Protein AF-A0A9X2NKM8-F1 (afdb_monomer_lite)

Radius of gyration: 22.66 Å; chains: 1; bounding box: 60×46×63 Å

Organism: NCBI:txid2945988

Structure (mmCIF, N/CA/C/O backbone):
data_AF-A0A9X2NKM8-F1
#
_entry.id   AF-A0A9X2NKM8-F1
#
loop_
_atom_site.group_PDB
_atom_site.id
_atom_site.type_symbol
_atom_site.label_atom_id
_atom_site.label_alt_id
_atom_site.label_comp_id
_atom_site.label_asym_id
_atom_site.label_entity_id
_atom_site.label_seq_id
_atom_site.pdbx_PDB_ins_code
_atom_site.Cartn_x
_atom_site.Cartn_y
_atom_site.Cartn_z
_atom_site.occupancy
_atom_site.B_iso_or_equiv
_atom_site.auth_seq_id
_atom_site.auth_comp_id
_atom_site.auth_asym_id
_atom_site.auth_atom_id
_atom_site.pdbx_PDB_model_num
ATOM 1 N N . MET A 1 1 ? -1.265 27.424 -3.956 1.00 49.69 1 MET A N 1
ATOM 2 C CA . MET A 1 1 ? -1.159 27.983 -2.594 1.00 49.69 1 MET A CA 1
ATOM 3 C C . MET A 1 1 ? 0.321 27.944 -2.273 1.00 49.69 1 MET A C 1
ATOM 5 O O . MET A 1 1 ? 0.854 26.852 -2.222 1.00 49.69 1 MET A O 1
ATOM 9 N N . THR A 1 2 ? 1.015 29.079 -2.197 1.00 61.84 2 THR A N 1
ATOM 10 C CA . THR A 1 2 ? 2.482 29.066 -2.048 1.00 61.84 2 THR A CA 1
ATOM 11 C C . THR A 1 2 ? 2.846 28.497 -0.679 1.00 61.84 2 THR A C 1
ATOM 13 O O . THR A 1 2 ? 2.444 29.079 0.327 1.00 61.84 2 THR A O 1
ATOM 16 N N . LEU A 1 3 ? 3.537 27.355 -0.644 1.00 72.88 3 LEU A N 1
ATOM 17 C CA . LEU A 1 3 ? 4.029 26.771 0.604 1.00 72.88 3 LEU A CA 1
ATOM 18 C C . LEU A 1 3 ? 5.118 27.667 1.209 1.00 72.88 3 LEU A C 1
ATOM 20 O O . LEU A 1 3 ? 5.908 28.259 0.472 1.00 72.88 3 LEU A O 1
ATOM 24 N N . ASP A 1 4 ? 5.189 27.754 2.541 1.00 81.38 4 ASP A N 1
ATOM 25 C CA . ASP A 1 4 ? 6.207 28.563 3.227 1.00 81.38 4 ASP A CA 1
ATOM 26 C C . ASP A 1 4 ? 7.156 27.759 4.140 1.00 81.38 4 ASP A C 1
ATOM 28 O O . ASP A 1 4 ? 6.937 26.592 4.478 1.00 81.38 4 ASP A O 1
ATOM 32 N N . HIS A 1 5 ? 8.257 28.402 4.547 1.00 80.25 5 HIS A N 1
ATOM 33 C CA . HIS A 1 5 ? 9.277 27.811 5.424 1.00 80.25 5 HIS A CA 1
ATOM 34 C C . HIS A 1 5 ? 8.754 27.475 6.832 1.00 80.25 5 HIS A C 1
ATOM 36 O O . HIS A 1 5 ? 9.308 26.596 7.498 1.00 80.25 5 HIS A O 1
ATOM 42 N N . GLY A 1 6 ? 7.696 28.143 7.297 1.00 80.69 6 GLY A N 1
ATOM 43 C CA . GLY A 1 6 ? 7.008 27.818 8.542 1.00 80.69 6 GLY A CA 1
ATOM 44 C C . GLY A 1 6 ? 6.316 26.459 8.456 1.00 80.69 6 GLY A C 1
ATOM 45 O O . GLY A 1 6 ? 6.516 25.621 9.336 1.00 80.69 6 GLY A O 1
ATOM 46 N N . GLU A 1 7 ? 5.602 26.192 7.361 1.00 79.69 7 GLU A N 1
ATOM 47 C CA . GLU A 1 7 ? 4.948 24.902 7.112 1.00 79.69 7 GLU A CA 1
ATOM 48 C C . GLU A 1 7 ? 5.959 23.750 6.994 1.00 79.69 7 GLU A C 1
ATOM 50 O O . GLU A 1 7 ? 5.722 22.666 7.537 1.00 79.69 7 GLU A O 1
ATOM 55 N N . LEU A 1 8 ? 7.124 23.977 6.368 1.00 79.62 8 LEU A N 1
ATOM 56 C CA . LEU A 1 8 ? 8.204 22.984 6.364 1.00 79.62 8 LEU A CA 1
ATOM 57 C C . LEU A 1 8 ? 8.751 22.740 7.773 1.00 79.62 8 LEU A C 1
ATOM 59 O O . LEU A 1 8 ? 8.946 21.588 8.151 1.00 79.62 8 LEU A O 1
ATOM 63 N N . ASN A 1 9 ? 9.002 23.784 8.564 1.00 80.38 9 ASN A N 1
ATOM 64 C CA . ASN A 1 9 ? 9.500 23.617 9.930 1.00 80.38 9 ASN A CA 1
ATOM 65 C C . ASN A 1 9 ? 8.508 22.832 10.793 1.00 80.38 9 ASN A C 1
ATOM 67 O O . ASN A 1 9 ? 8.910 21.908 11.502 1.00 80.38 9 ASN A O 1
ATOM 71 N N . GLU A 1 10 ? 7.212 23.129 10.686 1.00 76.81 10 GLU A N 1
ATOM 72 C CA . GLU A 1 10 ? 6.171 22.336 11.336 1.00 76.81 10 GLU A CA 1
ATOM 73 C C . GLU A 1 10 ? 6.197 20.882 10.860 1.00 76.81 10 GLU A C 1
ATOM 75 O O . GLU A 1 10 ? 6.251 19.969 11.685 1.00 76.81 10 GLU A O 1
ATOM 80 N N . TYR A 1 11 ? 6.238 20.644 9.548 1.00 76.06 11 TYR A N 1
ATOM 81 C CA . TYR A 1 11 ? 6.352 19.298 8.995 1.00 76.06 11 TYR A CA 1
ATOM 82 C C . TYR A 1 11 ? 7.583 18.559 9.539 1.00 76.06 11 TYR A C 1
ATOM 84 O O . TYR A 1 11 ? 7.460 17.430 10.011 1.00 76.06 11 TYR A O 1
ATOM 92 N N . LEU A 1 12 ? 8.758 19.189 9.556 1.00 74.31 12 LEU A N 1
ATOM 93 C CA . LEU A 1 12 ? 10.018 18.594 10.006 1.00 74.31 12 LEU A CA 1
ATOM 94 C C . LEU A 1 12 ? 10.107 18.390 11.523 1.00 74.31 12 LEU A C 1
ATOM 96 O O . LEU A 1 12 ? 10.861 17.523 11.969 1.00 74.31 12 LEU A O 1
ATOM 100 N N . LEU A 1 13 ? 9.343 19.124 12.330 1.00 71.38 13 LEU A N 1
ATOM 101 C CA . LEU A 1 13 ? 9.211 18.830 13.762 1.00 71.38 13 LEU A CA 1
ATOM 102 C C . LEU A 1 13 ? 8.499 17.491 14.004 1.00 71.38 13 LEU A C 1
ATOM 104 O O . LEU A 1 13 ? 8.755 16.828 15.009 1.00 71.38 13 LEU A O 1
ATOM 108 N N . TRP A 1 14 ? 7.622 17.080 13.083 1.00 63.72 14 TRP A N 1
ATOM 109 C CA . TRP A 1 14 ? 6.748 15.913 13.255 1.00 63.72 14 TRP A CA 1
ATOM 110 C C . TRP A 1 14 ? 7.019 14.772 12.277 1.00 63.72 14 TRP A C 1
ATOM 112 O O . TRP A 1 14 ? 6.513 13.670 12.485 1.00 63.72 14 TRP A O 1
ATOM 122 N N . VAL A 1 15 ? 7.806 15.010 11.230 1.00 63.19 15 VAL A N 1
ATOM 123 C CA . VAL A 1 15 ? 8.314 14.003 10.307 1.00 63.19 15 VAL A CA 1
ATOM 124 C C . VAL A 1 15 ? 9.818 13.829 10.535 1.00 63.19 15 VAL A C 1
ATOM 126 O O . VAL A 1 15 ? 10.637 14.706 10.280 1.00 63.19 15 VAL A O 1
ATOM 129 N N . ASN A 1 16 ? 10.210 12.644 10.969 1.00 57.06 16 ASN A N 1
ATOM 130 C CA . ASN A 1 16 ? 11.567 12.117 10.884 1.00 57.06 16 ASN A CA 1
ATOM 131 C C . ASN A 1 16 ? 11.471 10.678 10.346 1.00 57.06 16 ASN A C 1
ATOM 133 O O . ASN A 1 16 ? 10.367 10.210 10.054 1.00 57.06 16 ASN A O 1
ATOM 137 N N . GLU A 1 17 ? 12.594 9.979 10.190 1.00 55.16 17 GLU A N 1
ATOM 138 C CA . GLU A 1 17 ? 12.600 8.564 9.780 1.00 55.16 17 GLU A CA 1
ATOM 139 C C . GLU A 1 17 ? 11.693 7.724 10.689 1.00 55.16 17 GLU A C 1
ATOM 141 O O . GLU A 1 17 ? 10.826 6.986 10.215 1.00 55.16 17 GLU A O 1
ATOM 146 N N . GLU A 1 18 ? 11.784 7.945 12.003 1.00 51.44 18 GLU A N 1
ATOM 147 C CA . GLU A 1 18 ? 10.912 7.306 12.983 1.00 51.44 18 GLU A CA 1
ATOM 148 C C . GLU A 1 18 ? 9.439 7.696 12.856 1.00 51.44 18 GLU A C 1
ATOM 150 O O . GLU A 1 18 ? 8.618 6.912 13.309 1.00 51.44 18 GLU A O 1
ATOM 155 N N . ALA A 1 19 ? 9.082 8.842 12.261 1.00 52.06 19 ALA A N 1
ATOM 156 C CA . ALA A 1 19 ? 7.729 9.394 12.200 1.00 52.06 19 ALA A CA 1
ATOM 157 C C . ALA A 1 19 ? 7.031 9.235 10.842 1.00 52.06 19 ALA A C 1
ATOM 159 O O . ALA A 1 19 ? 5.815 9.046 10.809 1.00 52.06 19 ALA A O 1
ATOM 160 N N . GLN A 1 20 ? 7.792 9.157 9.747 1.00 53.72 20 GLN A N 1
ATOM 161 C CA . GLN A 1 20 ? 7.405 8.413 8.540 1.00 53.72 20 GLN A CA 1
ATOM 162 C C . GLN A 1 20 ? 7.037 6.978 8.941 1.00 53.72 20 GLN A C 1
ATOM 164 O O . GLN A 1 20 ? 5.942 6.499 8.643 1.00 53.72 20 GLN A O 1
ATOM 169 N N . THR A 1 21 ? 7.888 6.366 9.769 1.00 45.34 21 THR A N 1
ATOM 170 C CA . THR A 1 21 ? 7.609 5.084 10.419 1.00 45.34 21 THR A CA 1
ATOM 171 C C . THR A 1 21 ? 6.552 5.212 11.526 1.00 45.34 21 THR A C 1
ATOM 173 O O . THR A 1 21 ? 5.863 4.236 11.799 1.00 45.34 21 THR A O 1
ATOM 176 N N . ALA A 1 22 ? 6.318 6.385 12.140 1.00 39.44 22 ALA A N 1
ATOM 177 C CA . ALA A 1 22 ? 5.323 6.571 13.210 1.00 39.44 22 ALA A CA 1
ATOM 178 C C . ALA A 1 22 ? 3.898 6.731 12.719 1.00 39.44 22 ALA A C 1
ATOM 180 O O . ALA A 1 22 ? 2.976 6.405 13.460 1.00 39.44 22 ALA A O 1
ATOM 181 N N . LYS A 1 23 ? 3.702 7.097 11.449 1.00 49.12 23 LYS A N 1
ATOM 182 C CA . LYS A 1 23 ? 2.410 6.905 10.781 1.00 49.12 23 LYS A CA 1
ATOM 183 C C . LYS A 1 23 ? 2.001 5.421 10.754 1.00 49.12 23 LYS A C 1
ATOM 185 O O . LYS A 1 23 ? 0.808 5.152 10.748 1.00 49.12 23 LYS A O 1
ATOM 190 N N . ILE A 1 24 ? 2.970 4.497 10.791 1.00 48.72 24 ILE A N 1
ATOM 191 C CA . ILE A 1 24 ? 2.790 3.048 11.017 1.00 48.72 24 ILE A CA 1
ATOM 192 C C . ILE A 1 24 ? 2.967 2.700 12.515 1.00 48.72 24 ILE A C 1
ATOM 194 O O . ILE A 1 24 ? 2.361 1.768 13.033 1.00 48.72 24 ILE A O 1
ATOM 198 N N . SER A 1 25 ? 3.733 3.487 13.279 1.00 49.72 25 SER A N 1
ATOM 199 C CA . SER A 1 25 ? 3.944 3.260 14.714 1.00 49.72 25 SER A CA 1
ATOM 200 C C . SER A 1 25 ? 2.789 3.713 15.604 1.00 49.72 25 SER A C 1
ATOM 202 O O . SER A 1 25 ? 2.831 3.394 16.784 1.00 49.72 25 SER A O 1
ATOM 204 N N . SER A 1 26 ? 1.740 4.391 15.127 1.00 55.47 26 SER A N 1
ATOM 205 C CA . SER A 1 26 ? 0.507 4.498 15.928 1.00 55.47 26 SER A CA 1
ATOM 206 C C . SER A 1 26 ? -0.044 3.101 16.240 1.00 55.47 26 SER A C 1
ATOM 208 O O . SER A 1 26 ? -0.485 2.852 17.356 1.00 55.47 26 SER A O 1
ATOM 210 N N . GLU A 1 27 ? 0.092 2.174 15.293 1.00 64.62 27 GLU A N 1
ATOM 211 C CA . GLU A 1 27 ? -0.363 0.779 15.360 1.00 64.62 27 GLU A CA 1
ATOM 212 C C . GLU A 1 27 ? 0.562 -0.094 16.222 1.00 64.62 27 GLU A C 1
ATOM 214 O O . GLU A 1 27 ? 0.116 -1.066 16.827 1.00 64.62 27 GLU A O 1
ATOM 219 N N . LEU A 1 28 ? 1.851 0.269 16.297 1.00 65.31 28 LEU A N 1
ATOM 220 C CA . LEU A 1 28 ? 2.895 -0.518 16.972 1.00 65.31 28 LEU A CA 1
ATOM 221 C C . LEU A 1 28 ? 3.311 0.047 18.343 1.00 65.31 28 LEU A C 1
ATOM 223 O O . LEU A 1 28 ? 3.568 -0.705 19.283 1.00 65.31 28 LEU A O 1
ATOM 227 N N . LYS A 1 29 ? 3.400 1.375 18.457 1.00 71.19 29 LYS A N 1
ATOM 228 C CA . LYS A 1 29 ? 3.914 2.138 19.610 1.00 71.19 29 LYS A CA 1
ATOM 229 C C . LYS A 1 29 ? 2.824 2.941 20.348 1.00 71.19 29 LYS A C 1
ATOM 231 O O . LYS A 1 29 ? 3.120 3.465 21.421 1.00 71.19 29 LYS A O 1
ATOM 236 N N . PHE A 1 30 ? 1.595 3.028 19.819 1.00 80.00 30 PHE A N 1
ATOM 237 C CA . PHE A 1 30 ? 0.454 3.765 20.402 1.00 80.00 30 PHE A CA 1
ATOM 238 C C . PHE A 1 30 ? 0.771 5.226 20.738 1.00 80.00 30 PHE A C 1
ATOM 240 O O . PHE A 1 30 ? 0.538 5.702 21.853 1.00 80.00 30 PHE A O 1
ATOM 247 N N . ARG A 1 31 ? 1.369 5.923 19.772 1.00 78.38 31 ARG A N 1
ATOM 248 C CA . ARG A 1 31 ? 1.744 7.332 19.892 1.00 78.38 31 ARG A CA 1
ATOM 249 C C . ARG A 1 31 ? 1.395 8.060 18.603 1.00 78.38 31 ARG A C 1
ATOM 251 O O . ARG A 1 31 ? 2.175 8.028 17.652 1.00 78.38 31 ARG A O 1
ATOM 258 N N . SER A 1 32 ? 0.232 8.701 18.571 1.00 75.38 32 SER A N 1
ATOM 259 C CA . SER A 1 32 ? -0.225 9.435 17.395 1.00 75.38 32 SER A CA 1
ATOM 260 C C . SER A 1 32 ? 0.050 10.928 17.554 1.00 75.38 32 SER A C 1
ATOM 262 O O . SER A 1 32 ? -0.147 11.491 18.631 1.00 75.38 32 SER A O 1
ATOM 264 N N . PRO A 1 33 ? 0.490 11.624 16.494 1.00 72.31 33 PRO A N 1
ATOM 265 C CA . PRO A 1 33 ? 0.437 13.077 16.493 1.00 72.31 33 PRO A CA 1
ATOM 266 C C . PRO A 1 33 ? -1.024 13.557 16.598 1.00 72.31 33 PRO A C 1
ATOM 268 O O . PRO A 1 33 ? -1.924 12.866 16.111 1.00 72.31 33 PRO A O 1
ATOM 271 N N . PRO A 1 34 ? -1.273 14.754 17.162 1.00 74.31 34 PRO A N 1
ATOM 272 C CA . PRO A 1 34 ? -2.595 15.375 17.159 1.00 74.31 34 PRO A CA 1
ATOM 273 C C . PRO A 1 34 ? -3.228 15.426 15.761 1.00 74.31 34 PRO A C 1
ATOM 275 O O . PRO A 1 34 ? -2.535 15.605 14.753 1.00 74.31 34 PRO A O 1
ATOM 278 N N . ARG A 1 35 ? -4.560 15.316 15.699 1.00 73.25 35 ARG A N 1
ATOM 279 C CA . ARG A 1 35 ? -5.320 15.251 14.440 1.00 73.25 35 ARG A CA 1
ATOM 280 C C . ARG A 1 35 ? -5.081 16.466 13.547 1.00 73.25 35 ARG A C 1
ATOM 282 O O . ARG A 1 35 ? -4.935 16.293 12.336 1.00 73.25 35 ARG A O 1
ATOM 289 N N . GLU A 1 36 ? -5.030 17.674 14.114 1.00 76.19 36 GLU A N 1
ATOM 290 C CA . GLU A 1 36 ? -4.773 18.891 13.334 1.00 76.19 36 GLU A CA 1
ATOM 291 C C . GLU A 1 36 ? -3.397 18.836 12.667 1.00 76.19 36 GLU A C 1
ATOM 293 O O . GLU A 1 36 ? -3.270 19.183 11.496 1.00 76.19 36 GLU A O 1
ATOM 298 N N . ARG A 1 37 ? -2.392 18.302 13.369 1.00 76.50 37 ARG A N 1
ATOM 299 C CA . ARG A 1 37 ? -1.029 18.159 12.841 1.00 76.50 37 ARG A CA 1
ATOM 300 C C . ARG A 1 37 ? -0.932 17.110 11.748 1.00 76.50 37 ARG A C 1
ATOM 302 O O . ARG A 1 37 ? -0.263 17.334 10.748 1.00 76.50 37 ARG A O 1
ATOM 309 N N . LEU A 1 38 ? -1.624 15.980 11.891 1.00 74.25 38 LEU A N 1
ATOM 310 C CA . LEU A 1 38 ? -1.684 14.987 10.816 1.00 74.25 38 LEU A CA 1
ATOM 311 C C . LEU A 1 38 ? -2.314 15.576 9.551 1.00 74.25 38 LEU A C 1
ATOM 313 O O . LEU A 1 38 ? -1.779 15.379 8.465 1.00 74.25 38 LEU A O 1
ATOM 317 N N . ARG A 1 39 ? -3.399 16.346 9.697 1.00 76.31 39 ARG A N 1
ATOM 318 C CA . ARG A 1 39 ? -4.031 17.061 8.579 1.00 76.31 39 ARG A CA 1
ATOM 319 C C . ARG A 1 39 ? -3.108 18.117 7.974 1.00 76.31 39 ARG A C 1
ATOM 321 O O . ARG A 1 39 ? -3.062 18.222 6.754 1.00 76.31 39 ARG A O 1
ATOM 328 N N . ALA A 1 40 ? -2.383 18.881 8.791 1.00 77.94 40 ALA A N 1
ATOM 329 C CA . ALA A 1 40 ? -1.403 19.857 8.316 1.00 77.94 40 ALA A CA 1
ATOM 330 C C . ALA A 1 40 ? -0.285 19.176 7.514 1.00 77.94 40 ALA A C 1
ATOM 332 O O . ALA A 1 40 ? -0.076 19.532 6.360 1.00 77.94 40 ALA A O 1
ATOM 333 N N . ASN A 1 41 ? 0.317 18.113 8.054 1.00 77.25 41 ASN A N 1
ATOM 334 C CA . ASN A 1 41 ? 1.343 17.331 7.363 1.00 77.25 41 ASN A CA 1
ATOM 335 C C . ASN A 1 41 ? 0.830 16.737 6.047 1.00 77.25 41 ASN A C 1
ATOM 337 O O . ASN A 1 41 ? 1.526 16.781 5.040 1.00 77.25 41 ASN A O 1
ATOM 341 N N . ASP A 1 42 ? -0.378 16.169 6.035 1.00 76.06 42 ASP A N 1
ATOM 342 C CA . ASP A 1 42 ? -0.936 15.571 4.822 1.00 76.06 42 ASP A CA 1
ATOM 343 C C . ASP A 1 42 ? -1.302 16.645 3.772 1.00 76.06 42 ASP A C 1
ATOM 345 O O . ASP A 1 42 ? -1.190 16.373 2.577 1.00 76.06 42 ASP A O 1
ATOM 349 N N . ARG A 1 43 ? -1.685 17.867 4.183 1.00 79.00 43 ARG A N 1
ATOM 350 C CA . ARG A 1 43 ? -1.863 19.020 3.275 1.00 79.00 43 ARG A CA 1
ATOM 351 C C . ARG A 1 43 ? -0.533 19.503 2.704 1.00 79.00 43 ARG A C 1
ATOM 353 O O . ARG A 1 43 ? -0.429 19.595 1.486 1.00 79.00 43 ARG A O 1
ATOM 360 N N . PHE A 1 44 ? 0.464 19.733 3.559 1.00 81.81 44 PHE A N 1
ATOM 361 C CA . PHE A 1 44 ? 1.810 20.147 3.157 1.00 81.81 44 PHE A CA 1
ATOM 362 C C . PHE A 1 44 ? 2.396 19.174 2.135 1.00 81.81 44 PHE A C 1
ATOM 364 O O . PHE A 1 44 ? 2.790 19.564 1.045 1.00 81.81 44 PHE A O 1
ATOM 371 N N . VAL A 1 45 ? 2.370 17.877 2.446 1.00 79.75 45 VAL A N 1
ATOM 372 C CA . VAL A 1 45 ? 2.908 16.847 1.558 1.00 79.75 45 VAL A CA 1
ATOM 373 C C . VAL A 1 45 ? 2.145 16.783 0.231 1.00 79.75 45 VAL A C 1
ATOM 375 O O . VAL A 1 45 ? 2.766 16.582 -0.808 1.00 79.75 45 VAL A O 1
ATOM 378 N N . ARG A 1 46 ? 0.814 16.945 0.231 1.00 78.69 46 ARG A N 1
ATOM 379 C CA . ARG A 1 46 ? 0.044 17.003 -1.022 1.00 78.69 46 ARG A CA 1
ATOM 380 C C . ARG A 1 46 ? 0.469 18.193 -1.868 1.00 78.69 46 ARG A C 1
ATOM 382 O O . ARG A 1 46 ? 0.809 17.976 -3.020 1.00 78.69 46 ARG A O 1
ATOM 389 N N . ALA A 1 47 ? 0.501 19.390 -1.288 1.00 80.31 47 ALA A N 1
ATOM 390 C CA . ALA A 1 47 ? 0.922 20.603 -1.980 1.00 80.31 47 ALA A CA 1
ATOM 391 C C . ALA A 1 47 ? 2.362 20.485 -2.509 1.00 80.31 47 ALA A C 1
ATOM 393 O O . ALA A 1 47 ? 2.605 20.777 -3.673 1.00 80.31 47 ALA A O 1
ATOM 394 N N . LEU A 1 48 ? 3.286 19.927 -1.720 1.00 81.19 48 LEU A N 1
ATOM 395 C CA . LEU A 1 48 ? 4.665 19.670 -2.142 1.00 81.19 48 LEU A CA 1
ATOM 396 C C . LEU A 1 48 ? 4.716 18.763 -3.378 1.00 81.19 48 LEU A C 1
ATOM 398 O O . LEU A 1 48 ? 5.463 19.005 -4.318 1.00 81.19 48 LEU A O 1
ATOM 402 N N . VAL A 1 49 ? 3.907 17.704 -3.385 1.00 77.56 49 VAL A N 1
ATOM 403 C CA . VAL A 1 49 ? 3.863 16.748 -4.492 1.00 77.56 49 VAL A CA 1
ATOM 404 C C . VAL A 1 49 ? 3.175 17.321 -5.731 1.00 77.56 49 VAL A C 1
ATOM 406 O O . VAL A 1 49 ? 3.581 16.983 -6.839 1.00 77.56 49 VAL A O 1
ATOM 409 N N . THR A 1 50 ? 2.121 18.122 -5.578 1.00 74.50 50 THR A N 1
ATOM 410 C CA . THR A 1 50 ? 1.283 18.560 -6.706 1.00 74.50 50 THR A CA 1
ATOM 411 C C . THR A 1 50 ? 1.644 19.927 -7.267 1.00 74.50 50 THR A C 1
ATOM 413 O O . THR A 1 50 ? 1.397 20.159 -8.445 1.00 74.50 50 THR A O 1
ATOM 416 N N . GLU A 1 51 ? 2.160 20.833 -6.439 1.00 72.19 51 GLU A N 1
ATOM 417 C CA . GLU A 1 51 ? 2.361 22.244 -6.794 1.00 72.19 51 GLU A CA 1
ATOM 418 C C . GLU A 1 51 ? 3.847 22.598 -6.939 1.00 72.19 51 GLU A C 1
ATOM 420 O O . GLU A 1 51 ? 4.194 23.351 -7.842 1.00 72.19 51 GLU A O 1
ATOM 425 N N . GLU A 1 52 ? 4.726 22.020 -6.115 1.00 65.88 52 GLU A N 1
ATOM 426 C CA . GLU A 1 52 ? 6.156 22.378 -6.102 1.00 65.88 52 GLU A CA 1
ATOM 427 C C . GLU A 1 52 ? 7.020 21.508 -7.027 1.00 65.88 52 GLU A C 1
ATOM 429 O O . GLU A 1 52 ? 8.065 21.948 -7.501 1.00 65.88 52 GLU A O 1
ATOM 434 N N . VAL A 1 53 ? 6.610 20.263 -7.301 1.00 65.00 53 VAL A N 1
ATOM 435 C CA . VAL A 1 53 ? 7.376 19.361 -8.172 1.00 65.00 53 VAL A CA 1
ATOM 436 C C . VAL A 1 53 ? 6.718 19.256 -9.543 1.00 65.00 53 VAL A C 1
ATOM 438 O O . VAL A 1 53 ? 5.683 18.611 -9.717 1.00 65.00 53 VAL A O 1
ATOM 441 N N . ALA A 1 54 ? 7.363 19.849 -10.548 1.00 68.62 54 ALA A N 1
ATOM 442 C CA . ALA A 1 54 ? 7.000 19.667 -11.947 1.00 68.62 54 ALA A CA 1
ATOM 443 C C . ALA A 1 54 ? 7.429 18.269 -12.425 1.00 68.62 54 ALA A C 1
ATOM 445 O O . ALA A 1 54 ? 8.530 18.074 -12.944 1.00 68.62 54 ALA A O 1
ATOM 446 N N . TRP A 1 55 ? 6.561 17.273 -12.236 1.00 70.12 55 TRP A N 1
ATOM 447 C CA . TRP A 1 55 ? 6.791 15.919 -12.740 1.00 70.12 55 TRP A CA 1
ATOM 448 C C . TRP A 1 55 ? 6.757 15.926 -14.266 1.00 70.12 55 TRP A C 1
ATOM 450 O O . TRP A 1 55 ? 5.688 15.952 -14.880 1.00 70.12 55 TRP A O 1
ATOM 460 N N . SER A 1 56 ? 7.934 15.912 -14.889 1.00 59.38 56 SER A N 1
ATOM 461 C CA . SER A 1 56 ? 8.029 15.793 -16.337 1.00 59.38 56 SER A CA 1
ATOM 462 C C . SER A 1 56 ? 7.456 14.446 -16.781 1.00 59.38 56 SER A C 1
ATOM 464 O O . SER A 1 56 ? 7.987 13.384 -16.457 1.00 59.38 56 SER A O 1
ATOM 466 N N . THR A 1 57 ? 6.352 14.496 -17.521 1.00 58.41 57 THR A N 1
ATOM 467 C CA . THR A 1 57 ? 5.811 13.357 -18.281 1.00 58.41 57 THR A CA 1
ATOM 468 C C . THR A 1 57 ? 6.171 13.456 -19.763 1.00 58.41 57 THR A C 1
ATOM 470 O O . THR A 1 57 ? 5.791 12.587 -20.546 1.00 58.41 57 THR A O 1
ATOM 473 N N . SER A 1 58 ? 6.889 14.512 -20.167 1.00 51.97 58 SER A N 1
ATOM 474 C CA . SER A 1 58 ? 7.215 14.758 -21.564 1.00 51.97 58 SER A CA 1
ATOM 475 C C . SER A 1 58 ? 8.275 13.771 -22.048 1.00 51.97 58 SER A C 1
ATOM 477 O O . SER A 1 58 ? 9.306 13.553 -21.418 1.00 51.97 58 SER A O 1
ATOM 479 N N . ALA A 1 59 ? 8.006 13.176 -23.209 1.00 48.47 59 ALA A N 1
ATOM 480 C CA . ALA A 1 59 ? 8.785 12.085 -23.784 1.00 48.47 59 ALA A CA 1
ATOM 481 C C . ALA A 1 59 ? 10.208 12.453 -24.241 1.00 48.47 59 ALA A C 1
ATOM 483 O O . ALA A 1 59 ? 10.909 11.593 -24.760 1.00 48.47 59 ALA A O 1
ATOM 484 N N . GLY A 1 60 ? 10.620 13.714 -24.085 1.00 46.22 60 GLY A N 1
ATOM 485 C CA . GLY A 1 60 ? 11.821 14.270 -24.710 1.00 46.22 60 GLY A CA 1
ATOM 486 C C . GLY A 1 60 ? 13.119 14.144 -23.911 1.00 46.22 60 GLY A C 1
ATOM 487 O O . GLY A 1 60 ? 14.161 14.533 -24.425 1.00 46.22 60 GLY A O 1
ATOM 488 N N . ALA A 1 61 ? 13.094 13.626 -22.682 1.00 47.88 61 ALA A N 1
ATOM 489 C CA . ALA A 1 61 ? 14.301 13.450 -21.878 1.00 47.88 61 ALA A CA 1
ATOM 490 C C . ALA A 1 61 ? 14.420 11.983 -21.446 1.00 47.88 61 ALA A C 1
ATOM 492 O O . ALA A 1 61 ? 13.568 11.494 -20.716 1.00 47.88 61 ALA A O 1
ATOM 493 N N . HIS A 1 62 ? 15.493 11.309 -21.875 1.00 54.81 62 HIS A N 1
ATOM 494 C CA . HIS A 1 62 ? 15.913 9.956 -21.463 1.00 54.81 62 HIS A CA 1
ATOM 495 C C . HIS A 1 62 ? 15.269 8.762 -22.202 1.00 54.81 62 HIS A C 1
ATOM 497 O O . HIS A 1 62 ? 14.714 7.845 -21.599 1.00 54.81 62 HIS A O 1
ATOM 503 N N . HIS A 1 63 ? 15.455 8.704 -23.527 1.00 57.19 63 HIS A N 1
ATOM 504 C CA . HIS A 1 63 ? 15.251 7.481 -24.330 1.00 57.19 63 HIS A CA 1
ATOM 505 C C . HIS A 1 63 ? 16.287 6.365 -24.059 1.00 57.19 63 HIS A C 1
ATOM 507 O O . HIS A 1 63 ? 16.096 5.233 -24.498 1.00 57.19 63 HIS A O 1
ATOM 513 N N . GLU A 1 64 ? 17.348 6.655 -23.305 1.00 65.00 64 GLU A N 1
ATOM 514 C CA . GLU A 1 64 ? 18.555 5.820 -23.197 1.00 65.00 64 GLU A CA 1
ATOM 515 C C . GLU A 1 64 ? 18.303 4.432 -22.585 1.00 65.00 64 GLU A C 1
ATOM 517 O O . GLU A 1 64 ? 18.902 3.444 -23.003 1.00 65.00 64 GLU A O 1
ATOM 522 N N . PHE A 1 65 ? 17.368 4.303 -21.637 1.00 76.00 65 PHE A N 1
ATOM 523 C CA . PHE A 1 65 ? 17.113 3.014 -20.979 1.00 76.00 65 PHE A CA 1
ATOM 524 C C . PHE A 1 65 ? 16.296 2.037 -21.830 1.00 76.00 65 PHE A C 1
ATOM 526 O O . PHE A 1 65 ? 16.148 0.886 -21.438 1.00 76.00 65 PHE A O 1
ATOM 533 N N . GLY A 1 66 ? 15.711 2.474 -22.950 1.00 65.88 66 GLY A N 1
ATOM 534 C CA . GLY A 1 66 ? 14.975 1.594 -23.865 1.00 65.88 66 GLY A CA 1
ATOM 535 C C . GLY A 1 66 ? 15.869 0.831 -24.845 1.00 65.88 66 GLY A C 1
ATOM 536 O O . GLY A 1 66 ? 15.373 -0.055 -25.535 1.00 65.88 66 GLY A O 1
ATOM 537 N N . GLU A 1 67 ? 17.152 1.191 -24.920 1.00 76.75 67 GLU A N 1
ATOM 538 C CA . GLU A 1 67 ? 18.136 0.637 -25.861 1.00 76.75 67 GLU A CA 1
ATOM 539 C C . GLU A 1 67 ? 19.123 -0.325 -25.188 1.00 76.75 67 GLU A C 1
ATOM 541 O O . GLU A 1 67 ? 19.836 -1.062 -25.865 1.00 76.75 67 GLU A O 1
ATOM 546 N N . LEU A 1 68 ? 19.150 -0.348 -23.853 1.00 85.62 68 LEU A N 1
ATOM 547 C CA . LEU A 1 68 ? 19.966 -1.285 -23.089 1.00 85.62 68 LEU A CA 1
ATOM 548 C C . LEU A 1 68 ? 19.428 -2.708 -23.247 1.00 85.62 68 LEU A C 1
ATOM 550 O O . LEU A 1 68 ? 18.223 -2.930 -23.167 1.00 85.62 68 LEU A O 1
ATOM 554 N N . THR A 1 69 ? 20.331 -3.676 -23.383 1.00 88.81 69 THR A N 1
ATOM 555 C CA . THR A 1 69 ? 19.989 -5.095 -23.202 1.00 88.81 69 THR A CA 1
ATOM 556 C C . THR A 1 69 ? 19.547 -5.361 -21.760 1.00 88.81 69 THR A C 1
ATOM 558 O O . THR A 1 69 ? 19.924 -4.626 -20.841 1.00 88.81 69 THR A O 1
ATOM 561 N N . GLU A 1 70 ? 18.820 -6.456 -21.516 1.00 88.56 70 GLU A N 1
ATOM 562 C CA . GLU A 1 70 ? 18.395 -6.840 -20.159 1.00 88.56 70 GLU A CA 1
ATOM 563 C C . GLU A 1 70 ? 19.571 -6.885 -19.167 1.00 88.56 70 GLU A C 1
ATOM 565 O O . GLU A 1 70 ? 19.490 -6.330 -18.069 1.00 88.56 70 GLU A O 1
ATOM 570 N N . SER A 1 71 ? 20.695 -7.497 -19.557 1.00 90.19 71 SER A N 1
ATOM 571 C CA . SER A 1 71 ? 21.875 -7.591 -18.691 1.00 90.19 71 SER A CA 1
ATOM 572 C C . SER A 1 71 ? 22.449 -6.216 -18.347 1.00 90.19 71 SER A C 1
ATOM 574 O O . SER A 1 71 ? 22.839 -5.986 -17.201 1.00 90.19 71 SER A O 1
ATOM 576 N N . GLN A 1 72 ? 22.504 -5.298 -19.316 1.00 92.81 72 GLN A N 1
ATOM 577 C CA . GLN A 1 72 ? 23.006 -3.940 -19.094 1.00 92.81 72 GLN A CA 1
ATOM 578 C C . GLN A 1 72 ? 22.061 -3.146 -18.193 1.00 92.81 72 GLN A C 1
ATOM 580 O O . GLN A 1 72 ? 22.512 -2.515 -17.240 1.00 92.81 72 GLN A O 1
ATOM 585 N N . LEU A 1 73 ? 20.752 -3.222 -18.441 1.00 93.94 73 LEU A N 1
ATOM 586 C CA . LEU A 1 73 ? 19.747 -2.544 -17.631 1.00 93.94 73 LEU A CA 1
ATOM 587 C C . LEU A 1 73 ? 19.805 -2.994 -16.168 1.00 93.94 73 LEU A C 1
ATOM 589 O O . LEU A 1 73 ? 19.806 -2.164 -15.257 1.00 93.94 73 LEU A O 1
ATOM 593 N N . ARG A 1 74 ? 19.877 -4.309 -15.937 1.00 94.75 74 ARG A N 1
ATOM 594 C CA . ARG A 1 74 ? 19.975 -4.887 -14.592 1.00 94.75 74 ARG A CA 1
ATOM 595 C C . ARG A 1 74 ? 21.248 -4.441 -13.882 1.00 94.75 74 ARG A C 1
ATOM 597 O O . ARG A 1 74 ? 21.172 -4.075 -12.711 1.00 94.75 74 ARG A O 1
ATOM 604 N N . ALA A 1 75 ? 22.384 -4.428 -14.583 1.00 94.94 75 ALA A N 1
ATOM 605 C CA . ALA A 1 75 ? 23.653 -3.957 -14.035 1.00 94.94 75 ALA A CA 1
ATOM 606 C C . ALA A 1 75 ? 23.578 -2.475 -13.633 1.00 94.94 75 ALA A C 1
ATOM 608 O O . ALA A 1 75 ? 23.848 -2.146 -12.480 1.00 94.94 75 ALA A O 1
ATOM 609 N N . VAL A 1 76 ? 23.117 -1.604 -14.539 1.00 93.81 76 VAL A N 1
ATOM 610 C CA . VAL A 1 76 ? 22.968 -0.158 -14.290 1.00 93.81 76 VAL A CA 1
ATOM 611 C C . VAL A 1 76 ? 22.025 0.107 -13.116 1.00 93.81 76 VAL A C 1
ATOM 613 O O . VAL A 1 76 ? 22.343 0.896 -12.222 1.00 93.81 76 VAL A O 1
ATOM 616 N N . TYR A 1 77 ? 20.875 -0.572 -13.084 1.00 95.00 77 TYR A N 1
ATOM 617 C CA . TYR A 1 77 ? 19.919 -0.436 -11.990 1.00 95.00 77 TYR A CA 1
ATOM 618 C C . TYR A 1 77 ? 20.528 -0.858 -10.655 1.00 95.00 77 TYR A C 1
ATOM 620 O O . TYR A 1 77 ? 20.446 -0.121 -9.668 1.00 95.00 77 TYR A O 1
ATOM 628 N N . TRP A 1 78 ? 21.121 -2.053 -10.616 1.00 95.44 78 TRP A N 1
ATOM 629 C CA . TRP A 1 78 ? 21.619 -2.624 -9.375 1.00 95.44 78 TRP A CA 1
ATOM 630 C C . TRP A 1 78 ? 22.796 -1.826 -8.823 1.00 95.44 78 TRP A C 1
ATOM 632 O O . TRP A 1 78 ? 22.794 -1.503 -7.642 1.00 95.44 78 TRP A O 1
ATOM 642 N N . GLU A 1 79 ? 23.720 -1.380 -9.673 1.00 93.44 79 GLU A N 1
ATOM 643 C CA . GLU A 1 79 ? 24.828 -0.511 -9.272 1.00 93.44 79 GLU A CA 1
ATOM 644 C C . GLU A 1 79 ? 24.327 0.811 -8.651 1.00 93.44 79 GLU A C 1
ATOM 646 O O . GLU A 1 79 ? 24.877 1.318 -7.668 1.00 93.44 79 GLU A O 1
ATOM 651 N N . ALA A 1 80 ? 23.259 1.400 -9.200 1.00 90.88 80 ALA A N 1
ATOM 652 C CA . ALA A 1 80 ? 22.658 2.617 -8.658 1.00 90.88 80 ALA A CA 1
ATOM 653 C C . ALA A 1 80 ? 21.949 2.388 -7.309 1.00 90.88 80 ALA A C 1
ATOM 655 O O . ALA A 1 80 ? 22.097 3.212 -6.397 1.00 90.88 80 ALA A O 1
ATOM 656 N N . ALA A 1 81 ? 21.207 1.285 -7.178 1.00 92.12 81 ALA A N 1
ATOM 657 C CA . ALA A 1 81 ? 20.466 0.919 -5.972 1.00 92.12 81 ALA A CA 1
ATOM 658 C C . ALA A 1 81 ? 21.389 0.456 -4.831 1.00 92.12 81 ALA A C 1
ATOM 660 O O . ALA A 1 81 ? 21.225 0.877 -3.685 1.00 92.12 81 ALA A O 1
ATOM 661 N N . GLU A 1 82 ? 22.390 -0.372 -5.135 1.00 91.81 82 GLU A N 1
ATOM 662 C CA . GLU A 1 82 ? 23.322 -0.948 -4.164 1.00 91.81 82 GLU A CA 1
ATOM 663 C C . GLU A 1 82 ? 24.137 0.137 -3.453 1.00 91.81 82 GLU A C 1
ATOM 665 O O . GLU A 1 82 ? 24.260 0.121 -2.225 1.00 91.81 82 GLU A O 1
ATOM 670 N N . ARG A 1 83 ? 24.588 1.158 -4.194 1.00 87.94 83 ARG A N 1
ATOM 671 C CA . ARG A 1 83 ? 25.287 2.325 -3.625 1.00 87.94 83 ARG A CA 1
ATOM 672 C C . ARG A 1 83 ? 24.471 3.090 -2.585 1.00 87.94 83 ARG A C 1
ATOM 674 O O . ARG A 1 83 ? 25.057 3.733 -1.719 1.00 87.94 83 ARG A O 1
ATOM 681 N N . ALA A 1 84 ? 23.143 3.035 -2.658 1.00 87.81 84 ALA A N 1
ATOM 682 C CA . ALA A 1 84 ? 22.248 3.699 -1.714 1.00 87.81 84 ALA A CA 1
ATOM 683 C C . ALA A 1 84 ? 21.539 2.717 -0.763 1.00 87.81 84 ALA A C 1
ATOM 685 O O . ALA A 1 84 ? 20.624 3.115 -0.039 1.00 87.81 84 ALA A O 1
ATOM 686 N N . ARG A 1 85 ? 21.959 1.442 -0.730 1.00 88.56 85 ARG A N 1
ATOM 687 C CA . ARG A 1 85 ? 21.269 0.369 0.000 1.00 88.56 85 ARG A CA 1
ATOM 688 C C . ARG A 1 85 ? 21.097 0.675 1.482 1.00 88.56 85 ARG A C 1
ATOM 690 O O . ARG A 1 85 ? 20.006 0.482 2.002 1.00 88.56 85 ARG A O 1
ATOM 697 N N . THR A 1 86 ? 22.138 1.161 2.159 1.00 87.56 86 THR A N 1
ATOM 698 C CA . THR A 1 86 ? 22.067 1.483 3.595 1.00 87.56 86 THR A CA 1
ATOM 699 C C . THR A 1 86 ? 20.956 2.494 3.874 1.00 87.56 86 THR A C 1
ATOM 701 O O . THR A 1 86 ? 20.107 2.255 4.727 1.00 87.56 86 THR A O 1
ATOM 704 N N . THR A 1 87 ? 20.895 3.573 3.091 1.00 84.81 87 THR A N 1
ATOM 705 C CA . THR A 1 87 ? 19.835 4.582 3.188 1.00 84.81 87 THR A CA 1
ATOM 706 C C . THR A 1 87 ? 18.469 3.997 2.832 1.00 84.81 87 THR A C 1
ATOM 708 O O . THR A 1 87 ? 17.501 4.208 3.555 1.00 84.81 87 THR A O 1
ATOM 711 N N . ALA A 1 88 ? 18.375 3.212 1.754 1.00 86.00 88 ALA A N 1
ATOM 712 C CA . ALA A 1 88 ? 17.134 2.554 1.350 1.00 86.00 88 ALA A CA 1
ATOM 713 C C . ALA A 1 88 ? 16.567 1.637 2.448 1.00 86.00 88 ALA A C 1
ATOM 715 O O . ALA A 1 88 ? 15.357 1.641 2.682 1.00 86.00 88 ALA A O 1
ATOM 716 N N . VAL A 1 89 ? 17.427 0.894 3.153 1.00 86.88 89 VAL A N 1
ATOM 717 C CA . VAL A 1 89 ? 17.048 0.032 4.285 1.00 86.88 89 VAL A CA 1
ATOM 718 C C . VAL A 1 89 ? 16.541 0.856 5.466 1.00 86.88 89 VAL A C 1
ATOM 720 O O . VAL A 1 89 ? 15.502 0.508 6.024 1.00 86.88 89 VAL A O 1
ATOM 723 N N . SER A 1 90 ? 17.176 1.988 5.791 1.00 81.44 90 SER A N 1
ATOM 724 C CA . SER A 1 90 ? 16.656 2.920 6.808 1.00 81.44 90 SER A CA 1
ATOM 725 C C . SER A 1 90 ? 15.249 3.438 6.475 1.00 81.44 90 SER A C 1
ATOM 727 O O . SER A 1 90 ? 14.461 3.714 7.376 1.00 81.44 90 SER A O 1
ATOM 729 N N . PHE A 1 91 ? 14.888 3.491 5.186 1.00 77.88 91 PHE A N 1
ATOM 730 C CA . PHE A 1 91 ? 13.543 3.835 4.699 1.00 77.88 91 PHE A CA 1
ATOM 731 C C . PHE A 1 91 ? 12.636 2.619 4.408 1.00 77.88 91 PHE A C 1
ATOM 733 O O . PHE A 1 91 ? 11.579 2.735 3.768 1.00 77.88 91 PHE A O 1
ATOM 740 N N . GLY A 1 92 ? 13.004 1.440 4.915 1.00 78.44 92 GLY A N 1
ATOM 741 C CA . GLY A 1 92 ? 12.174 0.237 4.902 1.00 78.44 92 GLY A CA 1
ATOM 742 C C . GLY A 1 92 ? 12.265 -0.607 3.630 1.00 78.44 92 GLY A C 1
ATOM 743 O O . GLY A 1 92 ? 11.329 -1.350 3.340 1.00 78.44 92 GLY A O 1
ATOM 744 N N . ALA A 1 93 ? 13.342 -0.493 2.847 1.00 86.56 93 ALA A N 1
ATOM 745 C CA . ALA A 1 93 ? 13.690 -1.534 1.880 1.00 86.56 93 ALA A CA 1
ATOM 746 C C . ALA A 1 93 ? 14.148 -2.809 2.615 1.00 86.56 93 ALA A C 1
ATOM 748 O O . ALA A 1 93 ? 14.781 -2.730 3.665 1.00 86.56 93 ALA A O 1
ATOM 749 N N . ALA A 1 94 ? 13.873 -3.987 2.049 1.00 86.12 94 ALA A N 1
ATOM 750 C CA . ALA A 1 94 ? 14.131 -5.282 2.691 1.00 86.12 94 ALA A CA 1
ATOM 751 C C . ALA A 1 94 ? 15.625 -5.649 2.856 1.00 86.12 94 ALA A C 1
ATOM 753 O O . ALA A 1 94 ? 15.946 -6.634 3.513 1.00 86.12 94 ALA A O 1
ATOM 754 N N . GLY A 1 95 ? 16.550 -4.869 2.284 1.00 87.88 95 GLY A N 1
ATOM 755 C CA . GLY A 1 95 ? 17.992 -5.085 2.455 1.00 87.88 95 GLY A CA 1
ATOM 756 C C . GLY A 1 95 ? 18.536 -6.321 1.741 1.00 87.88 95 GLY A C 1
ATOM 757 O O . GLY A 1 95 ? 19.600 -6.819 2.108 1.00 87.88 95 GLY A O 1
ATOM 758 N N . HIS A 1 96 ? 17.824 -6.799 0.720 1.00 93.00 96 HIS A N 1
ATOM 759 C CA . HIS A 1 96 ? 18.230 -7.932 -0.105 1.00 93.00 96 HIS A CA 1
ATOM 760 C C . HIS A 1 96 ? 19.628 -7.754 -0.710 1.00 93.00 96 HIS A C 1
ATOM 762 O O . HIS A 1 96 ? 20.113 -6.632 -0.909 1.00 93.00 96 HIS A O 1
ATOM 768 N N . ARG A 1 97 ? 20.287 -8.884 -0.978 1.00 91.25 97 ARG A N 1
ATOM 769 C CA . ARG A 1 97 ? 21.659 -8.931 -1.503 1.00 91.25 97 ARG A CA 1
ATOM 770 C C . ARG A 1 97 ? 21.690 -8.963 -3.022 1.00 91.25 97 ARG A C 1
ATOM 772 O O . ARG A 1 97 ? 22.727 -8.666 -3.600 1.00 91.25 97 ARG A O 1
ATOM 779 N N . THR A 1 98 ? 20.577 -9.317 -3.649 1.00 92.38 98 THR A N 1
ATOM 780 C CA . THR A 1 98 ? 20.449 -9.414 -5.098 1.00 92.38 98 THR A CA 1
ATOM 781 C C . THR A 1 98 ? 19.217 -8.662 -5.583 1.00 92.38 98 THR A C 1
ATOM 783 O O . THR A 1 98 ? 18.246 -8.467 -4.848 1.00 92.38 98 THR A O 1
ATOM 786 N N . LEU A 1 99 ? 19.248 -8.247 -6.850 1.00 94.12 99 LEU A N 1
ATOM 787 C CA . LEU A 1 99 ? 18.113 -7.586 -7.487 1.00 94.12 99 LEU A CA 1
ATOM 788 C C . LEU A 1 99 ? 16.890 -8.515 -7.602 1.00 94.12 99 LEU A C 1
ATOM 790 O O . LEU A 1 99 ? 15.763 -8.054 -7.441 1.00 94.12 99 LEU A O 1
ATOM 794 N N . ASP A 1 100 ? 17.096 -9.813 -7.846 1.00 95.00 100 ASP A N 1
ATOM 795 C CA . ASP A 1 100 ? 15.999 -10.768 -8.062 1.00 95.00 100 ASP A CA 1
ATOM 796 C C . ASP A 1 100 ? 15.131 -10.993 -6.827 1.00 95.00 100 ASP A C 1
ATOM 798 O O . ASP A 1 100 ? 13.929 -11.200 -6.963 1.00 95.00 100 ASP A O 1
ATOM 802 N N . GLU A 1 101 ? 15.693 -10.866 -5.626 1.00 94.62 101 GLU A N 1
ATOM 803 C CA . GLU A 1 101 ? 14.929 -10.966 -4.377 1.00 94.62 101 GLU A CA 1
ATOM 804 C C . GLU A 1 101 ? 13.852 -9.869 -4.249 1.00 94.62 101 GLU A C 1
ATOM 806 O O . GLU A 1 101 ? 12.857 -10.064 -3.554 1.00 94.62 101 GLU A O 1
ATOM 811 N N . TYR A 1 102 ? 13.991 -8.735 -4.950 1.00 94.94 102 TYR A N 1
ATOM 812 C CA . TYR A 1 102 ? 12.949 -7.701 -4.993 1.00 94.94 102 TYR A CA 1
ATOM 813 C C . TYR A 1 102 ? 11.785 -8.050 -5.938 1.00 94.94 102 TYR A C 1
ATOM 815 O O . TYR A 1 102 ? 10.700 -7.479 -5.791 1.00 94.94 102 TYR A O 1
ATOM 823 N N . PHE A 1 103 ? 11.979 -8.981 -6.880 1.00 96.62 103 PHE A N 1
ATOM 824 C CA . PHE A 1 103 ? 10.972 -9.439 -7.845 1.00 96.62 103 PHE A CA 1
ATOM 825 C C . PHE A 1 103 ? 10.157 -10.615 -7.304 1.00 96.62 103 PHE A C 1
ATOM 827 O O . PHE A 1 103 ? 10.098 -11.691 -7.900 1.00 96.62 103 PHE A O 1
ATOM 834 N N . ALA A 1 104 ? 9.506 -10.390 -6.166 1.00 94.94 104 ALA A N 1
ATOM 835 C CA . ALA A 1 104 ? 8.660 -11.376 -5.516 1.00 94.94 104 ALA A CA 1
ATOM 836 C C . ALA A 1 104 ? 7.277 -10.802 -5.198 1.00 94.94 104 ALA A C 1
ATOM 838 O O . ALA A 1 104 ? 7.120 -9.648 -4.779 1.00 94.94 104 ALA A O 1
ATOM 839 N N . VAL A 1 105 ? 6.270 -11.651 -5.372 1.00 95.56 105 VAL A N 1
ATOM 840 C CA . VAL A 1 105 ? 4.924 -11.429 -4.851 1.00 95.56 105 VAL A CA 1
ATOM 841 C C . VAL A 1 105 ? 4.775 -12.204 -3.548 1.00 95.56 105 VAL A C 1
ATOM 843 O O . VAL A 1 105 ? 5.352 -13.277 -3.399 1.00 95.56 105 VAL A O 1
ATOM 846 N N . ASP A 1 106 ? 4.017 -11.664 -2.604 1.00 94.44 106 ASP A N 1
ATOM 847 C CA . ASP A 1 106 ? 3.723 -12.315 -1.331 1.00 94.44 106 ASP A CA 1
ATOM 848 C C . ASP A 1 106 ? 2.256 -12.784 -1.328 1.00 94.44 106 ASP A C 1
ATOM 850 O O . ASP A 1 106 ? 1.360 -11.969 -1.091 1.00 94.44 106 ASP A O 1
ATOM 854 N N . PRO A 1 107 ? 1.976 -14.082 -1.574 1.00 91.88 107 PRO A N 1
ATOM 855 C CA . PRO A 1 107 ? 0.613 -14.616 -1.594 1.00 91.88 107 PRO A CA 1
ATOM 856 C C . PRO A 1 107 ? -0.120 -14.461 -0.260 1.00 91.88 107 PRO A C 1
ATOM 858 O O . PRO A 1 107 ? -1.354 -14.461 -0.227 1.00 91.88 107 PRO A O 1
ATOM 861 N N . SER A 1 108 ? 0.609 -14.276 0.850 1.00 92.12 108 SER A N 1
ATOM 862 C CA . SER A 1 108 ? -0.009 -13.989 2.143 1.00 92.12 108 SER A CA 1
ATOM 863 C C . SER A 1 108 ? -0.739 -12.641 2.135 1.00 92.12 108 SER A C 1
ATOM 865 O O . SER A 1 108 ? -1.618 -12.410 2.965 1.00 92.12 108 SER A O 1
ATOM 867 N N . ARG A 1 109 ? -0.449 -11.758 1.176 1.00 92.12 109 ARG A N 1
ATOM 868 C CA . ARG A 1 109 ? -1.140 -10.478 0.983 1.00 92.12 109 ARG A CA 1
ATOM 869 C C . ARG A 1 109 ? -2.432 -10.583 0.176 1.00 92.12 109 ARG A C 1
ATOM 871 O O . ARG A 1 109 ? -3.049 -9.547 -0.062 1.00 92.12 109 ARG A O 1
ATOM 878 N N . SER A 1 110 ? -2.847 -11.782 -0.232 1.00 95.56 110 SER A N 1
ATOM 879 C CA . SER A 1 110 ? -4.171 -11.986 -0.824 1.00 95.56 110 SER A CA 1
ATOM 880 C C . SER A 1 110 ? -5.289 -11.633 0.157 1.00 95.56 110 SER A C 1
ATOM 882 O O . SER A 1 110 ? -5.129 -11.736 1.376 1.00 95.56 110 SER A O 1
ATOM 884 N N . GLU A 1 111 ? -6.426 -11.201 -0.382 1.00 94.62 111 GLU A N 1
ATOM 885 C CA . GLU A 1 111 ? -7.618 -10.817 0.369 1.00 94.62 111 GLU A CA 1
ATOM 886 C C . GLU A 1 111 ? -8.109 -11.979 1.237 1.00 94.62 111 GLU A C 1
ATOM 888 O O . GLU A 1 111 ? -8.394 -11.792 2.421 1.00 94.62 111 GLU A O 1
ATOM 893 N N . GLU A 1 112 ? -8.125 -13.195 0.685 1.00 95.44 112 GLU A N 1
ATOM 894 C CA . GLU A 1 112 ? -8.539 -14.406 1.387 1.00 95.44 112 GLU A CA 1
ATOM 895 C C . GLU A 1 112 ? -7.570 -14.756 2.519 1.00 95.44 112 GLU A C 1
ATOM 897 O O . GLU A 1 112 ? -8.010 -15.013 3.641 1.00 95.44 112 GLU A O 1
ATOM 902 N N . ALA A 1 113 ? -6.255 -14.715 2.274 1.00 95.12 113 ALA A N 1
ATOM 903 C CA . ALA A 1 113 ? -5.265 -14.993 3.313 1.00 95.12 113 ALA A CA 1
ATOM 904 C C . ALA A 1 113 ? -5.287 -13.926 4.420 1.00 95.12 113 ALA A C 1
ATOM 906 O O . ALA A 1 113 ? -5.171 -14.256 5.603 1.00 95.12 113 ALA A O 1
ATOM 907 N N . ALA A 1 114 ? -5.453 -12.651 4.059 1.00 93.12 114 ALA A N 1
ATOM 908 C CA . ALA A 1 114 ? -5.572 -11.554 5.012 1.00 93.12 114 ALA A CA 1
ATOM 909 C C . ALA A 1 114 ? -6.840 -11.677 5.869 1.00 93.12 114 ALA A C 1
ATOM 911 O O . ALA A 1 114 ? -6.763 -11.535 7.091 1.00 93.12 114 ALA A O 1
ATOM 912 N N . LEU A 1 115 ? -7.982 -12.002 5.257 1.00 95.06 115 LEU A N 1
ATOM 913 C CA . LEU A 1 115 ? -9.237 -12.229 5.970 1.00 95.06 115 LEU A CA 1
ATOM 914 C C . LEU A 1 115 ? -9.158 -13.459 6.882 1.00 95.06 115 LEU A C 1
ATOM 916 O O . LEU A 1 115 ? -9.592 -13.393 8.031 1.00 95.06 115 LEU A O 1
ATOM 920 N N . ALA A 1 116 ? -8.579 -14.565 6.407 1.00 95.12 116 ALA A N 1
ATOM 921 C CA . ALA A 1 116 ? -8.397 -15.775 7.205 1.00 95.12 116 ALA A CA 1
ATOM 922 C C . ALA A 1 116 ? -7.527 -15.508 8.443 1.00 95.12 116 ALA A C 1
ATOM 924 O O . ALA A 1 116 ? -7.896 -15.899 9.551 1.00 95.12 116 ALA A O 1
ATOM 925 N N . ARG A 1 117 ? -6.417 -14.769 8.285 1.00 93.00 117 ARG A N 1
ATOM 926 C CA . ARG A 1 117 ? -5.587 -14.334 9.420 1.00 93.00 117 ARG A CA 1
ATOM 927 C C . ARG A 1 117 ? -6.351 -13.439 10.387 1.00 93.00 117 ARG A C 1
ATOM 929 O O . ARG A 1 117 ? -6.241 -13.641 11.591 1.00 93.00 117 ARG A O 1
ATOM 936 N N . ALA A 1 118 ? -7.124 -12.477 9.880 1.00 91.62 118 ALA A N 1
ATOM 937 C CA . ALA A 1 118 ? -7.931 -11.605 10.728 1.00 91.62 118 ALA A CA 1
ATOM 938 C C . ALA A 1 118 ? -8.938 -12.421 11.555 1.00 91.62 118 ALA A C 1
ATOM 940 O O . ALA A 1 118 ? -8.986 -12.284 12.773 1.00 91.62 118 ALA A O 1
ATOM 941 N N . ARG A 1 119 ? -9.670 -13.345 10.922 1.00 94.25 119 ARG A N 1
ATOM 942 C CA . ARG A 1 119 ? -10.633 -14.231 11.596 1.00 94.25 119 ARG A CA 1
ATOM 943 C C . ARG A 1 119 ? -9.987 -15.135 12.646 1.00 94.25 119 ARG A C 1
ATOM 945 O O . ARG A 1 119 ? -10.589 -15.366 13.685 1.00 94.25 119 ARG A O 1
ATOM 952 N N . GLY A 1 120 ? -8.771 -15.620 12.395 1.00 93.06 120 GLY A N 1
ATOM 953 C CA . GLY A 1 120 ? -8.031 -16.448 13.352 1.00 93.06 120 GLY A CA 1
ATOM 954 C C . GLY A 1 120 ? -7.453 -15.684 14.549 1.00 93.06 120 GLY A C 1
ATOM 955 O O . GLY A 1 120 ? -7.092 -16.313 15.539 1.00 93.06 120 GLY A O 1
ATOM 956 N N . ALA A 1 121 ? -7.346 -14.354 14.466 1.00 90.06 121 ALA A N 1
ATOM 957 C CA . ALA A 1 121 ? -6.691 -13.523 15.479 1.00 90.06 121 ALA A CA 1
ATOM 958 C C . ALA A 1 121 ? -7.654 -12.650 16.304 1.00 90.06 121 ALA A C 1
ATOM 960 O O . ALA A 1 121 ? -7.227 -12.059 17.292 1.00 90.06 121 ALA A O 1
ATOM 961 N N . ILE A 1 122 ? -8.918 -12.523 15.894 1.00 94.81 122 ILE A N 1
ATOM 962 C CA . ILE A 1 122 ? -9.884 -11.615 16.521 1.00 94.81 122 ILE A CA 1
ATOM 963 C C . ILE A 1 122 ? -10.598 -12.288 17.692 1.00 94.81 122 ILE A C 1
ATOM 965 O O . ILE A 1 122 ? -11.200 -13.353 17.553 1.00 94.81 122 ILE A O 1
ATOM 969 N N . THR A 1 123 ? -10.583 -11.614 18.841 1.00 95.69 123 THR A N 1
ATOM 970 C CA . THR A 1 123 ? -11.313 -12.051 20.032 1.00 95.69 123 THR A CA 1
ATOM 971 C C . THR A 1 123 ? -12.818 -11.763 19.877 1.00 95.69 123 THR A C 1
ATOM 973 O O . THR A 1 123 ? -13.183 -10.640 19.520 1.00 95.69 123 THR A O 1
ATOM 976 N N . PRO A 1 124 ? -13.728 -12.714 20.181 1.00 95.25 124 PRO A N 1
ATOM 977 C CA . PRO A 1 124 ? -15.170 -12.471 20.125 1.00 95.25 124 PRO A CA 1
ATOM 978 C C . PRO A 1 124 ? -15.608 -11.270 20.973 1.00 95.25 124 PRO A C 1
ATOM 980 O O . PRO A 1 124 ? -15.152 -11.092 22.102 1.00 95.25 124 PRO A O 1
ATOM 983 N N . HIS A 1 125 ? -16.524 -10.463 20.438 1.00 93.25 125 HIS A N 1
ATOM 984 C CA . HIS A 1 125 ? -17.037 -9.225 21.035 1.00 93.25 125 HIS A CA 1
ATOM 985 C C . HIS A 1 125 ? -15.989 -8.126 21.285 1.00 93.25 125 HIS A C 1
ATOM 987 O O . HIS A 1 125 ? -16.302 -7.129 21.946 1.00 93.25 125 HIS A O 1
ATOM 993 N N . SER A 1 126 ? -14.773 -8.261 20.745 1.00 95.75 126 SER A N 1
ATOM 994 C CA . SER A 1 126 ? -13.784 -7.184 20.754 1.00 95.75 126 SER A CA 1
ATOM 995 C C . SER A 1 126 ? -14.186 -6.057 19.787 1.00 95.75 126 SER A C 1
ATOM 997 O O . SER A 1 126 ? -15.037 -6.246 18.910 1.00 95.75 126 SER A O 1
ATOM 999 N N . PRO A 1 127 ? -13.581 -4.859 19.889 1.00 95.62 127 PRO A N 1
ATOM 1000 C CA . PRO A 1 127 ? -13.783 -3.804 18.897 1.00 95.62 127 PRO A CA 1
ATOM 1001 C C . PRO A 1 127 ? -13.500 -4.281 17.459 1.00 95.62 127 PRO A C 1
ATOM 1003 O O . PRO A 1 127 ? -14.201 -3.886 16.527 1.00 95.62 127 PRO A O 1
ATOM 1006 N N . ALA A 1 128 ? -12.502 -5.152 17.276 1.00 96.25 128 ALA A N 1
ATOM 1007 C CA . ALA A 1 128 ? -12.179 -5.722 15.973 1.00 96.25 128 ALA A CA 1
ATOM 1008 C C . ALA A 1 128 ? -13.275 -6.677 15.475 1.00 96.25 128 ALA A C 1
ATOM 1010 O O . ALA A 1 128 ? -13.633 -6.601 14.306 1.00 96.25 128 ALA A O 1
ATOM 1011 N N . ASP A 1 129 ? -13.879 -7.495 16.342 1.00 97.31 129 ASP A N 1
ATOM 1012 C CA . ASP A 1 129 ? -15.005 -8.365 15.963 1.00 97.31 129 ASP A CA 1
ATOM 1013 C C . ASP A 1 129 ? -16.188 -7.559 15.400 1.00 97.31 129 ASP A C 1
ATOM 1015 O O . ASP A 1 129 ? -16.685 -7.857 14.316 1.00 97.31 129 ASP A O 1
ATOM 1019 N N . TYR A 1 130 ? -16.590 -6.462 16.051 1.00 96.75 130 TYR A N 1
ATOM 1020 C CA . TYR A 1 130 ? -17.680 -5.620 15.529 1.00 96.75 130 TYR A CA 1
ATOM 1021 C C . TYR A 1 130 ? -17.350 -4.963 14.182 1.00 96.75 130 TYR A C 1
ATOM 1023 O O . TYR A 1 130 ? -18.217 -4.868 13.306 1.00 96.75 130 TYR A O 1
ATOM 1031 N N . LEU A 1 131 ? -16.100 -4.532 13.983 1.00 96.38 131 LEU A N 1
ATOM 1032 C CA . LEU A 1 131 ? -15.672 -4.032 12.678 1.00 96.38 131 LEU A CA 1
ATOM 1033 C C . LEU A 1 131 ? -15.683 -5.153 11.630 1.00 96.38 131 LEU A C 1
ATOM 1035 O O . LEU A 1 131 ? -16.167 -4.922 10.528 1.00 96.38 131 LEU A O 1
ATOM 1039 N N . LEU A 1 132 ? -15.212 -6.357 11.962 1.00 97.12 132 LEU A N 1
ATOM 1040 C CA . LEU A 1 132 ? -15.201 -7.498 11.046 1.00 97.12 132 LEU A CA 1
ATOM 1041 C C . LEU A 1 132 ? -16.623 -7.874 10.616 1.00 97.12 132 LEU A C 1
ATOM 1043 O O . LEU A 1 132 ? -16.864 -8.051 9.428 1.00 97.12 132 LEU A O 1
ATOM 1047 N N . ARG A 1 133 ? -17.582 -7.898 11.546 1.00 96.06 133 ARG A N 1
ATOM 1048 C CA . ARG A 1 133 ? -19.000 -8.131 11.225 1.00 96.06 133 ARG A CA 1
ATOM 1049 C C . ARG A 1 133 ? -19.562 -7.065 10.288 1.00 96.06 133 ARG A C 1
ATOM 1051 O O . ARG A 1 133 ? -20.248 -7.396 9.329 1.00 96.06 133 ARG A O 1
ATOM 1058 N N . THR A 1 134 ? -19.213 -5.797 10.511 1.00 96.00 134 THR A N 1
ATOM 1059 C CA . THR A 1 134 ? -19.594 -4.701 9.600 1.00 96.00 134 THR A CA 1
ATOM 1060 C C . THR A 1 134 ? -18.986 -4.896 8.206 1.00 96.00 134 THR A C 1
ATOM 1062 O O . THR A 1 134 ? -19.636 -4.636 7.195 1.00 96.00 134 THR A O 1
ATOM 1065 N N . ILE A 1 135 ? -17.737 -5.364 8.136 1.00 95.88 135 ILE A N 1
ATOM 1066 C CA . ILE A 1 135 ? -17.057 -5.684 6.875 1.00 95.88 135 ILE A CA 1
ATOM 1067 C C . ILE A 1 135 ? -17.768 -6.832 6.158 1.00 95.88 135 ILE A C 1
ATOM 1069 O O . ILE A 1 135 ? -18.020 -6.716 4.961 1.00 95.88 135 ILE A O 1
ATOM 1073 N N . ASP A 1 136 ? -18.113 -7.904 6.870 1.00 95.25 136 ASP A N 1
ATOM 1074 C CA . ASP A 1 136 ? -18.837 -9.046 6.310 1.00 95.25 136 ASP A CA 1
ATOM 1075 C C . ASP A 1 136 ? -20.218 -8.613 5.773 1.00 95.25 136 ASP A C 1
ATOM 1077 O O . ASP A 1 136 ? -20.561 -8.924 4.632 1.00 95.25 136 ASP A O 1
ATOM 1081 N N . GLU A 1 137 ? -20.977 -7.809 6.524 1.00 94.19 137 GLU A N 1
ATOM 1082 C CA . GLU A 1 137 ? -22.274 -7.273 6.081 1.00 94.19 137 GLU A CA 1
ATOM 1083 C C . GLU A 1 137 ? -22.158 -6.376 4.846 1.00 94.19 137 GLU A C 1
ATOM 1085 O O . GLU A 1 137 ? -22.948 -6.493 3.905 1.00 94.19 137 GLU A O 1
ATOM 1090 N N . PHE A 1 138 ? -21.169 -5.481 4.808 1.00 93.44 138 PHE A N 1
ATOM 1091 C CA . PHE A 1 138 ? -20.922 -4.634 3.641 1.00 93.44 138 PHE A CA 1
ATOM 1092 C C . PHE A 1 138 ? -20.480 -5.447 2.431 1.00 93.44 138 PHE A C 1
ATOM 1094 O O . PHE A 1 138 ? -20.950 -5.188 1.325 1.00 93.44 138 PHE A O 1
ATOM 1101 N N . SER A 1 139 ? -19.612 -6.435 2.635 1.00 93.12 139 SER A N 1
ATOM 1102 C CA . SER A 1 139 ? -19.141 -7.344 1.590 1.00 93.12 139 SER A CA 1
ATOM 1103 C C . SER A 1 139 ? -20.325 -8.045 0.915 1.00 93.12 139 SER A C 1
ATOM 1105 O O . SER A 1 139 ? -20.500 -7.942 -0.301 1.00 93.12 139 SER A O 1
ATOM 1107 N N . VAL A 1 140 ? -21.223 -8.630 1.717 1.00 92.31 140 VAL A N 1
ATOM 1108 C CA . VAL A 1 140 ? -22.431 -9.320 1.237 1.00 92.31 140 VAL A CA 1
ATOM 1109 C C . VAL A 1 140 ? -23.422 -8.353 0.581 1.00 92.31 140 VAL A C 1
ATOM 1111 O O . VAL A 1 140 ? -23.849 -8.587 -0.546 1.00 92.31 140 VAL A O 1
ATOM 1114 N N . SER A 1 141 ? -23.781 -7.255 1.252 1.00 88.56 141 SER A N 1
ATOM 1115 C CA . SER A 1 141 ? -24.828 -6.332 0.775 1.00 88.56 141 SER A CA 1
ATOM 1116 C C . SER A 1 141 ? -24.446 -5.561 -0.488 1.00 88.56 141 SER A C 1
ATOM 1118 O O . SER A 1 141 ? -25.312 -5.236 -1.297 1.00 88.56 141 SER A O 1
ATOM 1120 N N . THR A 1 142 ? -23.158 -5.268 -0.679 1.00 87.06 142 THR A N 1
ATOM 1121 C CA . THR A 1 142 ? -22.665 -4.533 -1.855 1.00 87.06 142 THR A CA 1
ATOM 1122 C C . THR A 1 142 ? -22.113 -5.444 -2.950 1.00 87.06 142 THR A C 1
ATOM 1124 O O . THR A 1 142 ? -21.787 -4.952 -4.031 1.00 87.06 142 THR A O 1
ATOM 1127 N N . GLY A 1 143 ? -21.972 -6.748 -2.681 1.00 87.81 143 GLY A N 1
ATOM 1128 C CA . GLY A 1 143 ? -21.293 -7.687 -3.575 1.00 87.81 143 GLY A CA 1
ATOM 1129 C C . GLY A 1 143 ? -19.829 -7.312 -3.825 1.00 87.81 143 GLY A C 1
ATOM 1130 O O . GLY A 1 143 ? -19.317 -7.519 -4.926 1.00 87.81 143 GLY A O 1
ATOM 1131 N N . THR A 1 144 ? -19.163 -6.689 -2.847 1.00 87.62 144 THR A N 1
ATOM 1132 C CA . THR A 1 144 ? -17.759 -6.269 -2.968 1.00 87.62 144 THR A CA 1
ATOM 1133 C C . THR A 1 144 ? -16.847 -7.100 -2.080 1.00 87.62 144 THR A C 1
ATOM 1135 O O . THR A 1 144 ? -17.281 -7.620 -1.065 1.00 87.62 144 THR A O 1
ATOM 1138 N N . GLY A 1 145 ? -15.567 -7.211 -2.446 1.00 91.75 145 GLY A N 1
ATOM 1139 C CA . GLY A 1 145 ? -14.592 -7.943 -1.635 1.00 91.75 145 GLY A CA 1
ATOM 1140 C C . GLY A 1 145 ? -14.368 -7.326 -0.237 1.00 91.75 145 GLY A C 1
ATOM 1141 O O . GLY A 1 145 ? -14.502 -6.100 -0.073 1.00 91.75 145 GLY A O 1
ATOM 1142 N N . PRO A 1 146 ? -13.985 -8.142 0.764 1.00 94.44 146 PRO A N 1
ATOM 1143 C CA . PRO A 1 146 ? -13.686 -7.723 2.136 1.00 94.44 146 PRO A CA 1
ATOM 1144 C C . PRO A 1 146 ? -12.800 -6.476 2.274 1.00 94.44 146 PRO A C 1
ATOM 1146 O O . PRO A 1 146 ? -13.059 -5.622 3.120 1.00 94.44 146 PRO A O 1
ATOM 1149 N N . ALA A 1 147 ? -11.778 -6.298 1.439 1.00 93.50 147 ALA A N 1
ATOM 1150 C CA . ALA A 1 147 ? -10.903 -5.131 1.481 1.00 93.50 147 ALA A CA 1
ATOM 1151 C C . ALA A 1 147 ? -11.645 -3.845 1.095 1.00 93.50 147 ALA A C 1
ATOM 1153 O O . ALA A 1 147 ? -11.428 -2.784 1.689 1.00 93.50 147 ALA A O 1
ATOM 1154 N N . ARG A 1 148 ? -12.544 -3.910 0.104 1.00 92.50 148 ARG A N 1
ATOM 1155 C CA . ARG A 1 148 ? -13.367 -2.757 -0.292 1.00 92.50 148 ARG A CA 1
ATOM 1156 C C . ARG A 1 148 ? -14.398 -2.430 0.782 1.00 92.50 148 ARG A C 1
ATOM 1158 O O . ARG A 1 148 ? -14.512 -1.259 1.148 1.00 92.50 148 ARG A O 1
ATOM 1165 N N . ALA A 1 149 ? -15.060 -3.447 1.325 1.00 94.06 149 ALA A N 1
ATOM 1166 C CA . ALA A 1 149 ? -15.963 -3.308 2.461 1.00 94.06 149 ALA A CA 1
ATOM 1167 C C . ALA A 1 149 ? -15.251 -2.704 3.689 1.00 94.06 149 ALA A C 1
ATOM 1169 O O . ALA A 1 149 ? -15.756 -1.759 4.293 1.00 94.06 149 ALA A O 1
ATOM 1170 N N . CYS A 1 150 ? -14.022 -3.138 3.984 1.00 94.62 150 CYS A N 1
ATOM 1171 C CA . CYS A 1 150 ? -13.168 -2.567 5.028 1.00 94.62 150 CYS A CA 1
ATOM 1172 C C . CYS A 1 150 ? -12.877 -1.083 4.810 1.00 94.62 150 CYS A C 1
ATOM 1174 O O . CYS A 1 150 ? -13.038 -0.282 5.731 1.00 94.62 150 CYS A O 1
ATOM 1176 N N . ARG A 1 151 ? -12.488 -0.675 3.596 1.00 92.25 151 ARG A N 1
ATOM 1177 C CA . ARG A 1 151 ? -12.273 0.750 3.293 1.00 92.25 151 ARG A CA 1
ATOM 1178 C C . ARG A 1 151 ? -13.553 1.566 3.474 1.00 92.25 151 ARG A C 1
ATOM 1180 O O . ARG A 1 151 ? -13.489 2.674 4.004 1.00 92.25 151 ARG A O 1
ATOM 1187 N N . GLN A 1 152 ? -14.699 1.027 3.064 1.00 91.69 152 GLN A N 1
ATOM 1188 C CA . GLN A 1 152 ? -15.995 1.681 3.237 1.00 91.69 152 GLN A CA 1
ATOM 1189 C C . GLN A 1 152 ? -16.363 1.829 4.719 1.00 91.69 152 GLN A C 1
ATOM 1191 O O . GLN A 1 152 ? -16.666 2.941 5.152 1.00 91.69 152 GLN A O 1
ATOM 1196 N N . ALA A 1 153 ? -16.268 0.754 5.504 1.00 93.81 153 ALA A N 1
ATOM 1197 C CA . ALA A 1 153 ? -16.526 0.766 6.943 1.00 93.81 153 ALA A CA 1
ATOM 1198 C C . ALA A 1 153 ? -15.627 1.776 7.664 1.00 93.81 153 ALA A C 1
ATOM 1200 O O . ALA A 1 153 ? -16.119 2.637 8.390 1.00 93.81 153 ALA A O 1
ATOM 1201 N N . MET A 1 154 ? -14.322 1.755 7.387 1.00 92.88 154 MET A N 1
ATOM 1202 C CA . MET A 1 154 ? -13.373 2.692 7.988 1.00 92.88 154 MET A CA 1
ATOM 1203 C C . MET A 1 154 ? -13.611 4.143 7.555 1.00 92.88 154 MET A C 1
ATOM 1205 O O . MET A 1 154 ? -13.425 5.056 8.357 1.00 92.88 154 MET A O 1
ATOM 1209 N N . SER A 1 155 ? -14.045 4.380 6.313 1.00 90.19 155 SER A N 1
ATOM 1210 C CA . SER A 1 155 ? -14.400 5.724 5.844 1.00 90.19 155 SER A CA 1
ATOM 1211 C C . SER A 1 155 ? -15.634 6.270 6.564 1.00 90.19 155 SER A C 1
ATOM 1213 O O . SER A 1 155 ? -15.612 7.407 7.036 1.00 90.19 155 SER A O 1
ATOM 1215 N N . LEU A 1 156 ? -16.684 5.455 6.707 1.00 91.62 156 LEU A N 1
ATOM 1216 C CA . LEU A 1 156 ? -17.890 5.831 7.447 1.00 91.62 156 LEU A CA 1
ATOM 1217 C C . LEU A 1 156 ? -17.587 6.058 8.928 1.00 91.62 156 LEU A C 1
ATOM 1219 O O . LEU A 1 156 ? -18.007 7.069 9.489 1.00 91.62 156 LEU A O 1
ATOM 1223 N N . LEU A 1 157 ? -16.794 5.177 9.538 1.00 91.19 157 LEU A N 1
ATOM 1224 C CA . LEU A 1 157 ? -16.363 5.318 10.923 1.00 91.19 157 LEU A CA 1
ATOM 1225 C C . LEU A 1 157 ? -15.559 6.611 11.127 1.00 91.19 157 LEU A C 1
ATOM 1227 O O . LEU A 1 157 ? -15.815 7.355 12.071 1.00 91.19 157 LEU A O 1
ATOM 1231 N N . ALA A 1 158 ? -14.647 6.941 10.207 1.00 88.94 158 ALA A N 1
ATOM 1232 C CA . ALA A 1 158 ? -13.863 8.173 10.264 1.00 88.94 158 ALA A CA 1
ATOM 1233 C C . ALA A 1 158 ? -14.712 9.451 10.143 1.00 88.94 158 ALA A C 1
ATOM 1235 O O . ALA A 1 158 ? -14.383 10.465 10.765 1.00 88.94 158 ALA A O 1
ATOM 1236 N N . GLN A 1 159 ? -15.781 9.411 9.344 1.00 88.44 159 GLN A N 1
ATOM 1237 C CA . GLN A 1 159 ? -16.711 10.528 9.157 1.00 88.44 159 GLN A CA 1
ATOM 1238 C C . GLN A 1 159 ? -17.677 10.676 10.343 1.00 88.44 159 GLN A C 1
ATOM 1240 O O . GLN A 1 159 ? -17.942 11.794 10.778 1.00 88.44 159 GLN A O 1
ATOM 1245 N N . GLY A 1 160 ? -18.172 9.559 10.885 1.00 87.25 160 GLY A N 1
ATOM 1246 C CA . GLY A 1 160 ? -19.178 9.521 11.950 1.00 87.25 160 GLY A CA 1
ATOM 1247 C C . GLY A 1 160 ? -18.634 9.527 13.382 1.00 87.25 160 GLY A C 1
ATOM 1248 O O . GLY A 1 160 ? -19.426 9.625 14.317 1.00 87.25 160 GLY A O 1
ATOM 1249 N N . TRP A 1 161 ? -17.313 9.435 13.577 1.00 89.12 161 TRP A N 1
ATOM 1250 C CA . TRP A 1 161 ? -16.686 9.218 14.890 1.00 89.12 161 TRP A CA 1
ATOM 1251 C C . TRP A 1 161 ? -17.145 10.182 15.994 1.00 89.12 161 TRP A C 1
ATOM 1253 O O . TRP A 1 161 ? -17.586 9.744 17.054 1.00 89.12 161 TRP A O 1
ATOM 1263 N N . GLU A 1 162 ? -17.088 11.492 15.740 1.00 87.31 162 GLU A N 1
ATOM 1264 C CA . GLU A 1 162 ? -17.471 12.510 16.733 1.00 87.31 162 GLU A CA 1
ATOM 1265 C C . GLU A 1 162 ? -18.966 12.443 17.069 1.00 87.31 162 GLU A C 1
ATOM 1267 O O . GLU A 1 162 ? -19.367 12.628 18.220 1.00 87.31 162 GLU A O 1
ATOM 1272 N N . GLY A 1 163 ? -19.799 12.145 16.066 1.00 85.75 163 GLY A N 1
ATOM 1273 C CA . GLY A 1 163 ? -21.239 11.971 16.245 1.00 85.75 163 GLY A CA 1
ATOM 1274 C C . GLY A 1 163 ? -21.550 10.767 17.131 1.00 85.75 163 GLY A C 1
ATOM 1275 O O . GLY A 1 163 ? -22.373 10.874 18.039 1.00 85.75 163 GLY A O 1
ATOM 1276 N N . LEU A 1 164 ? -20.829 9.663 16.922 1.00 86.75 164 LEU A N 1
ATOM 1277 C CA . LEU A 1 164 ? -20.961 8.428 17.689 1.00 86.75 164 LEU A CA 1
ATOM 1278 C C . LEU A 1 164 ? -20.567 8.620 19.164 1.00 86.75 164 LEU A C 1
ATOM 1280 O O . LEU A 1 164 ? -21.289 8.173 20.057 1.00 86.75 164 LEU A O 1
ATOM 1284 N N . ILE A 1 165 ? -19.463 9.330 19.429 1.00 88.25 165 ILE A N 1
ATOM 1285 C CA . ILE A 1 165 ? -19.062 9.708 20.794 1.00 88.25 165 ILE A CA 1
ATOM 1286 C C . ILE A 1 165 ? -20.128 10.607 21.420 1.00 88.25 165 ILE A C 1
ATOM 1288 O O . ILE A 1 165 ? -20.621 10.314 22.507 1.00 88.25 165 ILE A O 1
ATOM 1292 N N . SER A 1 166 ? -20.523 11.674 20.720 1.00 84.50 166 SER A N 1
ATOM 1293 C CA . SER A 1 166 ? -21.481 12.660 21.230 1.00 84.50 166 SER A CA 1
ATOM 1294 C C . SER A 1 166 ? -22.815 12.021 21.603 1.00 84.50 166 SER A C 1
ATOM 1296 O O . SER A 1 166 ? -23.346 12.296 22.675 1.00 84.50 166 SER A O 1
ATOM 1298 N N . GLU A 1 167 ? -23.353 11.142 20.755 1.00 83.38 167 GLU A N 1
ATOM 1299 C CA . GLU A 1 167 ? -24.608 10.435 21.015 1.00 83.38 167 GLU A CA 1
ATOM 1300 C C . GLU A 1 167 ? -24.530 9.549 22.263 1.00 83.38 167 GLU A C 1
ATOM 1302 O O . GLU A 1 167 ? -25.472 9.529 23.056 1.00 83.38 167 GLU A O 1
ATOM 1307 N N . ARG A 1 168 ? -23.399 8.870 22.485 1.00 82.19 168 ARG A N 1
ATOM 1308 C CA . ARG A 1 168 ? -23.198 7.985 23.644 1.00 82.19 168 ARG A CA 1
ATOM 1309 C C . ARG A 1 168 ? -22.816 8.724 24.928 1.00 82.19 168 ARG A C 1
ATOM 1311 O O . ARG A 1 168 ? -23.067 8.201 26.014 1.00 82.19 168 ARG A O 1
ATOM 1318 N N . SER A 1 169 ? -22.256 9.925 24.819 1.00 79.44 169 SER A N 1
ATOM 1319 C CA . SER A 1 169 ? -21.937 10.791 25.959 1.00 79.44 169 SER A CA 1
ATOM 1320 C C . SER A 1 169 ? -23.119 11.653 26.424 1.00 79.44 169 SER A C 1
ATOM 1322 O O . SER A 1 169 ? -23.059 12.210 27.521 1.00 79.44 169 SER A O 1
ATOM 1324 N N . ARG A 1 170 ? -24.211 11.774 25.649 1.00 75.69 170 ARG A N 1
ATOM 1325 C CA . ARG A 1 170 ? -25.393 12.562 26.057 1.00 75.69 170 ARG A CA 1
ATOM 1326 C C . ARG A 1 170 ? -25.942 12.087 27.406 1.00 75.69 170 ARG A C 1
ATOM 1328 O O . ARG A 1 170 ? -26.262 10.916 27.584 1.00 75.69 170 ARG A O 1
ATOM 1335 N N . GLY A 1 171 ? -26.071 13.022 28.349 1.00 64.38 171 GLY A N 1
ATOM 1336 C CA . GLY A 1 171 ? -26.615 12.764 29.687 1.00 64.38 171 GLY A CA 1
ATOM 1337 C C . GLY A 1 171 ? -25.660 12.053 30.653 1.00 64.38 171 GLY A C 1
ATOM 1338 O O . GLY A 1 171 ? -26.058 11.769 31.779 1.00 64.38 171 GLY A O 1
ATOM 1339 N N . ARG A 1 172 ? -24.407 11.781 30.256 1.00 63.53 172 ARG A N 1
ATOM 1340 C CA . ARG A 1 172 ? -23.371 11.207 31.127 1.00 63.53 172 ARG A CA 1
ATOM 1341 C C . ARG A 1 172 ? -22.284 12.247 31.382 1.00 63.53 172 ARG A C 1
ATOM 1343 O O . ARG A 1 172 ? -21.544 12.610 30.473 1.00 63.53 172 ARG A O 1
ATOM 1350 N N . ALA A 1 173 ? -22.168 12.729 32.617 1.00 56.28 173 ALA A N 1
ATOM 1351 C CA . ALA A 1 173 ? -21.055 13.593 32.998 1.00 56.28 173 ALA A CA 1
ATOM 1352 C C . ALA A 1 173 ? -19.733 12.807 32.891 1.00 56.28 173 ALA A C 1
ATOM 1354 O O . ALA A 1 173 ? -19.562 11.813 33.591 1.00 56.28 173 ALA A O 1
ATOM 1355 N N . SER A 1 174 ? -18.822 13.232 32.002 1.00 61.38 174 SER A N 1
ATOM 1356 C CA . SER A 1 174 ? -17.409 12.807 31.946 1.00 61.38 174 SER A CA 1
ATOM 1357 C C . SER A 1 174 ? -17.155 11.291 32.122 1.00 61.38 174 SER A C 1
ATOM 1359 O O . SER A 1 174 ? -16.227 10.879 32.823 1.00 61.38 174 SER A O 1
ATOM 1361 N N . SER A 1 175 ? -17.959 10.420 31.504 1.00 70.94 175 SER A N 1
ATOM 1362 C CA . SER A 1 175 ? -17.733 8.969 31.596 1.00 70.94 175 SER A CA 1
ATOM 1363 C C . SER A 1 175 ? -16.747 8.494 30.534 1.00 70.94 175 SER A C 1
ATOM 1365 O O . SER A 1 175 ? -16.889 8.859 29.370 1.00 70.94 175 SER A O 1
ATOM 1367 N N . VAL A 1 176 ? -15.804 7.629 30.902 1.00 81.69 176 VAL A N 1
ATOM 1368 C CA . VAL A 1 176 ? -14.975 6.862 29.958 1.00 81.69 176 VAL A CA 1
ATOM 1369 C C . VAL A 1 176 ? -15.869 6.000 29.055 1.00 81.69 176 VAL A C 1
ATOM 1371 O O . VAL A 1 176 ? -16.780 5.337 29.549 1.00 81.69 176 VAL A O 1
ATOM 1374 N N . LEU A 1 177 ? -15.603 5.977 27.745 1.00 87.75 177 LEU A N 1
ATOM 1375 C CA . LEU A 1 177 ? -16.300 5.110 26.789 1.00 87.75 177 LEU A CA 1
ATOM 1376 C C . LEU A 1 177 ? -15.422 3.912 26.427 1.00 87.75 177 LEU A C 1
ATOM 1378 O O . LEU A 1 177 ? -14.228 4.065 26.177 1.00 87.75 177 LEU A O 1
ATOM 1382 N N . ARG A 1 178 ? -16.007 2.713 26.353 1.00 91.38 178 ARG A N 1
ATOM 1383 C CA . ARG A 1 178 ? -15.310 1.533 25.823 1.00 91.38 178 ARG A CA 1
ATOM 1384 C C . ARG A 1 178 ? -15.429 1.504 24.303 1.00 91.38 178 ARG A C 1
ATOM 1386 O O . ARG A 1 178 ? -16.521 1.681 23.764 1.00 91.38 178 ARG A O 1
ATOM 1393 N N . ALA A 1 179 ? -14.324 1.233 23.611 1.00 92.25 179 ALA A N 1
ATOM 1394 C CA . ALA A 1 179 ? -14.311 1.135 22.151 1.00 92.25 179 ALA A CA 1
ATOM 1395 C C . ALA A 1 179 ? -15.283 0.061 21.629 1.00 92.25 179 ALA A C 1
ATOM 1397 O O . ALA A 1 179 ? -15.949 0.285 20.622 1.00 92.25 179 ALA A O 1
ATOM 1398 N N . ALA A 1 180 ? -15.422 -1.062 22.342 1.00 93.12 180 ALA A N 1
ATOM 1399 C CA . ALA A 1 180 ? -16.331 -2.146 21.968 1.00 93.12 180 ALA A CA 1
ATOM 1400 C C . ALA A 1 180 ? -17.801 -1.688 21.917 1.00 93.12 180 ALA A C 1
ATOM 1402 O O . ALA A 1 180 ? -18.520 -2.039 20.987 1.00 93.12 180 ALA A O 1
ATOM 1403 N N . ASP A 1 181 ? -18.238 -0.843 22.859 1.00 91.75 181 ASP A N 1
ATOM 1404 C CA . ASP A 1 181 ? -19.609 -0.319 22.877 1.00 91.75 181 ASP A CA 1
ATOM 1405 C C . ASP A 1 181 ? -19.886 0.615 21.699 1.00 91.75 181 ASP A C 1
ATOM 1407 O O . ASP A 1 181 ? -20.962 0.563 21.100 1.00 91.75 181 ASP A O 1
ATOM 1411 N N . LEU A 1 182 ? -18.908 1.456 21.351 1.00 92.62 182 LEU A N 1
ATOM 1412 C CA . LEU A 1 182 ? -19.011 2.344 20.197 1.00 92.62 182 LEU A CA 1
ATOM 1413 C C . LEU A 1 182 ? -19.012 1.551 18.892 1.00 92.62 182 LEU A C 1
ATOM 1415 O O . LEU A 1 182 ? -19.848 1.813 18.035 1.00 92.62 182 LEU A O 1
ATOM 1419 N N . LEU A 1 183 ? -18.134 0.559 18.735 1.00 94.44 183 LEU A N 1
ATOM 1420 C CA . LEU A 1 183 ? -18.085 -0.209 17.490 1.00 94.44 183 LEU A CA 1
ATOM 1421 C C . LEU A 1 183 ? -19.256 -1.175 17.328 1.00 94.44 183 LEU A C 1
ATOM 1423 O O . LEU A 1 183 ? -19.719 -1.358 16.207 1.00 94.44 183 LEU A O 1
ATOM 1427 N N . ARG A 1 184 ? -19.818 -1.689 18.425 1.00 94.56 184 ARG A N 1
ATOM 1428 C CA . ARG A 1 184 ? -21.120 -2.360 18.398 1.00 94.56 184 ARG A CA 1
ATOM 1429 C C . ARG A 1 184 ? -22.215 -1.430 17.878 1.00 94.56 184 ARG A C 1
ATOM 1431 O O . ARG A 1 184 ? -22.942 -1.798 16.967 1.00 94.56 184 ARG A O 1
ATOM 1438 N N . ALA A 1 185 ? -22.297 -0.212 18.414 1.00 91.69 185 ALA A N 1
ATOM 1439 C CA . ALA A 1 185 ? -23.275 0.780 17.968 1.00 91.69 185 ALA A CA 1
ATOM 1440 C C . ALA A 1 185 ? -23.087 1.167 16.492 1.00 91.69 185 ALA A C 1
ATOM 1442 O O . ALA A 1 185 ? -24.052 1.359 15.754 1.00 91.69 185 ALA A O 1
ATOM 1443 N N . PHE A 1 186 ? -21.832 1.290 16.060 1.00 93.38 186 PHE A N 1
ATOM 1444 C CA . PHE A 1 186 ? -21.499 1.529 14.663 1.00 93.38 186 PHE A CA 1
ATOM 1445 C C . PHE A 1 186 ? -21.981 0.377 13.777 1.00 93.38 186 PHE A C 1
ATOM 1447 O O . PHE A 1 186 ? -22.653 0.635 12.789 1.00 93.38 186 PHE A O 1
ATOM 1454 N N . HIS A 1 187 ? -21.728 -0.874 14.159 1.00 93.31 187 HIS A N 1
ATOM 1455 C CA . HIS A 1 187 ? -22.214 -2.049 13.436 1.00 93.31 187 HIS A CA 1
ATOM 1456 C C . HIS A 1 187 ? -23.750 -2.090 13.347 1.00 93.31 187 HIS A C 1
ATOM 1458 O O . HIS A 1 187 ? -24.294 -2.181 12.251 1.00 93.31 187 HIS A O 1
ATOM 1464 N N . GLU A 1 188 ? -24.455 -1.905 14.470 1.00 90.19 188 GLU A N 1
ATOM 1465 C CA . GLU A 1 188 ? -25.929 -1.877 14.523 1.00 90.19 188 GLU A CA 1
ATOM 1466 C C . GLU A 1 188 ? -26.537 -0.801 13.604 1.00 90.19 188 GLU A C 1
ATOM 1468 O O . GLU A 1 188 ? -27.615 -0.984 13.038 1.00 90.19 188 GLU A O 1
ATOM 1473 N N . THR A 1 189 ? -25.854 0.338 13.453 1.00 86.31 189 THR A N 1
ATOM 1474 C CA . THR A 1 189 ? -26.315 1.441 12.596 1.00 86.31 189 THR A CA 1
ATOM 1475 C C . THR A 1 189 ? -25.893 1.281 11.139 1.00 86.31 189 THR A C 1
ATOM 1477 O O . THR A 1 189 ? -26.646 1.677 10.251 1.00 86.31 189 THR A O 1
ATOM 1480 N N . ALA A 1 190 ? -24.728 0.686 10.883 1.00 81.12 190 ALA A N 1
ATOM 1481 C CA . ALA A 1 190 ? -24.212 0.411 9.548 1.00 81.12 190 ALA A CA 1
ATOM 1482 C C . ALA A 1 190 ? -25.001 -0.697 8.830 1.00 81.12 190 ALA A C 1
ATOM 1484 O O . ALA A 1 190 ? -25.219 -0.587 7.626 1.00 81.12 190 ALA A O 1
ATOM 1485 N N . GLY A 1 191 ? -25.466 -1.717 9.561 1.00 60.75 191 GLY A N 1
ATOM 1486 C CA . GLY A 1 191 ? -26.251 -2.836 9.025 1.00 60.75 191 GLY A CA 1
ATOM 1487 C C . GLY A 1 191 ? -27.739 -2.536 8.790 1.00 60.75 191 GLY A C 1
ATOM 1488 O O . GLY A 1 191 ? -28.477 -3.404 8.326 1.00 60.75 191 GLY A O 1
ATOM 1489 N N . SER A 1 192 ? -28.224 -1.324 9.097 1.00 57.78 192 SER A N 1
ATOM 1490 C CA . SER A 1 192 ? -29.643 -0.984 8.939 1.00 57.78 192 SER A CA 1
ATOM 1491 C C . SER A 1 192 ? -29.989 -0.640 7.474 1.00 57.78 192 SER A C 1
ATOM 1493 O O . SER A 1 192 ? -29.436 0.318 6.931 1.00 57.78 192 SER A O 1
ATOM 1495 N N . PRO A 1 193 ? -30.927 -1.360 6.817 1.00 41.97 193 PRO A N 1
ATOM 1496 C CA . PRO A 1 193 ? -31.282 -1.158 5.405 1.00 41.97 193 PRO A CA 1
ATOM 1497 C C . PRO A 1 193 ? -32.100 0.115 5.139 1.00 41.97 193 PRO A C 1
ATOM 1499 O O . PRO A 1 193 ? -32.404 0.435 3.989 1.00 41.97 193 PRO A O 1
ATOM 1502 N N . THR A 1 194 ? -32.476 0.866 6.174 1.00 38.06 194 THR A N 1
ATOM 1503 C CA . THR A 1 194 ? -33.133 2.160 6.005 1.00 38.06 194 THR A CA 1
ATOM 1504 C C . THR A 1 194 ? -32.078 3.223 5.711 1.00 38.06 194 THR A C 1
ATOM 1506 O O . THR A 1 194 ? -31.231 3.488 6.567 1.00 38.06 194 THR A O 1
ATOM 1509 N N . PRO A 1 195 ? -32.139 3.915 4.556 1.00 34.72 195 PRO A N 1
ATOM 1510 C CA . PRO A 1 195 ? -31.275 5.047 4.302 1.00 34.72 195 PRO A CA 1
ATOM 1511 C C . PRO A 1 195 ? -31.733 6.171 5.228 1.00 34.72 195 PRO A C 1
ATOM 1513 O O . PRO A 1 195 ? -32.520 7.040 4.851 1.00 34.72 195 PRO A O 1
ATOM 1516 N N . ARG A 1 196 ? -31.225 6.202 6.463 1.00 38.47 196 ARG A N 1
ATOM 1517 C CA . ARG A 1 196 ? -31.149 7.455 7.200 1.00 38.47 196 ARG A CA 1
ATOM 1518 C C . ARG A 1 196 ? -30.094 8.283 6.494 1.00 38.47 196 ARG A C 1
ATOM 1520 O O . ARG A 1 196 ? -28.958 8.413 6.931 1.00 38.47 196 ARG A O 1
ATOM 1527 N N . ARG A 1 197 ? -30.549 8.919 5.416 1.00 36.19 197 ARG A N 1
ATOM 1528 C CA . ARG A 1 197 ? -30.068 10.189 4.895 1.00 36.19 197 ARG A CA 1
ATOM 1529 C C . ARG A 1 197 ? -30.266 11.248 5.988 1.00 36.19 197 ARG A C 1
ATOM 1531 O O . ARG A 1 197 ? -30.938 12.248 5.785 1.00 36.19 197 ARG A O 1
ATOM 1538 N N . ARG A 1 198 ? -29.703 11.033 7.181 1.00 38.88 198 ARG A N 1
ATOM 1539 C CA . ARG A 1 198 ? -29.269 12.150 7.997 1.00 38.88 198 ARG A CA 1
ATOM 1540 C C . ARG A 1 198 ? -28.095 12.682 7.211 1.00 38.88 198 ARG A C 1
ATOM 1542 O O . ARG A 1 198 ? -27.001 12.127 7.256 1.00 38.88 198 ARG A O 1
ATOM 1549 N N . GLN A 1 199 ? -28.376 13.717 6.421 1.00 35.84 199 GLN A N 1
ATOM 1550 C CA . GLN A 1 199 ? -27.406 14.776 6.239 1.00 35.84 199 GLN A CA 1
ATOM 1551 C C . GLN A 1 199 ? -26.691 14.900 7.579 1.00 35.84 199 GLN A C 1
ATOM 1553 O O . GLN A 1 199 ? -27.302 15.233 8.596 1.00 35.84 199 GLN A O 1
ATOM 1558 N N . VAL A 1 200 ? -25.419 14.518 7.596 1.00 37.34 200 VAL A N 1
ATOM 1559 C CA . VAL A 1 200 ? -24.491 15.058 8.568 1.00 37.34 200 VAL A CA 1
ATOM 1560 C C . VAL A 1 200 ? -24.448 16.531 8.187 1.00 37.34 200 VAL A C 1
ATOM 1562 O O . VAL A 1 200 ? -23.599 16.961 7.411 1.00 37.34 200 VAL A O 1
ATOM 1565 N N . GLU A 1 201 ? -25.474 17.281 8.609 1.00 33.25 201 GLU A N 1
ATOM 1566 C CA . GLU A 1 201 ? -25.374 18.718 8.737 1.00 33.25 201 GLU A CA 1
ATOM 1567 C C . GLU A 1 201 ? -24.062 18.913 9.470 1.00 33.25 201 GLU A C 1
ATOM 1569 O O . GLU A 1 201 ? -23.837 18.324 10.534 1.00 33.25 201 GLU A O 1
ATOM 1574 N N . GLN A 1 202 ? -23.151 19.625 8.814 1.00 34.75 202 GLN A N 1
ATOM 1575 C CA . GLN A 1 202 ? -21.926 20.092 9.420 1.00 34.75 202 GLN A CA 1
ATOM 1576 C C . GLN A 1 202 ? -22.350 20.939 10.618 1.00 34.75 202 GLN A C 1
ATOM 1578 O O . GLN A 1 202 ? -22.570 22.142 10.502 1.00 34.75 202 GLN A O 1
ATOM 1583 N N . LEU A 1 203 ? -22.544 20.287 11.764 1.00 35.00 203 LEU A N 1
ATOM 1584 C CA . LEU A 1 203 ? -22.717 20.953 13.034 1.00 35.00 203 LEU A CA 1
ATOM 1585 C C . LEU A 1 203 ? -21.479 21.835 13.185 1.00 35.00 203 LEU A C 1
ATOM 1587 O O . LEU A 1 203 ? -20.361 21.329 13.035 1.00 35.00 203 LEU A O 1
ATOM 1591 N N . PRO A 1 204 ? -21.650 23.148 13.409 1.00 29.98 204 PRO A N 1
ATOM 1592 C CA . PRO A 1 204 ? -20.515 24.030 13.576 1.00 29.98 204 PRO A CA 1
ATOM 1593 C C . PRO A 1 204 ? -19.658 23.465 14.704 1.00 29.98 204 PRO A C 1
ATOM 1595 O O . PRO A 1 204 ? -20.171 23.181 15.787 1.00 29.98 204 PRO A O 1
ATOM 1598 N N . SER A 1 205 ? -18.365 23.287 14.426 1.00 36.62 205 SER A N 1
ATOM 1599 C CA . SER A 1 205 ? -17.330 22.914 15.390 1.00 36.62 205 SER A CA 1
ATOM 1600 C C . SER A 1 205 ? -17.232 23.991 16.475 1.00 36.62 205 SER A C 1
ATOM 1602 O O . SER A 1 205 ? -16.323 24.817 16.480 1.00 36.62 205 SER A O 1
ATOM 1604 N N . ARG A 1 206 ? -18.214 24.050 17.372 1.00 33.72 206 ARG A N 1
ATOM 1605 C CA . ARG A 1 206 ? -18.216 24.921 18.539 1.00 33.72 206 ARG A CA 1
ATOM 1606 C C . ARG A 1 206 ? -17.592 24.158 19.688 1.00 33.72 206 ARG A C 1
ATOM 1608 O O . ARG A 1 206 ? -18.176 23.191 20.150 1.00 33.72 206 ARG A O 1
ATOM 1615 N N . GLY A 1 207 ? -16.458 24.674 20.155 1.00 34.38 207 GLY A N 1
ATOM 1616 C CA . GLY A 1 207 ? -15.985 24.506 21.524 1.00 34.38 207 GLY A CA 1
ATOM 1617 C C . GLY A 1 207 ? -15.562 23.090 21.892 1.00 34.38 207 GLY A C 1
ATOM 1618 O O . GLY A 1 207 ? -16.366 22.176 21.999 1.00 34.38 207 GLY A O 1
ATOM 1619 N N . ARG A 1 208 ? -14.271 22.942 22.163 1.00 42.81 208 ARG A N 1
ATOM 1620 C CA . ARG A 1 208 ? -13.639 21.774 22.771 1.00 42.81 208 ARG A CA 1
ATOM 1621 C C . ARG A 1 208 ? -14.301 21.460 24.126 1.00 42.81 208 ARG A C 1
ATOM 1623 O O . ARG A 1 208 ? -13.848 21.939 25.156 1.00 42.81 208 ARG A O 1
ATOM 1630 N N . THR A 1 209 ? -15.386 20.692 24.132 1.00 42.59 209 THR A N 1
ATOM 1631 C CA . THR A 1 209 ? -15.813 19.945 25.317 1.00 42.59 209 THR A CA 1
ATOM 1632 C C . THR A 1 209 ? -14.872 18.761 25.448 1.00 42.59 209 THR A C 1
ATOM 1634 O O . THR A 1 209 ? -14.657 18.075 24.448 1.00 42.59 209 THR A O 1
ATOM 1637 N N . ASP A 1 210 ? -14.302 18.533 26.632 1.00 51.62 210 ASP A N 1
ATOM 1638 C CA . ASP A 1 210 ? -13.539 17.322 26.946 1.00 51.62 210 ASP A CA 1
ATOM 1639 C C . ASP A 1 210 ? -14.388 16.091 26.607 1.00 51.62 210 ASP A C 1
ATOM 1641 O O . ASP A 1 210 ? -15.254 15.658 27.369 1.00 51.62 210 ASP A O 1
ATOM 1645 N N . SER A 1 211 ? -14.197 15.572 25.396 1.00 63.66 211 SER A N 1
ATOM 1646 C CA . SER A 1 211 ? -14.917 14.415 24.900 1.00 63.66 211 SER A CA 1
ATOM 1647 C C . SER A 1 211 ? -14.478 13.216 25.725 1.00 63.66 211 SER A C 1
ATOM 1649 O O . SER A 1 211 ? -13.275 12.969 25.857 1.00 63.66 211 SER A O 1
ATOM 1651 N N . SER A 1 212 ? -15.446 12.466 26.247 1.00 78.69 212 SER A N 1
ATOM 1652 C CA . SER A 1 212 ? -15.232 11.187 26.918 1.00 78.69 212 SER A CA 1
ATOM 1653 C C . SER A 1 212 ? -14.146 10.358 26.218 1.00 78.69 212 SER A C 1
ATOM 1655 O O . SER A 1 212 ? -14.305 10.044 25.035 1.00 78.69 212 SER A O 1
ATOM 1657 N N . PRO A 1 213 ? -13.042 9.987 26.896 1.00 86.50 213 PRO A N 1
ATOM 1658 C CA . PRO A 1 213 ? -11.988 9.226 26.247 1.00 86.50 213 PRO A CA 1
ATOM 1659 C C . PRO A 1 213 ? -12.525 7.851 25.844 1.00 86.50 213 PRO A C 1
ATOM 1661 O O . PRO A 1 213 ? -13.153 7.161 26.651 1.00 86.50 213 PRO A O 1
ATOM 1664 N N . VAL A 1 214 ? -12.261 7.458 24.597 1.00 90.75 214 VAL A N 1
ATOM 1665 C CA . VAL A 1 214 ? -12.595 6.127 24.086 1.00 90.75 214 VAL A CA 1
ATOM 1666 C C . VAL A 1 214 ? -11.418 5.198 24.313 1.00 90.75 214 VAL A C 1
ATOM 1668 O O . VAL A 1 214 ? -10.369 5.386 23.698 1.00 90.75 214 VAL A O 1
ATOM 1671 N N . LEU A 1 215 ? -11.587 4.219 25.196 1.00 93.31 215 LEU A N 1
ATOM 1672 C CA . LEU A 1 215 ? -10.513 3.352 25.664 1.00 93.31 215 LEU A CA 1
ATOM 1673 C C . LEU A 1 215 ? -10.644 1.916 25.159 1.00 93.31 215 LEU A C 1
ATOM 1675 O O . LEU A 1 215 ? -11.741 1.401 24.933 1.00 93.31 215 LEU A O 1
ATOM 1679 N N . LEU A 1 216 ? -9.484 1.286 25.032 1.00 93.94 216 LEU A N 1
ATOM 1680 C CA . LEU A 1 216 ? -9.263 -0.104 24.667 1.00 93.94 216 LEU A CA 1
ATOM 1681 C C . LEU A 1 216 ? -7.958 -0.581 25.308 1.00 93.94 216 LEU A C 1
ATOM 1683 O O . LEU A 1 216 ? -7.109 0.222 25.697 1.00 93.94 216 LEU A O 1
ATOM 1687 N N . THR A 1 217 ? -7.779 -1.886 25.404 1.00 93.56 217 THR A N 1
ATOM 1688 C CA . THR A 1 217 ? -6.503 -2.495 25.775 1.00 93.56 217 THR A CA 1
ATOM 1689 C C . THR A 1 217 ? -5.506 -2.436 24.612 1.00 93.56 217 THR A C 1
ATOM 1691 O O . THR A 1 217 ? -5.872 -2.276 23.447 1.00 93.56 217 THR A O 1
ATOM 1694 N N . THR A 1 218 ? -4.215 -2.603 24.901 1.00 90.69 218 THR A N 1
ATOM 1695 C CA . THR A 1 218 ? -3.168 -2.736 23.873 1.00 90.69 218 THR A CA 1
ATOM 1696 C C . THR A 1 218 ? -3.386 -3.942 22.957 1.00 90.69 218 THR A C 1
ATOM 1698 O O . THR A 1 218 ? -3.019 -3.876 21.785 1.00 90.69 218 THR A O 1
ATOM 1701 N N . ALA A 1 219 ? -3.972 -5.027 23.471 1.00 91.31 219 ALA A N 1
ATOM 1702 C CA . ALA A 1 219 ? -4.331 -6.203 22.681 1.00 91.31 219 ALA A CA 1
ATOM 1703 C C . ALA A 1 219 ? -5.451 -5.868 21.687 1.00 91.31 219 ALA A C 1
ATOM 1705 O O . ALA A 1 219 ? -5.257 -6.022 20.484 1.00 91.31 219 ALA A O 1
ATOM 1706 N N . GLU A 1 220 ? -6.552 -5.277 22.161 1.00 94.19 220 GLU A N 1
ATOM 1707 C CA . GLU A 1 220 ? -7.652 -4.821 21.299 1.00 94.19 220 GLU A CA 1
ATOM 1708 C C . GLU A 1 220 ? -7.180 -3.790 20.264 1.00 94.19 220 GLU A C 1
ATOM 1710 O O . GLU A 1 220 ? -7.646 -3.797 19.129 1.00 94.19 220 GLU A O 1
ATOM 1715 N N . ALA A 1 221 ? -6.227 -2.921 20.618 1.00 91.56 221 ALA A N 1
ATOM 1716 C CA . ALA A 1 221 ? -5.677 -1.931 19.693 1.00 91.56 221 ALA A CA 1
ATOM 1717 C C . ALA A 1 221 ? -4.903 -2.587 18.545 1.00 91.56 221 ALA A C 1
ATOM 1719 O O . ALA A 1 221 ? -5.000 -2.129 17.407 1.00 91.56 221 ALA A O 1
ATOM 1720 N N . ARG A 1 222 ? -4.166 -3.667 18.838 1.00 90.06 222 ARG A N 1
ATOM 1721 C CA . ARG A 1 222 ? -3.431 -4.465 17.843 1.00 90.06 222 ARG A CA 1
ATOM 1722 C C . ARG A 1 222 ? -4.358 -5.304 16.979 1.00 90.06 222 ARG A C 1
ATOM 1724 O O . ARG A 1 222 ? -4.141 -5.379 15.773 1.00 90.06 222 ARG A O 1
ATOM 1731 N N . GLU A 1 223 ? -5.380 -5.916 17.572 1.00 92.44 223 GLU A N 1
ATOM 1732 C CA . GLU A 1 223 ? -6.414 -6.627 16.813 1.00 92.44 223 GLU A CA 1
ATOM 1733 C C . GLU A 1 223 ? -7.109 -5.664 15.843 1.00 92.44 223 GLU A C 1
ATOM 1735 O O . GLU A 1 223 ? -7.200 -5.932 14.645 1.00 92.44 223 GLU A O 1
ATOM 1740 N N . PHE A 1 224 ? -7.528 -4.497 16.343 1.00 92.69 224 PHE A N 1
ATOM 1741 C CA . PHE A 1 224 ? -8.217 -3.488 15.546 1.00 92.69 224 PHE A CA 1
ATOM 1742 C C . PHE A 1 224 ? -7.331 -2.924 14.430 1.00 92.69 224 PHE A C 1
ATOM 1744 O O . PHE A 1 224 ? -7.799 -2.774 13.299 1.00 92.69 224 PHE A O 1
ATOM 1751 N N . SER A 1 225 ? -6.051 -2.656 14.718 1.00 89.12 225 SER A N 1
ATOM 1752 C CA . SER A 1 225 ? -5.107 -2.178 13.705 1.00 89.12 225 SER A CA 1
ATOM 1753 C C . SER A 1 225 ? -4.805 -3.212 12.633 1.00 89.12 225 SER A C 1
ATOM 1755 O O . SER A 1 225 ? -4.814 -2.891 11.446 1.00 89.12 225 SER A O 1
ATOM 1757 N N . THR A 1 226 ? -4.626 -4.467 13.031 1.00 88.56 226 THR A N 1
ATOM 1758 C CA . THR A 1 226 ? -4.428 -5.576 12.095 1.00 88.56 226 THR A CA 1
ATOM 1759 C C . THR A 1 226 ? -5.642 -5.747 11.185 1.00 88.56 226 THR A C 1
ATOM 1761 O O . THR A 1 226 ? -5.482 -5.944 9.981 1.00 88.56 226 THR A O 1
ATOM 1764 N N . LEU A 1 227 ? -6.857 -5.619 11.725 1.00 93.19 227 LEU A N 1
ATOM 1765 C CA . LEU A 1 227 ? -8.077 -5.783 10.945 1.00 93.19 227 LEU A CA 1
ATOM 1766 C C . LEU A 1 227 ? -8.264 -4.683 9.901 1.00 93.19 227 LEU A C 1
ATOM 1768 O O . LEU A 1 227 ? -8.493 -5.000 8.738 1.00 93.19 227 LEU A O 1
ATOM 1772 N N . TYR A 1 228 ? -8.166 -3.397 10.262 1.00 90.94 228 TYR A N 1
ATOM 1773 C CA . TYR A 1 228 ? -8.440 -2.349 9.271 1.00 90.94 228 TYR A CA 1
ATOM 1774 C C . TYR A 1 228 ? -7.409 -2.329 8.130 1.00 90.94 228 TYR A C 1
ATOM 1776 O O . TYR A 1 228 ? -7.664 -1.776 7.057 1.00 90.94 228 TYR A O 1
ATOM 1784 N N . MET A 1 229 ? -6.241 -2.948 8.336 1.00 88.31 229 MET A N 1
ATOM 1785 C CA . MET A 1 229 ? -5.220 -3.132 7.307 1.00 88.31 229 MET A CA 1
ATOM 1786 C C . MET A 1 229 ? -5.667 -4.088 6.197 1.00 88.31 229 MET A C 1
ATOM 1788 O O . MET A 1 229 ? -5.112 -4.011 5.101 1.00 88.31 229 MET A O 1
ATOM 1792 N N . LEU A 1 230 ? -6.729 -4.878 6.414 1.00 91.69 230 LEU A N 1
ATOM 1793 C CA . LEU A 1 230 ? -7.431 -5.633 5.371 1.00 91.69 230 LEU A CA 1
ATOM 1794 C C . LEU A 1 230 ? -7.758 -4.758 4.154 1.00 91.69 230 LEU A C 1
ATOM 1796 O O . LEU A 1 230 ? -7.631 -5.197 3.014 1.00 91.69 230 LEU A O 1
ATOM 1800 N N . GLY A 1 231 ? -8.075 -3.478 4.373 1.00 91.25 231 GLY A N 1
ATOM 1801 C CA . GLY A 1 231 ? -8.341 -2.523 3.300 1.00 91.25 231 GLY A CA 1
ATOM 1802 C C . GLY A 1 231 ? -7.183 -2.300 2.313 1.00 91.25 231 GLY A C 1
ATOM 1803 O O . GLY A 1 231 ? -7.430 -1.741 1.242 1.00 91.25 231 GLY A O 1
ATOM 1804 N N . LYS A 1 232 ? -5.950 -2.733 2.622 1.00 89.12 232 LYS A N 1
ATOM 1805 C CA . LYS A 1 232 ? -4.776 -2.675 1.725 1.00 89.12 232 LYS A CA 1
ATOM 1806 C C . LYS A 1 232 ? -4.594 -3.921 0.854 1.00 89.12 232 LYS A C 1
ATOM 1808 O O . LYS A 1 232 ? -3.726 -3.903 -0.015 1.00 89.12 232 LYS A O 1
ATOM 1813 N N . TYR A 1 233 ? -5.398 -4.966 1.049 1.00 92.44 233 TYR A N 1
ATOM 1814 C CA . TYR A 1 233 ? -5.235 -6.269 0.394 1.00 92.44 233 TYR A CA 1
ATOM 1815 C C . TYR A 1 233 ? -6.431 -6.622 -0.514 1.00 92.44 233 TYR A C 1
ATOM 1817 O O . TYR A 1 233 ? -7.178 -7.539 -0.199 1.00 92.44 233 TYR A O 1
ATOM 1825 N N . PRO A 1 234 ? -6.679 -5.898 -1.625 1.00 93.69 234 PRO A N 1
ATOM 1826 C CA . PRO A 1 234 ? -7.860 -6.091 -2.472 1.00 93.69 234 PRO A CA 1
ATOM 1827 C C . PRO A 1 234 ? -7.619 -7.035 -3.654 1.00 93.69 234 PRO A C 1
ATOM 1829 O O . PRO A 1 234 ? -8.290 -6.895 -4.680 1.00 93.69 234 PRO A O 1
ATOM 1832 N N . PHE A 1 235 ? -6.600 -7.889 -3.575 1.00 95.69 235 PHE A N 1
ATOM 1833 C CA . PHE A 1 235 ? -6.274 -8.831 -4.638 1.00 95.69 235 PHE A CA 1
ATOM 1834 C C . PHE A 1 235 ? -6.526 -10.245 -4.158 1.00 95.69 235 PHE A C 1
ATOM 1836 O O . PHE A 1 235 ? -6.123 -10.600 -3.055 1.00 95.69 235 PHE A O 1
ATOM 1843 N N . THR A 1 236 ? -7.173 -11.041 -4.991 1.00 96.25 236 THR A N 1
ATOM 1844 C CA . THR A 1 236 ? -7.482 -12.439 -4.695 1.00 96.25 236 THR A CA 1
ATOM 1845 C C . THR A 1 236 ? -6.223 -13.300 -4.712 1.00 96.25 236 THR A C 1
ATOM 1847 O O . THR A 1 236 ? -5.194 -12.941 -5.294 1.00 96.25 236 THR A O 1
ATOM 1850 N N . THR A 1 237 ? -6.316 -14.490 -4.131 1.00 97.12 237 THR A N 1
ATOM 1851 C CA . THR A 1 237 ? -5.269 -15.514 -4.203 1.00 97.12 237 THR A CA 1
ATOM 1852 C C . THR A 1 237 ? -4.949 -15.836 -5.659 1.00 97.12 237 THR A C 1
ATOM 1854 O O . THR A 1 237 ? -3.780 -15.901 -6.031 1.00 97.12 237 THR A O 1
ATOM 1857 N N . LYS A 1 238 ? -5.975 -15.914 -6.519 1.00 97.31 238 LYS A N 1
ATOM 1858 C CA . LYS A 1 238 ? -5.778 -16.190 -7.943 1.00 97.31 238 LYS A CA 1
ATOM 1859 C C . LYS A 1 238 ? -5.003 -15.087 -8.665 1.00 97.31 238 LYS A C 1
ATOM 1861 O O . LYS A 1 238 ? -4.162 -15.377 -9.513 1.00 97.31 238 LYS A O 1
ATOM 1866 N N . GLU A 1 239 ? -5.263 -13.827 -8.323 1.00 98.00 239 GLU A N 1
ATOM 1867 C CA . GLU A 1 239 ? -4.493 -12.696 -8.845 1.00 98.00 239 GLU A CA 1
ATOM 1868 C C . GLU A 1 239 ? -3.026 -12.762 -8.399 1.00 98.00 239 GLU A C 1
ATOM 1870 O O . GLU A 1 239 ? -2.147 -12.482 -9.209 1.00 98.00 239 GLU A O 1
ATOM 1875 N N . TYR A 1 240 ? -2.740 -13.176 -7.159 1.00 97.62 240 TYR A N 1
ATOM 1876 C CA . TYR A 1 240 ? -1.365 -13.353 -6.676 1.00 97.62 240 TYR A CA 1
ATOM 1877 C C . TYR A 1 240 ? -0.639 -14.543 -7.316 1.00 97.62 240 TYR A C 1
ATOM 1879 O O . TYR A 1 240 ? 0.547 -14.421 -7.613 1.00 97.62 240 TYR A O 1
ATOM 1887 N N . GLU A 1 241 ? -1.327 -15.657 -7.571 1.00 96.94 241 GLU A N 1
ATOM 1888 C CA . GLU A 1 241 ? -0.761 -16.797 -8.310 1.00 96.94 241 GLU A CA 1
ATOM 1889 C C . GLU A 1 241 ? -0.298 -16.369 -9.705 1.00 96.94 241 GLU A C 1
ATOM 1891 O O . GLU A 1 241 ? 0.875 -16.505 -10.042 1.00 96.94 241 GLU A O 1
ATOM 1896 N N . VAL A 1 242 ? -1.202 -15.769 -10.488 1.00 98.25 242 VAL A N 1
ATOM 1897 C CA . VAL A 1 242 ? -0.883 -15.293 -11.842 1.00 98.25 242 VAL A CA 1
ATOM 1898 C C . VAL A 1 242 ? 0.160 -14.174 -11.790 1.00 98.25 242 VAL A C 1
ATOM 1900 O O . VAL A 1 242 ? 1.023 -14.094 -12.659 1.00 98.25 242 VAL A O 1
ATOM 1903 N N . ALA A 1 243 ? 0.140 -13.319 -10.762 1.00 98.19 243 ALA A N 1
ATOM 1904 C CA . ALA A 1 243 ? 1.183 -12.317 -10.571 1.00 98.19 243 ALA A CA 1
ATOM 1905 C C . ALA A 1 243 ? 2.567 -12.942 -10.343 1.00 98.19 243 ALA A C 1
ATOM 1907 O O . ALA A 1 243 ? 3.549 -12.362 -10.797 1.00 98.19 243 ALA A O 1
ATOM 1908 N N . GLY A 1 244 ? 2.645 -14.109 -9.695 1.00 97.69 244 GLY A N 1
ATOM 1909 C CA . GLY A 1 244 ? 3.869 -14.902 -9.561 1.00 97.69 244 GLY A CA 1
ATOM 1910 C C . GLY A 1 244 ? 4.470 -15.270 -10.919 1.00 97.69 244 GLY A C 1
ATOM 1911 O O . GLY A 1 244 ? 5.657 -15.045 -11.152 1.00 97.69 244 GLY A O 1
ATOM 1912 N N . ASP A 1 245 ? 3.630 -15.727 -11.849 1.00 97.62 245 ASP A N 1
ATOM 1913 C CA . ASP A 1 245 ? 4.047 -16.017 -13.225 1.00 97.62 245 ASP A CA 1
ATOM 1914 C C . ASP A 1 245 ? 4.473 -14.740 -13.965 1.00 97.62 245 ASP A C 1
ATOM 1916 O O . ASP A 1 245 ? 5.483 -14.717 -14.669 1.00 97.62 245 ASP A O 1
ATOM 1920 N N . LEU A 1 246 ? 3.732 -13.641 -13.783 1.00 98.19 246 LEU A N 1
ATOM 1921 C CA . LEU A 1 246 ? 4.045 -12.361 -14.421 1.00 98.19 246 LEU A CA 1
ATOM 1922 C C . LEU A 1 246 ? 5.380 -11.784 -13.948 1.00 98.19 246 LEU A C 1
ATOM 1924 O O . LEU A 1 246 ? 6.161 -11.322 -14.780 1.00 98.19 246 LEU A O 1
ATOM 1928 N N . VAL A 1 247 ? 5.683 -11.824 -12.644 1.00 96.81 247 VAL A N 1
ATOM 1929 C CA . VAL A 1 247 ? 6.983 -11.351 -12.142 1.00 96.81 247 VAL A CA 1
ATOM 1930 C C . VAL A 1 247 ? 8.136 -12.242 -12.586 1.00 96.81 247 VAL A C 1
ATOM 1932 O O . VAL A 1 247 ? 9.275 -11.815 -12.456 1.00 96.81 247 VAL A O 1
ATOM 1935 N N . ALA A 1 248 ? 7.896 -13.445 -13.113 1.00 94.81 248 ALA A N 1
ATOM 1936 C CA . ALA A 1 248 ? 8.933 -14.272 -13.726 1.00 94.81 248 ALA A CA 1
ATOM 1937 C C . ALA A 1 248 ? 9.259 -13.858 -15.174 1.00 94.81 248 ALA A C 1
ATOM 1939 O O . ALA A 1 248 ? 10.306 -14.246 -15.685 1.00 94.81 248 ALA A O 1
ATOM 1940 N N . LEU A 1 249 ? 8.414 -13.047 -15.827 1.00 95.19 249 LEU A N 1
ATOM 1941 C CA . LEU A 1 249 ? 8.632 -12.605 -17.206 1.00 95.19 249 LEU A CA 1
ATOM 1942 C C . LEU A 1 249 ? 9.799 -11.602 -17.293 1.00 95.19 249 LEU A C 1
ATOM 1944 O O . LEU A 1 249 ? 9.670 -10.489 -16.765 1.00 95.19 249 LEU A O 1
ATOM 1948 N N . PRO A 1 250 ? 10.888 -11.912 -18.027 1.00 93.31 250 PRO A N 1
ATOM 1949 C CA . PRO A 1 250 ? 12.040 -11.013 -18.147 1.00 93.31 250 PRO A CA 1
ATOM 1950 C C . PRO A 1 250 ? 11.660 -9.634 -18.695 1.00 93.31 250 PRO A C 1
ATOM 1952 O O . PRO A 1 250 ? 12.011 -8.613 -18.108 1.00 93.31 250 PRO A O 1
ATOM 1955 N N . ARG A 1 251 ? 10.811 -9.585 -19.732 1.00 92.69 251 ARG A N 1
ATOM 1956 C CA . ARG A 1 251 ? 10.309 -8.324 -20.309 1.00 92.69 251 ARG A CA 1
ATOM 1957 C C . ARG A 1 251 ? 9.584 -7.427 -19.301 1.00 92.69 251 ARG A C 1
ATOM 1959 O O . ARG A 1 251 ? 9.739 -6.210 -19.350 1.00 92.69 251 ARG A O 1
ATOM 1966 N N . LEU A 1 252 ? 8.821 -8.003 -18.362 1.00 95.75 252 LEU A N 1
ATOM 1967 C CA . LEU A 1 252 ? 8.129 -7.219 -17.337 1.00 95.75 252 LEU A CA 1
ATOM 1968 C C . LEU A 1 252 ? 9.126 -6.690 -16.306 1.00 95.75 252 LEU A C 1
ATOM 1970 O O . LEU A 1 252 ? 9.051 -5.517 -15.942 1.00 95.75 252 LEU A O 1
ATOM 1974 N N . ARG A 1 253 ? 10.091 -7.521 -15.884 1.00 95.75 253 ARG A N 1
ATOM 1975 C CA . ARG A 1 253 ? 11.184 -7.085 -15.001 1.00 95.75 253 ARG A CA 1
ATOM 1976 C C . ARG A 1 253 ? 11.944 -5.922 -15.627 1.00 95.75 253 ARG A C 1
ATOM 1978 O O . ARG A 1 253 ? 12.066 -4.877 -14.994 1.00 95.75 253 ARG A O 1
ATOM 1985 N N . SER A 1 254 ? 12.369 -6.060 -16.881 1.00 95.19 254 SER A N 1
ATOM 1986 C CA . SER A 1 254 ? 13.070 -5.010 -17.623 1.00 95.19 254 SER A CA 1
ATOM 1987 C C . SER A 1 254 ? 12.231 -3.740 -17.740 1.00 95.19 254 SER A C 1
ATOM 1989 O O . SER A 1 254 ? 12.714 -2.652 -17.432 1.00 95.19 254 SER A O 1
ATOM 1991 N N . ALA A 1 255 ? 10.940 -3.855 -18.060 1.00 94.69 255 ALA A N 1
ATOM 1992 C CA . ALA A 1 255 ? 10.051 -2.699 -18.116 1.00 94.69 255 ALA A CA 1
ATOM 1993 C C . ALA A 1 255 ? 9.945 -1.962 -16.770 1.00 94.69 255 ALA A C 1
ATOM 1995 O O . ALA A 1 255 ? 9.989 -0.732 -16.737 1.00 94.69 255 ALA A O 1
ATOM 1996 N N . MET A 1 256 ? 9.854 -2.694 -15.654 1.00 95.44 256 MET A N 1
ATOM 1997 C CA . MET A 1 256 ? 9.796 -2.111 -14.310 1.00 95.44 256 MET A CA 1
ATOM 1998 C C . MET A 1 256 ? 11.099 -1.396 -13.929 1.00 95.44 256 MET A C 1
ATOM 2000 O O . MET A 1 256 ? 11.047 -0.295 -13.379 1.00 95.44 256 MET A O 1
ATOM 2004 N N . LEU A 1 257 ? 12.259 -1.985 -14.242 1.00 95.50 257 LEU A N 1
ATOM 2005 C CA . LEU A 1 257 ? 13.564 -1.362 -13.988 1.00 95.50 257 LEU A CA 1
ATOM 2006 C C . LEU A 1 257 ? 13.756 -0.103 -14.836 1.00 95.50 257 LEU A C 1
ATOM 2008 O O . LEU A 1 257 ? 14.123 0.940 -14.299 1.00 95.50 257 LEU A O 1
ATOM 2012 N N . ALA A 1 258 ? 13.462 -0.179 -16.137 1.00 93.75 258 ALA A N 1
ATOM 2013 C CA . ALA A 1 258 ? 13.594 0.946 -17.056 1.00 93.75 258 ALA A CA 1
ATOM 2014 C C . ALA A 1 258 ? 12.651 2.095 -16.680 1.00 93.75 258 ALA A C 1
ATOM 2016 O O . ALA A 1 258 ? 13.094 3.237 -16.580 1.00 93.75 258 ALA A O 1
ATOM 2017 N N . ALA A 1 259 ? 11.383 1.795 -16.371 1.00 92.19 259 ALA A N 1
ATOM 2018 C CA . ALA A 1 259 ? 10.431 2.800 -15.907 1.00 92.19 259 ALA A CA 1
ATOM 2019 C C . ALA A 1 259 ? 10.896 3.464 -14.602 1.00 92.19 259 ALA A C 1
ATOM 2021 O O . ALA A 1 259 ? 10.753 4.673 -14.442 1.00 92.19 259 ALA A O 1
ATOM 2022 N N . HIS A 1 260 ? 11.487 2.710 -13.673 1.00 92.94 260 HIS A N 1
ATOM 2023 C CA . HIS A 1 260 ? 11.978 3.278 -12.422 1.00 92.94 260 HIS A CA 1
ATOM 2024 C C . HIS A 1 260 ? 13.257 4.120 -12.602 1.00 92.94 260 HIS A C 1
ATOM 2026 O O . HIS A 1 260 ? 13.364 5.201 -12.016 1.00 92.94 260 HIS A O 1
ATOM 2032 N N . LEU A 1 261 ? 14.206 3.691 -13.441 1.00 91.56 261 LEU A N 1
ATOM 2033 C CA . LEU A 1 261 ? 15.378 4.507 -13.791 1.00 91.56 261 LEU A CA 1
ATOM 2034 C C . LEU A 1 261 ? 14.968 5.797 -14.485 1.00 91.56 261 LEU A C 1
ATOM 2036 O O . LEU A 1 261 ? 15.443 6.867 -14.112 1.00 91.56 261 LEU A O 1
ATOM 2040 N N . HIS A 1 262 ? 14.037 5.704 -15.431 1.00 89.56 262 HIS A N 1
ATOM 2041 C CA . HIS A 1 262 ? 13.484 6.864 -16.107 1.00 89.56 262 HIS A CA 1
ATOM 2042 C C . HIS A 1 262 ? 12.799 7.797 -15.100 1.00 89.56 262 HIS A C 1
ATOM 2044 O O . HIS A 1 262 ? 13.093 8.990 -15.073 1.00 89.56 262 HIS A O 1
ATOM 2050 N N . PHE A 1 263 ? 11.980 7.266 -14.187 1.00 88.38 263 PHE A N 1
ATOM 2051 C CA . PHE A 1 263 ? 11.365 8.081 -13.140 1.00 88.38 263 PHE A CA 1
ATOM 2052 C C . PHE A 1 263 ? 12.418 8.782 -12.269 1.00 88.38 263 PHE A C 1
ATOM 2054 O O . PHE A 1 263 ? 12.270 9.962 -11.958 1.00 88.38 263 PHE A O 1
ATOM 2061 N N . THR A 1 264 ? 13.507 8.088 -11.927 1.00 88.44 264 THR A N 1
ATOM 2062 C CA . THR A 1 264 ? 14.618 8.638 -11.132 1.00 88.44 264 THR A CA 1
ATOM 2063 C C . THR A 1 264 ? 15.341 9.759 -11.871 1.00 88.44 264 THR A C 1
ATOM 2065 O O . THR A 1 264 ? 15.542 10.831 -11.302 1.00 88.44 264 THR A O 1
ATOM 2068 N N . ALA A 1 265 ? 15.687 9.546 -13.142 1.00 86.69 265 ALA A N 1
ATOM 2069 C CA . ALA A 1 265 ? 16.361 10.536 -13.976 1.00 86.69 265 ALA A CA 1
ATOM 2070 C C . ALA A 1 265 ? 15.497 11.794 -14.163 1.00 86.69 265 ALA A C 1
ATOM 2072 O O . ALA A 1 265 ? 15.944 12.903 -13.868 1.00 86.69 265 ALA A O 1
ATOM 2073 N N . SER A 1 266 ? 14.226 11.615 -14.536 1.00 84.38 266 SER A N 1
ATOM 2074 C CA . SER A 1 266 ? 13.275 12.712 -14.756 1.00 84.38 266 SER A CA 1
ATOM 2075 C C . SER A 1 266 ? 12.923 13.475 -13.474 1.00 84.38 266 SER A C 1
ATOM 2077 O O . SER A 1 266 ? 12.524 14.636 -13.541 1.00 84.38 266 SER A O 1
ATOM 2079 N N . SER A 1 267 ? 13.103 12.857 -12.303 1.00 85.00 267 SER A N 1
ATOM 2080 C CA . SER A 1 267 ? 12.875 13.494 -10.998 1.00 85.00 267 SER A CA 1
ATOM 2081 C C . SER A 1 267 ? 14.124 14.162 -10.418 1.00 85.00 267 SER A C 1
ATOM 2083 O O . SER A 1 267 ? 14.005 14.952 -9.485 1.00 85.00 267 SER A O 1
ATOM 2085 N N . ALA A 1 268 ? 15.321 13.890 -10.950 1.00 84.06 268 ALA A N 1
ATOM 2086 C CA . ALA A 1 268 ? 16.573 14.364 -10.362 1.00 84.06 268 ALA A CA 1
ATOM 2087 C C . ALA A 1 268 ? 16.666 15.897 -10.321 1.00 84.06 268 ALA A C 1
ATOM 2089 O O . ALA A 1 268 ? 16.961 16.462 -9.269 1.00 84.06 268 ALA A O 1
ATOM 2090 N N . LYS A 1 269 ? 16.375 16.576 -11.441 1.00 82.69 269 LYS A N 1
ATOM 2091 C CA . LYS A 1 269 ? 16.425 18.044 -11.518 1.00 82.69 269 LYS A CA 1
ATOM 2092 C C . LYS A 1 269 ? 15.339 18.714 -10.655 1.00 82.69 269 LYS A C 1
ATOM 2094 O O . LYS A 1 269 ? 15.726 19.507 -9.800 1.00 82.69 269 LYS A O 1
ATOM 2099 N N . PRO A 1 270 ? 14.037 18.376 -10.779 1.00 83.50 270 PRO A N 1
ATOM 2100 C CA . PRO A 1 270 ? 13.001 18.980 -9.935 1.00 83.50 270 PRO A CA 1
ATOM 2101 C C . PRO A 1 270 ? 13.250 18.789 -8.433 1.00 83.50 270 PRO A C 1
ATOM 2103 O O . PRO A 1 270 ? 13.048 19.708 -7.645 1.00 83.50 270 PRO A O 1
ATOM 2106 N N . LEU A 1 271 ? 13.737 17.615 -8.014 1.00 83.69 271 LEU A N 1
ATOM 2107 C CA . LEU A 1 271 ? 14.036 17.360 -6.602 1.00 83.69 271 LEU A CA 1
ATOM 2108 C C . LEU A 1 271 ? 15.310 18.074 -6.123 1.00 83.69 271 LEU A C 1
ATOM 2110 O O . LEU A 1 271 ? 15.390 18.432 -4.948 1.00 83.69 271 LEU A O 1
ATOM 2114 N N . ALA A 1 272 ? 16.289 18.314 -7.001 1.00 82.44 272 ALA A N 1
ATOM 2115 C CA . ALA A 1 272 ? 17.458 19.134 -6.687 1.00 82.44 272 ALA A CA 1
ATOM 2116 C C . ALA A 1 272 ? 17.097 20.624 -6.554 1.00 82.44 272 ALA A C 1
ATOM 2118 O O . ALA A 1 272 ? 17.571 21.284 -5.631 1.00 82.44 272 ALA A O 1
ATOM 2119 N N . GLU A 1 273 ? 16.225 21.140 -7.424 1.00 83.75 273 GLU A N 1
ATOM 2120 C CA . GLU A 1 273 ? 15.677 22.500 -7.323 1.00 83.75 273 GLU A CA 1
ATOM 2121 C C . GLU A 1 273 ? 14.876 22.666 -6.028 1.00 83.75 273 GLU A C 1
ATOM 2123 O O . GLU A 1 273 ? 15.099 23.624 -5.289 1.00 83.75 273 GLU A O 1
ATOM 2128 N N . LEU A 1 274 ? 14.041 21.678 -5.687 1.00 84.00 274 LEU A N 1
ATOM 2129 C CA . LEU A 1 274 ? 13.328 21.634 -4.414 1.00 84.00 274 LEU A CA 1
ATOM 2130 C C . LEU A 1 274 ? 14.303 21.627 -3.225 1.00 84.00 274 LEU A C 1
ATOM 2132 O O . LEU A 1 274 ? 14.165 22.410 -2.290 1.00 84.00 274 LEU A O 1
ATOM 2136 N N . LEU A 1 275 ? 15.335 20.784 -3.257 1.00 83.56 275 LEU A N 1
ATOM 2137 C CA . LEU A 1 275 ? 16.358 20.765 -2.213 1.00 83.56 275 LEU A CA 1
ATOM 2138 C C . LEU A 1 275 ? 17.046 22.130 -2.059 1.00 83.56 275 LEU A C 1
ATOM 2140 O O . LEU A 1 275 ? 17.245 22.589 -0.935 1.00 83.56 275 LEU A O 1
ATOM 2144 N N . SER A 1 276 ? 17.386 22.779 -3.174 1.00 83.88 276 SER A N 1
ATOM 2145 C CA . SER A 1 276 ? 18.020 24.098 -3.178 1.00 83.88 276 SER A CA 1
ATOM 2146 C C . SER A 1 276 ? 17.095 25.185 -2.631 1.00 83.88 276 SER A C 1
ATOM 2148 O O . SER A 1 276 ? 17.555 26.038 -1.879 1.00 83.88 276 SER A O 1
ATOM 2150 N N . ALA A 1 277 ? 15.808 25.156 -2.987 1.00 84.50 277 ALA A N 1
ATOM 2151 C CA . ALA A 1 277 ? 14.824 26.145 -2.552 1.00 84.50 277 ALA A CA 1
ATOM 2152 C C . ALA A 1 277 ? 14.547 26.072 -1.043 1.00 84.50 277 ALA A C 1
ATOM 2154 O O . ALA A 1 277 ? 14.360 27.099 -0.397 1.00 84.50 277 ALA A O 1
ATOM 2155 N N . TRP A 1 278 ? 14.549 24.861 -0.482 1.00 84.38 278 TRP A N 1
ATOM 2156 C CA . TRP A 1 278 ? 14.172 24.611 0.911 1.00 84.38 278 TRP A CA 1
ATOM 2157 C C . TRP A 1 278 ? 15.366 24.417 1.859 1.00 84.38 278 TRP A C 1
ATOM 2159 O O . TRP A 1 278 ? 15.190 24.333 3.075 1.00 84.38 278 TRP A O 1
ATOM 2169 N N . GLY A 1 279 ? 16.587 24.301 1.329 1.00 82.06 279 GLY A N 1
ATOM 2170 C CA . GLY A 1 279 ? 17.828 24.259 2.109 1.00 82.06 279 GLY A CA 1
ATOM 2171 C C . GLY A 1 279 ? 18.020 23.018 2.992 1.00 82.06 279 GLY A C 1
ATOM 2172 O O . GLY A 1 279 ? 18.911 23.006 3.840 1.00 82.06 279 GLY A O 1
ATOM 2173 N N . THR A 1 280 ? 17.209 21.961 2.838 1.00 82.25 280 THR A N 1
ATOM 2174 C CA . THR A 1 280 ? 17.317 20.742 3.659 1.00 82.25 280 THR A CA 1
ATOM 2175 C C . THR A 1 280 ? 16.923 19.461 2.916 1.00 82.25 280 THR A C 1
ATOM 2177 O O . THR A 1 280 ? 15.842 19.399 2.329 1.00 82.25 280 THR A O 1
ATOM 2180 N N . PRO A 1 281 ? 17.722 18.372 2.994 1.00 78.56 281 PRO A N 1
ATOM 2181 C CA . PRO A 1 281 ? 17.398 17.088 2.357 1.00 78.56 281 PRO A CA 1
ATOM 2182 C C . PRO A 1 281 ? 16.149 16.425 2.939 1.00 78.56 281 PRO A C 1
ATOM 2184 O O . PRO A 1 281 ? 15.552 15.551 2.311 1.00 78.56 281 PRO A O 1
ATOM 2187 N N . ARG A 1 282 ? 15.702 16.858 4.123 1.00 80.19 282 ARG A N 1
ATOM 2188 C CA . ARG A 1 282 ? 14.508 16.310 4.771 1.00 80.19 282 ARG A CA 1
ATOM 2189 C C . ARG A 1 282 ? 13.209 16.651 4.030 1.00 80.19 282 ARG A C 1
ATOM 2191 O O . ARG A 1 282 ? 12.211 15.961 4.240 1.00 80.19 282 ARG A O 1
ATOM 2198 N N . VAL A 1 283 ? 13.218 17.639 3.128 1.00 80.31 283 VAL A N 1
ATOM 2199 C CA . VAL A 1 283 ? 12.084 17.914 2.224 1.00 80.31 283 VAL A CA 1
ATOM 2200 C C . VAL A 1 283 ? 11.788 16.722 1.300 1.00 80.31 283 VAL A C 1
ATOM 2202 O O . VAL A 1 283 ? 10.652 16.533 0.878 1.00 80.31 283 VAL A O 1
ATOM 2205 N N . LEU A 1 284 ? 12.776 15.847 1.062 1.00 82.19 284 LEU A N 1
ATOM 2206 C CA . LEU A 1 284 ? 12.649 14.690 0.174 1.00 82.19 284 LEU A CA 1
ATOM 2207 C C . LEU A 1 284 ? 12.051 13.440 0.841 1.00 82.19 284 LEU A C 1
ATOM 2209 O O . LEU A 1 284 ? 11.773 12.453 0.161 1.00 82.19 284 LEU A O 1
ATOM 2213 N N . LEU A 1 285 ? 11.806 13.464 2.157 1.00 81.38 285 LEU A N 1
ATOM 2214 C CA . LEU A 1 285 ? 11.274 12.317 2.907 1.00 81.38 285 LEU A CA 1
ATOM 2215 C C . LEU A 1 285 ? 9.991 11.691 2.310 1.00 81.38 285 LEU A C 1
ATOM 2217 O O . LEU A 1 285 ? 9.891 10.461 2.326 1.00 81.38 285 LEU A O 1
ATOM 2221 N N . PRO A 1 286 ? 9.024 12.453 1.753 1.00 80.44 286 PRO A N 1
ATOM 2222 C CA . PRO A 1 286 ? 7.846 11.885 1.089 1.00 80.44 286 PRO A CA 1
ATOM 2223 C C . PRO A 1 286 ? 8.151 10.972 -0.100 1.00 80.44 286 PRO A C 1
ATOM 2225 O O . PRO A 1 286 ? 7.319 10.130 -0.426 1.00 80.44 286 PRO A O 1
ATOM 2228 N N . PHE A 1 287 ? 9.315 11.129 -0.736 1.00 83.56 287 PHE A N 1
ATOM 2229 C CA . PHE A 1 287 ? 9.706 10.415 -1.954 1.00 83.56 287 PHE A CA 1
ATOM 2230 C C . PHE A 1 287 ? 10.531 9.158 -1.683 1.00 83.56 287 PHE A C 1
ATOM 2232 O O . PHE A 1 287 ? 10.885 8.447 -2.620 1.00 83.56 287 PHE A O 1
ATOM 2239 N N . THR A 1 288 ? 10.794 8.853 -0.409 1.00 83.56 288 THR A N 1
ATOM 2240 C CA . THR A 1 288 ? 11.702 7.774 0.010 1.00 83.56 288 THR A CA 1
ATOM 2241 C C . THR A 1 288 ? 11.261 6.375 -0.400 1.00 83.56 288 THR A C 1
ATOM 2243 O O . THR A 1 288 ? 12.080 5.467 -0.413 1.00 83.56 288 THR A O 1
ATOM 2246 N N . GLU A 1 289 ? 9.995 6.177 -0.777 1.00 83.12 289 GLU A N 1
ATOM 2247 C CA . GLU A 1 289 ? 9.521 4.913 -1.354 1.00 83.12 289 GLU A CA 1
ATOM 2248 C C . GLU A 1 289 ? 10.063 4.666 -2.768 1.00 83.12 289 GLU A C 1
ATOM 2250 O O . GLU A 1 289 ? 10.336 3.518 -3.110 1.00 83.12 289 GLU A O 1
ATOM 2255 N N . ALA A 1 290 ? 10.247 5.731 -3.555 1.00 86.69 290 ALA A N 1
ATOM 2256 C CA . ALA A 1 290 ? 10.746 5.659 -4.924 1.00 86.69 290 ALA A CA 1
ATOM 2257 C C . ALA A 1 290 ? 12.242 5.967 -5.012 1.00 86.69 290 ALA A C 1
ATOM 2259 O O . ALA A 1 290 ? 12.967 5.297 -5.733 1.00 86.69 290 ALA A O 1
ATOM 2260 N N . PHE A 1 291 ? 12.740 6.931 -4.243 1.00 87.50 291 PHE A N 1
ATOM 2261 C CA . PHE A 1 291 ? 14.113 7.400 -4.384 1.00 87.50 291 PHE A CA 1
ATOM 2262 C C . PHE A 1 291 ? 14.794 7.592 -3.050 1.00 87.50 291 PHE A C 1
ATOM 2264 O O . PHE A 1 291 ? 14.158 7.925 -2.060 1.00 87.50 291 PHE A O 1
ATOM 2271 N N . VAL A 1 292 ? 16.112 7.487 -3.033 1.00 86.19 292 VAL A N 1
ATOM 2272 C CA . VAL A 1 292 ? 16.907 7.871 -1.871 1.00 86.19 292 VAL A CA 1
ATOM 2273 C C . VAL A 1 292 ? 18.049 8.776 -2.297 1.00 86.19 292 VAL A C 1
ATOM 2275 O O . VAL A 1 292 ? 18.699 8.556 -3.321 1.00 86.19 292 VAL A O 1
ATOM 2278 N N . GLY A 1 293 ? 18.276 9.826 -1.511 1.00 75.06 293 GLY A N 1
ATOM 2279 C CA . GLY A 1 293 ? 19.463 10.657 -1.649 1.00 75.06 293 GLY A CA 1
ATOM 2280 C C . GLY A 1 293 ? 20.688 9.893 -1.159 1.00 75.06 293 GLY A C 1
ATOM 2281 O O . GLY A 1 293 ? 20.634 9.206 -0.137 1.00 75.06 293 GLY A O 1
ATOM 2282 N N . ARG A 1 294 ? 21.801 10.022 -1.877 1.00 66.50 294 ARG A N 1
ATOM 2283 C CA . ARG A 1 294 ? 23.104 9.588 -1.369 1.00 66.50 294 ARG A CA 1
ATOM 2284 C C . ARG A 1 294 ? 23.561 10.530 -0.248 1.00 66.50 294 ARG A C 1
ATOM 2286 O O . ARG A 1 294 ? 23.188 11.699 -0.211 1.00 66.50 294 ARG A O 1
ATOM 2293 N N . THR A 1 295 ? 24.356 10.028 0.691 1.00 54.53 295 THR A N 1
ATOM 2294 C CA . THR A 1 295 ? 24.918 10.858 1.766 1.00 54.53 295 THR A CA 1
ATOM 2295 C C . THR A 1 295 ? 25.954 11.834 1.198 1.00 54.53 295 THR A C 1
ATOM 2297 O O . THR A 1 295 ? 26.951 11.391 0.632 1.00 54.53 295 THR A O 1
ATOM 2300 N N . GLY A 1 296 ? 25.732 13.142 1.371 1.00 50.31 296 GLY A N 1
ATOM 2301 C CA . GLY A 1 296 ? 26.673 14.213 1.011 1.00 50.31 296 GLY A CA 1
ATOM 2302 C C . GLY A 1 296 ? 26.018 15.378 0.244 1.00 50.31 296 GLY A C 1
ATOM 2303 O O . GLY A 1 296 ? 25.016 15.166 -0.441 1.00 50.31 296 GLY A O 1
ATOM 2304 N N . PRO A 1 297 ? 26.545 16.616 0.336 1.00 42.19 297 PRO A N 1
ATOM 2305 C CA . PRO A 1 297 ? 26.071 17.743 -0.473 1.00 42.19 297 PRO A CA 1
ATOM 2306 C C . PRO A 1 297 ? 26.202 17.447 -1.977 1.00 42.19 297 PRO A C 1
ATOM 2308 O O . PRO A 1 297 ? 27.262 17.022 -2.429 1.00 42.19 297 PRO A O 1
ATOM 2311 N N . GLY A 1 298 ? 25.132 17.658 -2.753 1.00 55.75 298 GLY A N 1
ATOM 2312 C CA . GLY A 1 298 ? 25.130 17.462 -4.213 1.00 55.75 298 GLY A CA 1
ATOM 2313 C C . GLY A 1 298 ? 25.110 16.001 -4.686 1.00 55.75 298 GLY A C 1
ATOM 2314 O O . GLY A 1 298 ? 25.293 15.740 -5.874 1.00 55.75 298 GLY A O 1
ATOM 2315 N N . ALA A 1 299 ? 24.902 15.037 -3.785 1.00 63.97 299 ALA A N 1
ATOM 2316 C CA . ALA A 1 299 ? 24.944 13.628 -4.146 1.00 63.97 299 ALA A CA 1
ATOM 2317 C C . ALA A 1 299 ? 23.723 13.228 -5.015 1.00 63.97 299 ALA A C 1
ATOM 2319 O O . ALA A 1 299 ? 22.589 13.568 -4.666 1.00 63.97 299 ALA A O 1
ATOM 2320 N N . PRO A 1 300 ? 23.910 12.499 -6.134 1.00 73.94 300 PRO A N 1
ATOM 2321 C CA . PRO A 1 300 ? 22.814 12.239 -7.063 1.00 73.94 300 PRO A CA 1
ATOM 2322 C C . PRO A 1 300 ? 21.774 11.277 -6.486 1.00 73.94 300 PRO A C 1
ATOM 2324 O O . PRO A 1 300 ? 22.104 10.370 -5.714 1.00 73.94 300 PRO A O 1
ATOM 2327 N N . LEU A 1 301 ? 20.530 11.453 -6.929 1.00 86.00 301 LEU A N 1
ATOM 2328 C CA . LEU A 1 301 ? 19.392 10.606 -6.589 1.00 86.00 301 LEU A CA 1
ATOM 2329 C C . LEU A 1 301 ? 19.628 9.158 -7.050 1.00 86.00 301 LEU A C 1
ATOM 2331 O O . LEU A 1 301 ? 20.076 8.930 -8.173 1.00 86.00 301 LEU A O 1
ATOM 2335 N N . SER A 1 302 ? 19.319 8.190 -6.189 1.00 90.19 302 SER A N 1
ATOM 2336 C CA . SER A 1 302 ? 19.351 6.762 -6.518 1.00 90.19 302 SER A CA 1
ATOM 2337 C C . SER A 1 302 ? 17.939 6.166 -6.482 1.00 90.19 302 SER A C 1
ATOM 2339 O O . SER A 1 302 ? 17.140 6.567 -5.627 1.00 90.19 302 SER A O 1
ATOM 2341 N N . PRO A 1 303 ? 17.629 5.179 -7.347 1.00 91.81 303 PRO A N 1
ATOM 2342 C CA . PRO A 1 303 ? 16.379 4.432 -7.257 1.00 91.81 303 PRO A CA 1
ATOM 2343 C C . PRO A 1 303 ? 16.334 3.641 -5.943 1.00 91.81 303 PRO A C 1
ATOM 2345 O O . PRO A 1 303 ? 17.308 2.982 -5.572 1.00 91.81 303 PRO A O 1
ATOM 2348 N N . ASN A 1 304 ? 15.201 3.667 -5.239 1.00 92.06 304 ASN A N 1
ATOM 2349 C CA . ASN A 1 304 ? 14.976 2.812 -4.075 1.00 92.06 304 ASN A CA 1
ATOM 2350 C C . ASN A 1 304 ? 14.351 1.473 -4.516 1.00 92.06 304 ASN A C 1
ATOM 2352 O O . ASN A 1 304 ? 13.193 1.451 -4.941 1.00 92.06 304 ASN A O 1
ATOM 2356 N N . PRO A 1 305 ? 15.042 0.325 -4.369 1.00 92.31 305 PRO A N 1
ATOM 2357 C CA . PRO A 1 305 ? 14.516 -0.966 -4.813 1.00 92.31 305 PRO A CA 1
ATOM 2358 C C . PRO A 1 305 ? 13.241 -1.410 -4.077 1.00 92.31 305 PRO A C 1
ATOM 2360 O O . PRO A 1 305 ? 12.515 -2.258 -4.593 1.00 92.31 305 PRO A O 1
ATOM 2363 N N . LYS A 1 306 ? 12.887 -0.779 -2.946 1.00 90.69 306 LYS A N 1
ATOM 2364 C CA . LYS A 1 306 ? 11.570 -0.918 -2.300 1.00 90.69 306 LYS A CA 1
ATOM 2365 C C . LYS A 1 306 ? 10.410 -0.725 -3.281 1.00 90.69 306 LYS A C 1
ATOM 2367 O O . LYS A 1 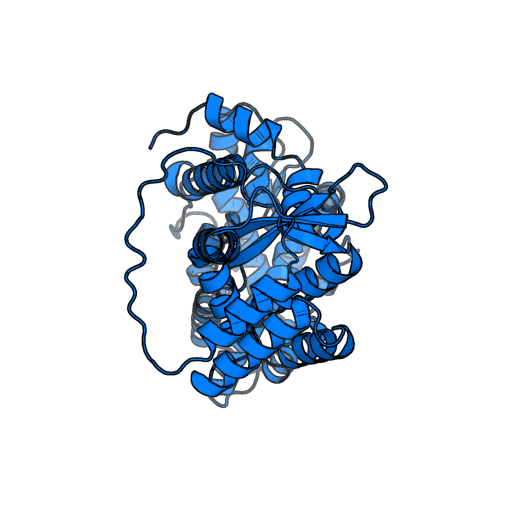306 ? 9.402 -1.423 -3.169 1.00 90.69 306 LYS A O 1
ATOM 2372 N N . LEU A 1 307 ? 10.553 0.172 -4.258 1.00 91.06 307 LEU A N 1
ATOM 2373 C CA . LEU A 1 307 ? 9.513 0.430 -5.248 1.00 91.06 307 LEU A CA 1
ATOM 2374 C C . LEU A 1 307 ? 9.204 -0.796 -6.114 1.00 91.06 307 LEU A C 1
ATOM 2376 O O . LEU A 1 307 ? 8.050 -1.015 -6.469 1.00 91.06 307 LEU A O 1
ATOM 2380 N N . ILE A 1 308 ? 10.200 -1.640 -6.399 1.00 94.81 308 ILE A N 1
ATOM 2381 C CA . ILE A 1 308 ? 10.004 -2.892 -7.142 1.00 94.81 308 ILE A CA 1
ATOM 2382 C C . ILE A 1 308 ? 9.125 -3.849 -6.335 1.00 94.81 308 ILE A C 1
ATOM 2384 O O . ILE A 1 308 ? 8.142 -4.359 -6.869 1.00 94.81 308 ILE A O 1
ATOM 2388 N N . THR A 1 309 ? 9.386 -4.011 -5.034 1.00 92.50 309 THR A N 1
ATOM 2389 C CA . THR A 1 309 ? 8.523 -4.803 -4.141 1.00 92.50 309 THR A CA 1
ATOM 2390 C C . THR A 1 309 ? 7.112 -4.227 -4.070 1.00 92.50 309 THR A C 1
ATOM 2392 O O . THR A 1 309 ? 6.132 -4.979 -4.070 1.00 92.50 309 THR A O 1
ATOM 2395 N N . VAL A 1 310 ? 6.986 -2.895 -4.028 1.00 89.94 310 VAL A N 1
ATOM 2396 C CA . VAL A 1 310 ? 5.686 -2.218 -4.067 1.00 89.94 310 VAL A CA 1
ATOM 2397 C C . VAL A 1 310 ? 4.957 -2.574 -5.357 1.00 89.94 310 VAL A C 1
ATOM 2399 O O . VAL A 1 310 ? 3.843 -3.076 -5.268 1.00 89.94 310 VAL A O 1
ATOM 2402 N N . LEU A 1 311 ? 5.566 -2.397 -6.529 1.00 93.50 311 LEU A N 1
ATOM 2403 C CA . LEU A 1 311 ? 4.958 -2.735 -7.817 1.00 93.50 311 LEU A CA 1
ATOM 2404 C C . LEU A 1 311 ? 4.570 -4.220 -7.906 1.00 93.50 311 LEU A C 1
ATOM 2406 O O . LEU A 1 311 ? 3.432 -4.521 -8.272 1.00 93.50 311 LEU A O 1
ATOM 2410 N N . CYS A 1 312 ? 5.459 -5.136 -7.505 1.00 95.94 312 CYS A N 1
ATOM 2411 C CA . CYS A 1 312 ? 5.203 -6.580 -7.528 1.00 95.94 312 CYS A CA 1
ATOM 2412 C C . CYS A 1 312 ? 3.990 -6.968 -6.679 1.00 95.94 312 CYS A C 1
ATOM 2414 O O . CYS A 1 312 ? 3.218 -7.830 -7.071 1.00 95.94 312 CYS A O 1
ATOM 2416 N N . ASN A 1 313 ? 3.769 -6.310 -5.541 1.00 93.50 313 ASN A N 1
ATOM 2417 C CA . ASN A 1 313 ? 2.683 -6.680 -4.631 1.00 93.50 313 ASN A CA 1
ATOM 2418 C C . ASN A 1 313 ? 1.382 -5.902 -4.837 1.00 93.50 313 ASN A C 1
ATOM 2420 O O . ASN A 1 313 ? 0.403 -6.185 -4.148 1.00 93.50 313 ASN A O 1
ATOM 2424 N N . ASN A 1 314 ? 1.369 -4.909 -5.726 1.00 91.06 314 ASN A N 1
ATOM 2425 C CA . ASN A 1 314 ? 0.269 -3.950 -5.825 1.00 91.06 314 ASN A CA 1
ATOM 2426 C C . ASN A 1 314 ? -0.177 -3.638 -7.255 1.00 91.06 314 ASN A C 1
ATOM 2428 O O . ASN A 1 314 ? -1.345 -3.342 -7.481 1.00 91.06 314 ASN A O 1
ATOM 2432 N N . VAL A 1 315 ? 0.746 -3.653 -8.214 1.00 94.19 315 VAL A N 1
ATOM 2433 C CA . VAL A 1 315 ? 0.458 -3.346 -9.619 1.00 94.19 315 VAL A CA 1
ATOM 2434 C C . VAL A 1 315 ? 0.394 -4.632 -10.433 1.00 94.19 315 VAL A C 1
ATOM 2436 O O . VAL A 1 315 ? -0.554 -4.822 -11.188 1.00 94.19 315 VAL A O 1
ATOM 2439 N N . VAL A 1 316 ? 1.333 -5.559 -10.231 1.00 97.25 316 VAL A N 1
ATOM 2440 C CA . VAL A 1 316 ? 1.341 -6.839 -10.958 1.00 97.25 316 VAL A CA 1
ATOM 2441 C C . VAL A 1 316 ? 0.094 -7.698 -10.666 1.00 97.25 316 VAL A C 1
ATOM 2443 O O . VAL A 1 316 ? -0.493 -8.196 -11.624 1.00 97.25 316 VAL A O 1
ATOM 2446 N N . PRO A 1 317 ? -0.432 -7.794 -9.425 1.00 97.62 317 PRO A N 1
ATOM 2447 C CA . PRO A 1 317 ? -1.703 -8.476 -9.165 1.00 97.62 317 PRO A CA 1
ATOM 2448 C C . PRO A 1 317 ? -2.896 -7.807 -9.858 1.00 97.62 317 PRO A C 1
ATOM 2450 O O . PRO A 1 317 ? -3.844 -8.475 -10.260 1.00 97.62 317 PRO A O 1
ATOM 2453 N N . ALA A 1 318 ? -2.844 -6.490 -10.078 1.00 96.06 318 ALA A N 1
ATOM 2454 C CA . ALA A 1 318 ? -3.871 -5.791 -10.842 1.00 96.06 318 ALA A CA 1
ATOM 2455 C C . ALA A 1 318 ? -3.790 -6.099 -12.349 1.00 96.06 318 ALA A C 1
ATOM 2457 O O . ALA A 1 318 ? -4.831 -6.197 -13.000 1.00 96.06 318 ALA A O 1
ATOM 2458 N N . MET A 1 319 ? -2.581 -6.280 -12.898 1.00 97.31 319 MET A N 1
ATOM 2459 C CA . MET A 1 319 ? -2.375 -6.778 -14.268 1.00 97.31 319 MET A CA 1
ATOM 2460 C C . MET A 1 319 ? -2.865 -8.221 -14.407 1.00 97.31 319 MET A C 1
ATOM 2462 O O . MET A 1 319 ? -3.559 -8.545 -15.367 1.00 97.31 319 MET A O 1
ATOM 2466 N N . ALA A 1 320 ? -2.569 -9.070 -13.420 1.00 98.19 320 ALA A N 1
ATOM 2467 C CA . ALA A 1 320 ? -3.082 -10.432 -13.349 1.00 98.19 320 ALA A CA 1
ATOM 2468 C C . ALA A 1 320 ? -4.617 -10.460 -13.361 1.00 98.19 320 ALA A C 1
ATOM 2470 O O . ALA A 1 320 ? -5.209 -11.192 -14.151 1.00 98.19 320 ALA A O 1
ATOM 2471 N N . GLY A 1 321 ? -5.265 -9.606 -12.562 1.00 97.00 321 GLY A N 1
ATOM 2472 C CA . GLY A 1 321 ? -6.722 -9.454 -12.567 1.00 97.00 321 GLY A CA 1
ATOM 2473 C C . GLY A 1 321 ? -7.289 -9.086 -13.939 1.00 97.00 321 GLY A C 1
ATOM 2474 O O . GLY A 1 321 ? -8.344 -9.584 -14.330 1.00 97.00 321 GLY A O 1
ATOM 2475 N N . GLU A 1 322 ? -6.573 -8.264 -14.707 1.00 97.25 322 GLU A N 1
ATOM 2476 C CA . GLU A 1 322 ? -6.967 -7.916 -16.072 1.00 97.25 322 GLU A CA 1
ATOM 2477 C C . GLU A 1 322 ? -6.832 -9.097 -17.047 1.00 97.25 322 GLU A C 1
ATOM 2479 O O . GLU A 1 322 ? -7.720 -9.300 -17.875 1.00 97.25 322 GLU A O 1
ATOM 2484 N N . LEU A 1 323 ? -5.774 -9.906 -16.940 1.00 97.81 323 LEU A N 1
ATOM 2485 C CA . LEU A 1 323 ? -5.625 -11.121 -17.751 1.00 97.81 323 LEU A CA 1
ATOM 2486 C C . LEU A 1 323 ? -6.690 -12.166 -17.417 1.00 97.81 323 LEU A C 1
ATOM 2488 O O . LEU A 1 323 ? -7.316 -12.706 -18.329 1.00 97.81 323 LEU A O 1
ATOM 2492 N N . ILE A 1 324 ? -6.960 -12.381 -16.126 1.00 97.81 324 ILE A N 1
ATOM 2493 C CA . ILE A 1 324 ? -8.022 -13.276 -15.647 1.00 97.81 324 ILE A CA 1
ATOM 2494 C C . ILE A 1 324 ? -9.369 -12.845 -16.231 1.00 97.81 324 ILE A C 1
ATOM 2496 O O . ILE A 1 324 ? -10.088 -13.663 -16.800 1.00 97.81 324 ILE A O 1
ATOM 2500 N N . ARG A 1 325 ? -9.687 -11.546 -16.169 1.00 96.69 325 ARG A N 1
ATOM 2501 C CA . ARG A 1 325 ? -10.925 -10.985 -16.730 1.00 96.69 325 ARG A CA 1
ATOM 2502 C C . ARG A 1 325 ? -11.045 -11.207 -18.241 1.00 96.69 325 ARG A C 1
ATOM 2504 O O . ARG A 1 325 ? -12.157 -11.337 -18.746 1.00 96.69 325 ARG A O 1
ATOM 2511 N N . ARG A 1 326 ? -9.923 -11.220 -18.965 1.00 95.56 326 ARG A N 1
ATOM 2512 C CA . ARG A 1 326 ? -9.867 -11.482 -20.413 1.00 95.56 326 ARG A CA 1
ATOM 2513 C C . ARG A 1 326 ? -9.784 -12.974 -20.761 1.00 95.56 326 ARG A C 1
ATOM 2515 O O . ARG A 1 326 ? -9.833 -13.299 -21.942 1.00 95.56 326 ARG A O 1
ATOM 2522 N N . GLY A 1 327 ? -9.644 -13.866 -19.778 1.00 96.50 327 GLY A N 1
ATOM 2523 C CA . GLY A 1 327 ? -9.420 -15.295 -20.012 1.00 96.50 327 GLY A CA 1
ATOM 2524 C C . GLY A 1 327 ? -8.075 -15.599 -20.681 1.00 96.50 327 GLY A C 1
ATOM 2525 O O . GLY A 1 327 ? -7.977 -16.552 -21.448 1.00 96.50 327 GLY A O 1
ATOM 2526 N N . LEU A 1 328 ? -7.054 -14.770 -20.439 1.00 96.06 328 LEU A N 1
ATOM 2527 C CA . LEU A 1 328 ? -5.740 -14.876 -21.076 1.00 96.06 328 LEU A CA 1
ATOM 2528 C C . LEU A 1 328 ? -4.685 -15.454 -20.117 1.00 96.06 328 LEU A C 1
ATOM 2530 O O . LEU A 1 328 ? -4.713 -15.144 -18.923 1.00 96.06 328 LEU A O 1
ATOM 2534 N N . PRO A 1 329 ? -3.722 -16.255 -20.615 1.00 95.44 329 PRO A N 1
ATOM 2535 C CA . PRO A 1 329 ? -2.599 -16.725 -19.810 1.00 95.44 329 PRO A CA 1
ATOM 2536 C C . PRO A 1 329 ? -1.584 -15.602 -19.546 1.00 95.44 329 PRO A C 1
ATOM 2538 O O . PRO A 1 329 ? -1.512 -14.626 -20.292 1.00 95.44 329 PRO A O 1
ATOM 2541 N N . ALA A 1 330 ? -0.724 -15.781 -18.538 1.00 94.06 330 ALA A N 1
ATOM 2542 C CA . ALA A 1 330 ? 0.350 -14.840 -18.192 1.00 94.06 330 ALA A CA 1
ATOM 2543 C C . ALA A 1 330 ? 1.266 -14.493 -19.387 1.00 94.06 330 ALA A C 1
ATOM 2545 O O . ALA A 1 330 ? 1.646 -13.337 -19.577 1.00 94.06 330 ALA A O 1
ATOM 2546 N N . ALA A 1 331 ? 1.566 -15.476 -20.244 1.00 93.12 331 ALA A N 1
ATOM 2547 C CA . ALA A 1 331 ? 2.381 -15.287 -21.447 1.00 93.12 331 ALA A CA 1
ATOM 2548 C C . ALA A 1 331 ? 1.760 -14.313 -22.469 1.00 93.12 331 ALA A C 1
ATOM 2550 O O . ALA A 1 331 ? 2.488 -13.690 -23.235 1.00 93.12 331 ALA A O 1
ATOM 2551 N N . ALA A 1 332 ? 0.436 -14.131 -22.450 1.00 94.94 332 ALA A N 1
ATOM 2552 C CA . ALA A 1 332 ? -0.279 -13.213 -23.335 1.00 94.94 332 ALA A CA 1
ATOM 2553 C C . ALA A 1 332 ? -0.340 -11.769 -22.798 1.00 94.94 332 ALA A C 1
ATOM 2555 O O . ALA A 1 332 ? -1.104 -10.958 -23.318 1.00 94.94 332 ALA A O 1
ATOM 2556 N N . LEU A 1 333 ? 0.431 -11.435 -21.752 1.00 96.62 333 LEU A N 1
ATOM 2557 C CA 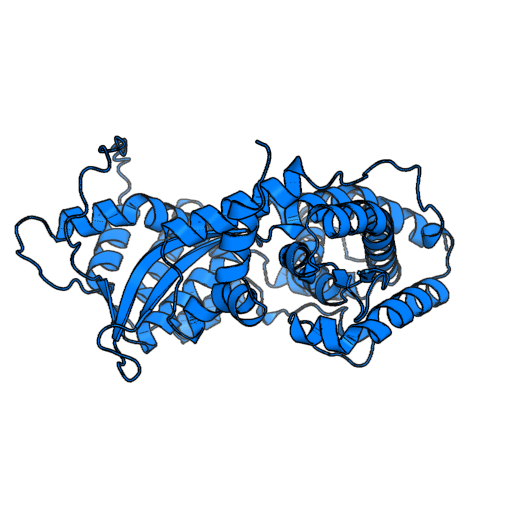. LEU A 1 333 ? 0.547 -10.059 -21.269 1.00 96.62 333 LEU A CA 1
ATOM 2558 C C . LEU A 1 333 ? 0.991 -9.128 -22.414 1.00 96.62 333 LEU A C 1
ATOM 2560 O O . LEU A 1 333 ? 2.035 -9.348 -23.022 1.00 96.62 333 LEU A O 1
ATOM 2564 N N . ASP A 1 334 ? 0.207 -8.086 -22.678 1.00 95.25 334 ASP A N 1
ATOM 2565 C CA . ASP A 1 334 ? 0.484 -7.033 -23.658 1.00 95.25 334 ASP A CA 1
ATOM 2566 C C . ASP A 1 334 ? 0.509 -5.651 -22.979 1.00 95.25 334 ASP A 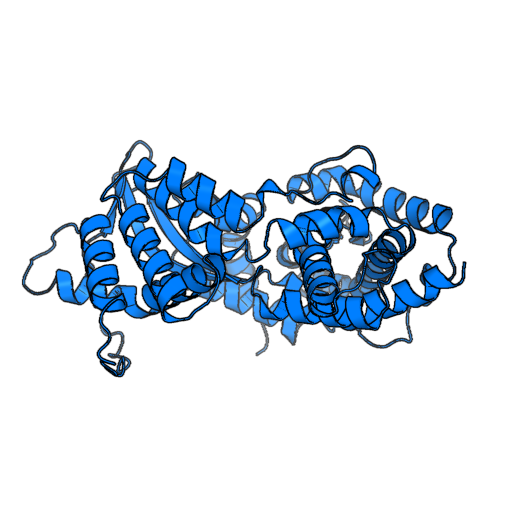C 1
ATOM 2568 O O . ASP A 1 334 ? 0.054 -5.492 -21.838 1.00 95.25 334 ASP A O 1
ATOM 2572 N N . SER A 1 335 ? 1.010 -4.614 -23.659 1.00 95.00 335 SER A N 1
ATOM 2573 C CA . SER A 1 335 ? 1.038 -3.253 -23.096 1.00 95.00 335 SER A CA 1
ATOM 2574 C C . SER A 1 335 ? -0.345 -2.714 -22.737 1.00 95.00 335 SER A C 1
ATOM 2576 O O . SER A 1 335 ? -0.485 -1.942 -21.786 1.00 95.00 335 SER A O 1
ATOM 2578 N N . ARG A 1 336 ? -1.401 -3.158 -23.430 1.00 95.62 336 ARG A N 1
ATOM 2579 C CA . ARG A 1 336 ? -2.787 -2.796 -23.098 1.00 95.62 336 ARG A CA 1
ATOM 2580 C C . ARG A 1 336 ? -3.215 -3.369 -21.748 1.00 95.62 336 ARG A C 1
ATOM 2582 O O . ARG A 1 336 ? -3.905 -2.685 -20.992 1.00 95.62 336 ARG A O 1
ATOM 2589 N N . ALA A 1 337 ? -2.852 -4.611 -21.436 1.00 95.75 337 ALA A N 1
ATOM 2590 C CA . ALA A 1 337 ? -3.096 -5.253 -20.148 1.00 95.75 337 ALA A CA 1
ATOM 2591 C C . ALA A 1 337 ? -2.221 -4.644 -19.047 1.00 95.75 337 ALA A C 1
ATOM 2593 O O . ALA A 1 337 ? -2.719 -4.406 -17.949 1.00 95.75 337 ALA A O 1
ATOM 2594 N N . VAL A 1 338 ? -0.963 -4.305 -19.351 1.00 96.38 338 VAL A N 1
ATOM 2595 C CA . VAL A 1 338 ? -0.066 -3.565 -18.446 1.00 96.38 338 VAL A CA 1
ATOM 2596 C C . VAL A 1 338 ? -0.689 -2.221 -18.052 1.00 96.38 338 VAL A C 1
ATOM 2598 O O . VAL A 1 338 ? -0.879 -1.957 -16.864 1.00 96.38 338 VAL A O 1
ATOM 2601 N N . HIS A 1 339 ? -1.089 -1.405 -19.032 1.00 95.50 339 HIS A N 1
ATOM 2602 C CA . HIS A 1 339 ? -1.746 -0.116 -18.802 1.00 95.50 339 HIS A CA 1
ATOM 2603 C C . HIS A 1 339 ? -3.042 -0.273 -17.990 1.00 95.50 339 HIS A C 1
ATOM 2605 O O . HIS A 1 339 ? -3.236 0.386 -16.967 1.00 95.50 339 HIS A O 1
ATOM 2611 N N . ALA A 1 340 ? -3.927 -1.186 -18.404 1.00 95.00 340 ALA A N 1
ATOM 2612 C CA . ALA A 1 340 ? -5.178 -1.449 -17.693 1.00 95.00 340 ALA A CA 1
ATOM 2613 C C . ALA A 1 340 ? -4.944 -1.935 -16.250 1.00 95.00 340 ALA A C 1
ATOM 2615 O O . ALA A 1 340 ? -5.673 -1.527 -15.343 1.00 95.00 340 ALA A O 1
ATOM 2616 N N . GLY A 1 341 ? -3.903 -2.737 -16.015 1.00 94.44 341 GLY A N 1
ATOM 2617 C CA . GLY A 1 341 ? -3.481 -3.172 -14.687 1.00 94.44 341 GLY A CA 1
ATOM 2618 C C . GLY A 1 341 ? -3.028 -2.011 -13.802 1.00 94.44 341 GLY A C 1
ATOM 2619 O O . GLY A 1 341 ? -3.476 -1.907 -12.661 1.00 94.44 341 GLY A O 1
ATOM 2620 N N . VAL A 1 342 ? -2.232 -1.075 -14.330 1.00 92.56 342 VAL A N 1
ATOM 2621 C CA . VAL A 1 342 ? -1.847 0.147 -13.600 1.00 92.56 342 VAL A CA 1
ATOM 2622 C C . VAL A 1 342 ? -3.078 0.978 -13.218 1.00 92.56 342 VAL A C 1
ATOM 2624 O O . VAL A 1 342 ? -3.238 1.358 -12.055 1.00 92.56 342 VAL A O 1
ATOM 2627 N N . VAL A 1 343 ? -3.993 1.210 -14.164 1.00 92.44 343 VAL A N 1
ATOM 2628 C CA . VAL A 1 343 ? -5.248 1.941 -13.910 1.00 92.44 343 VAL A CA 1
ATOM 2629 C C . VAL A 1 343 ? -6.105 1.222 -12.861 1.00 92.44 343 VAL A C 1
ATOM 2631 O O . VAL A 1 343 ? -6.666 1.858 -11.963 1.00 92.44 343 VAL A O 1
ATOM 2634 N N . SER A 1 344 ? -6.188 -0.107 -12.935 1.00 91.88 344 SER A N 1
ATOM 2635 C CA . SER A 1 344 ? -6.900 -0.945 -11.967 1.00 91.88 344 SER A CA 1
ATOM 2636 C C . SER A 1 344 ? -6.296 -0.824 -10.564 1.00 91.88 344 SER A C 1
ATOM 2638 O O . SER A 1 344 ? -7.030 -0.574 -9.605 1.00 91.88 344 SER A O 1
ATOM 2640 N N . ALA A 1 345 ? -4.967 -0.880 -10.434 1.00 90.56 345 ALA A N 1
ATOM 2641 C CA . ALA A 1 345 ? -4.273 -0.695 -9.159 1.00 90.56 345 ALA A CA 1
ATOM 2642 C C . ALA A 1 345 ? -4.600 0.669 -8.522 1.00 90.56 345 ALA A C 1
ATOM 2644 O O . ALA A 1 345 ? -4.931 0.735 -7.335 1.00 90.56 345 ALA A O 1
ATOM 2645 N N . LYS A 1 346 ? -4.612 1.751 -9.318 1.00 86.62 346 LYS A N 1
ATOM 2646 C CA . LYS A 1 346 ? -5.010 3.099 -8.861 1.00 86.62 346 LYS A CA 1
ATOM 2647 C C . LYS A 1 346 ? -6.446 3.115 -8.325 1.00 86.62 346 LYS A C 1
ATOM 2649 O O . LYS A 1 346 ? -6.696 3.634 -7.237 1.00 86.62 346 LYS A O 1
ATOM 2654 N N . ARG A 1 347 ? -7.386 2.502 -9.055 1.00 88.31 347 ARG A N 1
ATOM 2655 C CA . ARG A 1 347 ? -8.814 2.431 -8.681 1.00 88.31 347 ARG A CA 1
ATOM 2656 C C . ARG A 1 347 ? -9.083 1.576 -7.444 1.00 88.31 347 ARG A C 1
ATOM 2658 O O . ARG A 1 347 ? -10.072 1.803 -6.753 1.00 88.31 347 ARG A O 1
ATOM 2665 N N . ARG A 1 348 ? -8.221 0.605 -7.131 1.00 86.12 348 ARG A N 1
ATOM 2666 C CA . ARG A 1 348 ? -8.377 -0.247 -5.940 1.00 86.12 348 ARG A CA 1
ATOM 2667 C C . ARG A 1 348 ? -7.952 0.432 -4.633 1.00 86.12 348 ARG A C 1
ATOM 2669 O O . ARG A 1 348 ? -8.134 -0.163 -3.575 1.00 86.12 348 ARG A O 1
ATOM 2676 N N . HIS A 1 349 ? -7.456 1.676 -4.676 1.00 77.69 349 HIS A N 1
ATOM 2677 C CA . HIS A 1 349 ? -7.122 2.497 -3.500 1.00 77.69 349 HIS A CA 1
ATOM 2678 C C . HIS A 1 349 ? -6.189 1.815 -2.481 1.00 77.69 349 HIS A C 1
ATOM 2680 O O . HIS A 1 349 ? -6.186 2.162 -1.306 1.00 77.69 349 HIS A O 1
ATOM 2686 N N . ILE A 1 350 ? -5.349 0.883 -2.929 1.00 73.44 350 ILE A N 1
ATOM 2687 C CA . ILE A 1 350 ? -4.382 0.122 -2.112 1.00 73.44 350 ILE A CA 1
ATOM 2688 C C . ILE A 1 350 ? -3.409 0.983 -1.300 1.00 73.44 350 ILE A C 1
ATOM 2690 O O . ILE A 1 350 ? -2.878 0.560 -0.276 1.00 73.44 350 ILE A O 1
ATOM 2694 N N . PHE A 1 351 ? -3.211 2.221 -1.733 1.00 71.88 351 PHE A N 1
ATOM 2695 C CA . PHE A 1 351 ? -2.322 3.177 -1.093 1.00 71.88 351 PHE A CA 1
ATOM 2696 C C . PHE A 1 351 ? -3.056 4.234 -0.278 1.00 71.88 351 PHE A C 1
ATOM 2698 O O . PHE A 1 351 ? -2.398 5.134 0.243 1.00 71.88 351 PHE A O 1
ATOM 2705 N N . SER A 1 352 ? -4.391 4.159 -0.185 1.00 77.25 352 SER A N 1
ATOM 2706 C CA . SER A 1 352 ? -5.175 5.045 0.661 1.00 77.25 352 SER A CA 1
ATOM 2707 C C . SER A 1 352 ? -6.038 4.280 1.654 1.00 77.25 352 SER A C 1
ATOM 2709 O O . SER A 1 352 ? -6.938 3.535 1.277 1.00 77.25 352 SER A O 1
ATOM 2711 N N . LEU A 1 353 ? -5.767 4.484 2.943 1.00 80.12 353 LEU A N 1
ATOM 2712 C CA . LEU A 1 353 ? -6.435 3.769 4.025 1.00 80.12 353 LEU A CA 1
ATOM 2713 C C . LEU A 1 353 ? -6.758 4.715 5.182 1.00 80.12 353 LEU A C 1
ATOM 2715 O O . LEU A 1 353 ? -5.895 5.477 5.613 1.00 80.12 353 LEU A O 1
ATOM 2719 N N . ALA A 1 354 ? -7.976 4.639 5.714 1.00 84.31 354 ALA A N 1
ATOM 2720 C CA . ALA A 1 354 ? -8.291 5.219 7.015 1.00 84.31 354 ALA A CA 1
ATOM 2721 C C . ALA A 1 354 ? -7.652 4.374 8.124 1.00 84.31 354 ALA A C 1
ATOM 2723 O O . ALA A 1 354 ? -7.913 3.179 8.215 1.00 84.31 354 ALA A O 1
ATOM 2724 N N . VAL A 1 355 ? -6.845 5.004 8.974 1.00 85.81 355 VAL A N 1
ATOM 2725 C CA . VAL A 1 355 ? -6.213 4.368 10.139 1.00 85.81 355 VAL A CA 1
ATOM 2726 C C . VAL A 1 355 ? -6.691 5.027 11.424 1.00 85.81 355 VAL A C 1
ATOM 2728 O O . VAL A 1 355 ? -6.992 6.226 11.438 1.00 85.81 355 VAL A O 1
ATOM 2731 N N . ALA A 1 356 ? -6.749 4.252 12.503 1.00 88.12 356 ALA A N 1
ATOM 2732 C CA . ALA A 1 356 ? -7.054 4.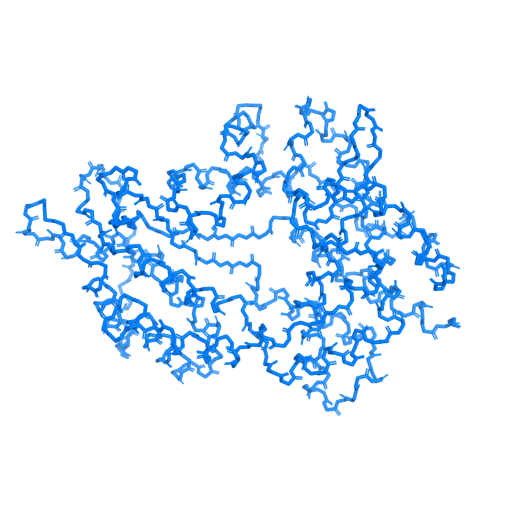776 13.827 1.00 88.12 356 ALA A CA 1
ATOM 2733 C C . ALA A 1 356 ? -5.846 5.510 14.428 1.00 88.12 356 ALA A C 1
ATOM 2735 O O . ALA A 1 356 ? -4.686 5.153 14.207 1.00 88.12 356 ALA A O 1
ATOM 2736 N N . MET A 1 357 ? -6.128 6.552 15.203 1.00 87.25 357 MET A N 1
ATOM 2737 C CA . MET A 1 357 ? -5.136 7.322 15.946 1.00 87.25 357 MET A CA 1
ATOM 2738 C C . MET A 1 357 ? -5.164 6.872 17.405 1.00 87.25 357 MET A C 1
ATOM 2740 O O . MET A 1 357 ? -6.141 7.109 18.116 1.00 87.25 357 MET A O 1
ATOM 2744 N N . PHE A 1 358 ? -4.092 6.209 17.827 1.00 87.06 358 PHE A N 1
ATOM 2745 C CA . PHE A 1 358 ? -3.922 5.648 19.161 1.00 87.06 358 PHE A CA 1
ATOM 2746 C C . PHE A 1 358 ? -2.928 6.442 20.004 1.00 87.06 358 PHE A C 1
ATOM 2748 O O . PHE A 1 358 ? -1.850 6.783 19.511 1.00 87.06 358 PHE A O 1
ATOM 2755 N N . ASP A 1 359 ? -3.251 6.625 21.284 1.00 86.06 359 ASP A N 1
ATOM 2756 C CA . ASP A 1 359 ? -2.358 7.178 22.306 1.00 86.06 359 ASP A CA 1
ATOM 2757 C C . ASP A 1 359 ? -2.404 6.326 23.576 1.00 86.06 359 ASP A C 1
ATOM 2759 O O . ASP A 1 359 ? -3.484 5.916 24.001 1.00 86.06 359 ASP A O 1
ATOM 2763 N N . ARG A 1 360 ? -1.268 6.093 24.240 1.00 86.50 360 ARG A N 1
ATOM 2764 C CA . ARG A 1 360 ? -1.279 5.494 25.587 1.00 86.50 360 ARG A CA 1
ATOM 2765 C C . ARG A 1 360 ? -2.059 6.374 26.563 1.00 86.50 360 ARG A C 1
ATOM 2767 O O . ARG A 1 360 ? -1.835 7.581 26.640 1.00 86.50 360 ARG A O 1
ATOM 2774 N N . PHE A 1 361 ? -2.939 5.755 27.342 1.00 86.19 361 PHE A N 1
ATOM 2775 C CA . PHE A 1 361 ? -3.771 6.428 28.334 1.00 86.19 361 PHE A CA 1
ATOM 2776 C C . PHE A 1 361 ? -3.347 6.017 29.746 1.00 86.19 361 PHE A C 1
ATOM 2778 O O . PHE A 1 361 ? -3.336 4.831 30.056 1.00 86.19 361 PHE A O 1
ATOM 2785 N N . GLY A 1 362 ? -3.002 6.977 30.608 1.00 80.81 362 GLY A N 1
ATOM 2786 C CA . GLY A 1 362 ? -2.524 6.693 31.972 1.00 80.81 362 GLY A CA 1
ATOM 2787 C C . GLY A 1 362 ? -1.012 6.444 32.099 1.00 80.81 362 GLY A C 1
ATOM 2788 O O . GLY A 1 362 ? -0.565 5.937 33.120 1.00 80.81 362 GLY A O 1
ATOM 2789 N N . GLY A 1 363 ? -0.215 6.802 31.084 1.00 76.81 363 GLY A N 1
ATOM 2790 C CA . GLY A 1 363 ? 1.255 6.802 31.144 1.00 76.81 363 GLY A CA 1
ATOM 2791 C C . GLY A 1 363 ? 1.954 5.697 30.327 1.00 76.81 363 GLY A C 1
ATOM 2792 O O . GLY A 1 363 ? 1.292 4.882 29.682 1.00 76.81 363 GLY A O 1
ATOM 2793 N N . PRO A 1 364 ? 3.304 5.663 30.318 1.00 71.75 364 PRO A N 1
ATOM 2794 C CA . PRO A 1 364 ? 4.094 4.813 29.414 1.00 71.75 364 PRO A CA 1
ATOM 2795 C C . PRO A 1 364 ? 3.915 3.302 29.618 1.00 71.75 364 PRO A C 1
ATOM 2797 O O . PRO A 1 364 ? 3.970 2.548 28.648 1.00 71.75 364 PRO A O 1
ATOM 2800 N N . LEU A 1 365 ? 3.675 2.867 30.859 1.00 77.56 365 LEU A N 1
ATOM 2801 C CA . LEU A 1 365 ? 3.505 1.454 31.232 1.00 77.56 365 LEU A CA 1
ATOM 2802 C C . LEU A 1 365 ? 2.046 0.978 31.172 1.00 77.56 365 LEU A C 1
ATOM 2804 O O . LEU A 1 365 ? 1.770 -0.190 31.426 1.00 77.56 365 LEU A O 1
ATOM 2808 N N . SER A 1 366 ? 1.107 1.864 30.833 1.00 82.81 366 SER A N 1
ATOM 2809 C CA . SER A 1 366 ? -0.307 1.509 30.769 1.00 82.81 366 SER A CA 1
ATOM 2810 C C . SER A 1 366 ? -0.587 0.519 29.637 1.00 82.81 366 SER A C 1
ATOM 2812 O O . SER A 1 366 ? -0.112 0.690 28.506 1.00 82.81 366 SER A O 1
ATOM 2814 N N . SER A 1 367 ? -1.399 -0.496 29.939 1.00 87.88 367 SER A N 1
ATOM 2815 C CA . SER A 1 367 ? -2.008 -1.404 28.961 1.00 87.88 367 SER A CA 1
ATOM 2816 C C . SER A 1 367 ? -3.268 -0.816 28.319 1.00 87.88 367 SER A C 1
ATOM 2818 O O . SER A 1 367 ? -3.886 -1.472 27.483 1.00 87.88 367 SER A O 1
ATOM 2820 N N . THR A 1 368 ? -3.629 0.417 28.672 1.00 91.50 368 THR A N 1
ATOM 2821 C CA . THR A 1 368 ? -4.786 1.125 28.135 1.00 91.50 368 THR A CA 1
ATOM 2822 C C . THR A 1 368 ? -4.351 2.118 27.068 1.00 91.50 368 THR A C 1
ATOM 2824 O O . THR A 1 368 ? -3.421 2.912 27.235 1.00 91.50 368 THR A O 1
ATOM 2827 N N . VAL A 1 369 ? -5.068 2.089 25.959 1.00 91.31 369 VAL A N 1
ATOM 2828 C CA . VAL A 1 369 ? -4.894 2.945 24.796 1.00 91.31 369 VAL A CA 1
ATOM 2829 C C . VAL A 1 369 ? -6.182 3.738 24.608 1.00 91.31 369 VAL A C 1
ATOM 2831 O O . VAL A 1 369 ? -7.267 3.272 24.949 1.00 91.31 369 VAL A O 1
ATOM 2834 N N . ARG A 1 370 ? -6.067 4.956 24.087 1.00 91.31 370 ARG A N 1
ATOM 2835 C CA . ARG A 1 370 ? -7.177 5.816 23.687 1.00 91.31 370 ARG A CA 1
ATOM 2836 C C . ARG A 1 370 ? -7.231 5.919 22.167 1.00 91.31 370 ARG A C 1
ATOM 2838 O O . ARG A 1 370 ? -6.189 6.143 21.554 1.00 91.31 370 ARG A O 1
ATOM 2845 N N . ILE A 1 371 ? -8.428 5.853 21.581 1.00 90.94 371 ILE A N 1
ATOM 2846 C CA . ILE A 1 371 ? -8.668 6.259 20.185 1.00 90.94 371 ILE A CA 1
ATOM 2847 C C . ILE A 1 371 ? -9.080 7.727 20.169 1.00 90.94 371 ILE A C 1
ATOM 2849 O O . ILE A 1 371 ? -10.120 8.088 20.716 1.00 90.94 371 ILE A O 1
ATOM 2853 N N . SER A 1 372 ? -8.274 8.578 19.538 1.00 85.12 372 SER A N 1
ATOM 2854 C CA . SER A 1 372 ? -8.588 10.003 19.351 1.00 85.12 372 SER A CA 1
ATOM 2855 C C . SER A 1 372 ? -9.317 10.289 18.033 1.00 85.12 372 SER A C 1
ATOM 2857 O O . SER A 1 372 ? -9.800 11.395 17.812 1.00 85.12 372 SER A O 1
ATOM 2859 N N . GLY A 1 373 ? -9.421 9.290 17.156 1.00 88.00 373 GLY A N 1
ATOM 2860 C CA . GLY A 1 373 ? -10.202 9.328 15.925 1.00 88.00 373 GLY A CA 1
ATOM 2861 C C . GLY A 1 373 ? -9.509 8.587 14.792 1.00 88.00 373 GLY A C 1
ATOM 2862 O O . GLY A 1 373 ? -8.696 7.694 15.025 1.00 88.00 373 GLY A O 1
ATOM 2863 N N . PHE A 1 374 ? -9.809 8.995 13.559 1.00 86.38 374 PHE A N 1
ATOM 2864 C CA . PHE A 1 374 ? -9.309 8.353 12.345 1.00 86.38 374 PHE A CA 1
ATOM 2865 C C . PHE A 1 374 ? -8.722 9.370 11.364 1.00 86.38 374 PHE A C 1
ATOM 2867 O O . PHE A 1 374 ? -9.163 10.525 11.286 1.00 86.38 374 PHE A O 1
ATOM 2874 N N . SER A 1 375 ? -7.735 8.926 10.587 1.00 81.56 375 SER A N 1
ATOM 2875 C CA . SER A 1 375 ? -7.040 9.722 9.575 1.00 81.56 375 SER A CA 1
ATOM 2876 C C . SER A 1 375 ? -6.908 8.932 8.275 1.00 81.56 375 SER A C 1
ATOM 2878 O O . SER A 1 375 ? -6.452 7.790 8.281 1.00 81.56 375 SER A O 1
ATOM 2880 N N . MET A 1 376 ? -7.297 9.547 7.154 1.00 80.25 376 MET A N 1
ATOM 2881 C CA . MET A 1 376 ? -7.023 9.004 5.824 1.00 80.25 376 MET A CA 1
ATOM 2882 C C . MET A 1 376 ? -5.539 9.155 5.512 1.00 80.25 376 MET A C 1
ATOM 2884 O O . MET A 1 376 ? -5.029 10.267 5.406 1.00 80.25 376 MET A O 1
ATOM 2888 N N . ARG A 1 377 ? -4.858 8.033 5.311 1.00 76.00 377 ARG A N 1
ATOM 2889 C CA . ARG A 1 377 ? -3.493 7.979 4.799 1.00 76.00 377 ARG A CA 1
ATOM 2890 C C . ARG A 1 377 ? -3.528 7.832 3.294 1.00 76.00 377 ARG A C 1
ATOM 2892 O O . ARG A 1 377 ? -4.401 7.151 2.768 1.00 76.00 377 ARG A O 1
ATOM 2899 N N . ALA A 1 378 ? -2.586 8.467 2.615 1.00 72.50 378 ALA A N 1
ATOM 2900 C CA . ALA A 1 378 ? -2.281 8.229 1.213 1.00 72.50 378 ALA A CA 1
ATOM 2901 C C . ALA A 1 378 ? -0.757 8.219 1.060 1.00 72.50 378 ALA A C 1
ATOM 2903 O O . ALA A 1 378 ? -0.103 9.073 1.661 1.00 72.50 378 ALA A O 1
ATOM 2904 N N . CYS A 1 379 ? -0.192 7.280 0.293 1.00 72.25 379 CYS A N 1
ATOM 2905 C CA . CYS A 1 379 ? 1.211 7.389 -0.112 1.00 72.25 379 CYS A CA 1
ATOM 2906 C C . CYS A 1 379 ? 1.347 8.613 -1.038 1.00 72.25 379 CYS A C 1
ATOM 2908 O O . CYS A 1 379 ? 0.704 8.648 -2.088 1.00 72.25 379 CYS A O 1
ATOM 2910 N N . PRO A 1 380 ? 2.123 9.637 -0.659 1.00 65.06 380 PRO A N 1
ATOM 2911 C CA . PRO A 1 380 ? 2.175 10.888 -1.404 1.00 65.06 380 PRO A CA 1
ATOM 2912 C C . PRO A 1 380 ? 2.982 10.766 -2.697 1.00 65.06 380 PRO A C 1
ATOM 2914 O O . PRO A 1 380 ? 2.543 11.267 -3.727 1.00 65.06 380 PRO A O 1
ATOM 2917 N N . ALA A 1 381 ? 4.091 10.020 -2.676 1.00 65.00 381 ALA A N 1
ATOM 2918 C CA . ALA A 1 381 ? 4.884 9.709 -3.865 1.00 65.00 381 ALA A CA 1
ATOM 2919 C C . ALA A 1 381 ? 4.094 8.915 -4.909 1.00 65.00 381 ALA A C 1
ATOM 2921 O O . ALA A 1 381 ? 4.427 8.945 -6.091 1.00 65.00 381 ALA A O 1
ATOM 2922 N N . LEU A 1 382 ? 3.026 8.232 -4.495 1.00 68.88 382 LEU A N 1
ATOM 2923 C CA . LEU A 1 382 ? 2.246 7.426 -5.409 1.00 68.88 382 LEU A CA 1
ATOM 2924 C C . LEU A 1 382 ? 1.543 8.262 -6.469 1.00 68.88 382 LEU A C 1
ATOM 2926 O O . LEU A 1 382 ? 1.503 7.826 -7.602 1.00 68.88 382 LEU A O 1
ATOM 2930 N N . VAL A 1 383 ? 0.938 9.407 -6.155 1.00 71.62 383 VAL A N 1
ATOM 2931 C CA . VAL A 1 383 ? 0.165 10.142 -7.175 1.00 71.62 383 VAL A CA 1
ATOM 2932 C C . VAL A 1 383 ? 1.020 10.454 -8.413 1.00 71.62 383 VAL A C 1
ATOM 2934 O O . VAL A 1 383 ? 0.642 9.995 -9.495 1.00 71.62 383 VAL A O 1
ATOM 2937 N N . PRO A 1 384 ? 2.185 11.116 -8.288 1.00 74.00 384 PRO A N 1
ATOM 2938 C CA . PRO A 1 384 ? 3.036 11.377 -9.441 1.00 74.00 384 PRO A CA 1
ATOM 2939 C C . PRO A 1 384 ? 3.629 10.097 -10.022 1.00 74.00 384 PRO A C 1
ATOM 2941 O O . PRO A 1 384 ? 3.616 9.921 -11.238 1.00 74.00 384 PRO A O 1
ATOM 2944 N N . PHE A 1 385 ? 4.064 9.158 -9.177 1.00 80.00 385 PHE A N 1
ATOM 2945 C CA . PHE A 1 385 ? 4.626 7.898 -9.649 1.00 80.00 385 PHE A CA 1
ATOM 2946 C C . PHE A 1 385 ? 3.611 7.060 -10.432 1.00 80.00 385 PHE A C 1
ATOM 2948 O O . PHE A 1 385 ? 3.938 6.518 -11.475 1.00 80.00 385 PHE A O 1
ATOM 2955 N N . SER A 1 386 ? 2.366 6.982 -9.968 1.00 80.38 386 SER A N 1
ATOM 2956 C CA . SER A 1 386 ? 1.282 6.202 -10.569 1.00 80.38 386 SER A CA 1
ATOM 2957 C C . SER A 1 386 ? 0.895 6.735 -11.942 1.00 80.38 386 SER A C 1
ATOM 2959 O O . SER A 1 386 ? 0.635 5.946 -12.843 1.00 80.38 386 SER A O 1
ATOM 2961 N N . SER A 1 387 ? 0.884 8.058 -12.117 1.00 84.38 387 SER A N 1
ATOM 2962 C CA . SER A 1 387 ? 0.709 8.687 -13.428 1.00 84.38 387 SER A CA 1
ATOM 2963 C C . SER A 1 387 ? 1.927 8.456 -14.323 1.00 84.38 387 SER A C 1
ATOM 2965 O O . SER A 1 387 ? 1.770 8.206 -15.512 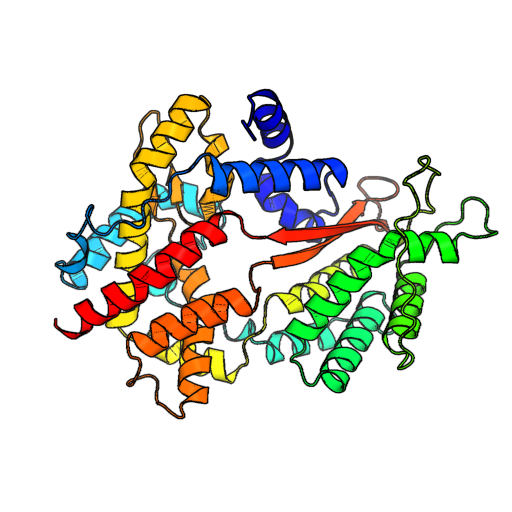1.00 84.38 387 SER A O 1
ATOM 2967 N N . PHE A 1 388 ? 3.137 8.468 -13.756 1.00 87.69 388 PHE A N 1
ATOM 2968 C CA . PHE A 1 388 ? 4.358 8.169 -14.498 1.00 87.69 388 PHE A CA 1
ATOM 2969 C C . PHE A 1 388 ? 4.382 6.718 -15.013 1.00 87.69 388 PHE A C 1
ATOM 2971 O O . PHE A 1 388 ? 4.597 6.493 -16.201 1.00 87.69 388 PHE A O 1
ATOM 2978 N N . ILE A 1 389 ? 4.114 5.725 -14.157 1.00 89.94 389 ILE A N 1
ATOM 2979 C CA . ILE A 1 389 ? 4.093 4.307 -14.559 1.00 89.94 389 ILE A CA 1
ATOM 2980 C C . ILE A 1 389 ? 2.931 3.973 -15.492 1.00 89.94 389 ILE A C 1
ATOM 2982 O O . ILE A 1 389 ? 3.080 3.071 -16.307 1.00 89.94 389 ILE A O 1
ATOM 2986 N N . GLU A 1 390 ? 1.800 4.682 -15.411 1.00 91.31 390 GLU A N 1
ATOM 2987 C CA . GLU A 1 390 ? 0.680 4.506 -16.348 1.00 91.31 390 GLU A CA 1
ATOM 2988 C C . GLU A 1 390 ? 1.123 4.778 -17.787 1.00 91.31 390 GLU A C 1
ATOM 2990 O O . GLU A 1 390 ? 0.779 4.014 -18.684 1.00 91.31 390 GLU A O 1
ATOM 2995 N N . THR A 1 391 ? 1.969 5.790 -17.985 1.00 89.38 391 THR A N 1
ATOM 2996 C CA . THR A 1 391 ? 2.551 6.121 -19.289 1.00 89.38 391 THR A CA 1
ATOM 29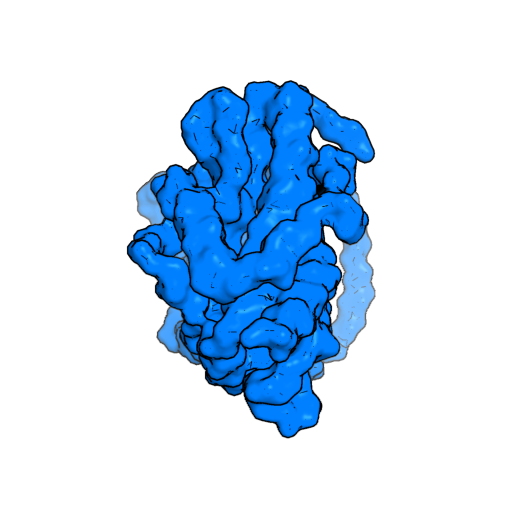97 C C . THR A 1 391 ? 3.731 5.217 -19.646 1.00 89.38 391 THR A C 1
ATOM 2999 O O . THR A 1 391 ? 3.790 4.655 -20.740 1.00 89.38 391 THR A O 1
ATOM 3002 N N . TRP A 1 392 ? 4.702 5.078 -18.742 1.00 91.12 392 TRP A N 1
ATOM 3003 C CA . TRP A 1 392 ? 6.032 4.579 -19.105 1.00 91.12 392 TRP A CA 1
ATOM 3004 C C . TRP A 1 392 ? 6.215 3.074 -18.943 1.00 91.12 392 TRP A C 1
ATOM 3006 O O . TRP A 1 392 ? 6.993 2.479 -19.687 1.00 91.12 392 TRP A O 1
ATOM 3016 N N . LEU A 1 393 ? 5.494 2.427 -18.026 1.00 93.50 393 LEU A N 1
ATOM 3017 C CA . LEU A 1 393 ? 5.576 0.975 -17.876 1.00 93.50 393 LEU A CA 1
ATOM 3018 C C . LEU A 1 393 ? 5.115 0.223 -19.140 1.00 93.50 393 LEU A C 1
ATOM 3020 O O . LEU A 1 393 ? 5.884 -0.615 -19.611 1.00 93.50 393 LEU A O 1
ATOM 3024 N N . PRO A 1 394 ? 3.938 0.513 -19.742 1.00 93.38 394 PRO A N 1
ATOM 3025 C CA . PRO A 1 394 ? 3.545 -0.129 -20.999 1.00 93.38 394 PRO A CA 1
ATOM 3026 C C . PRO A 1 394 ? 4.481 0.230 -22.162 1.00 93.38 394 PRO A C 1
ATOM 3028 O O . PRO A 1 394 ? 4.803 -0.637 -22.967 1.00 93.38 394 PRO A O 1
ATOM 3031 N N . TYR A 1 395 ? 4.986 1.468 -22.215 1.00 91.44 395 TYR A N 1
ATOM 3032 C CA . TYR A 1 395 ? 5.960 1.892 -23.227 1.00 91.44 395 TYR A CA 1
ATOM 3033 C C . TYR A 1 395 ? 7.257 1.073 -23.183 1.00 91.44 395 TYR A C 1
ATOM 3035 O O . TYR A 1 395 ? 7.753 0.638 -24.223 1.00 91.44 395 TYR A O 1
ATOM 3043 N N . HIS A 1 396 ? 7.830 0.876 -21.990 1.00 91.88 396 HIS A N 1
ATOM 3044 C CA . HIS A 1 396 ? 9.046 0.078 -21.847 1.00 91.88 396 HIS A CA 1
ATOM 3045 C C . HIS A 1 396 ? 8.759 -1.407 -22.080 1.00 91.88 396 HIS A C 1
ATOM 3047 O O . HIS A 1 396 ? 9.583 -2.084 -22.686 1.00 91.88 396 HIS A O 1
ATOM 3053 N N . PHE A 1 397 ? 7.582 -1.897 -21.683 1.00 93.12 397 PHE A N 1
ATOM 3054 C CA . PHE A 1 397 ? 7.168 -3.275 -21.940 1.00 93.12 397 PHE A CA 1
ATOM 3055 C C . PHE A 1 397 ? 7.199 -3.633 -23.434 1.00 93.12 397 PHE A C 1
ATOM 3057 O O . PHE A 1 397 ? 7.813 -4.633 -23.793 1.00 93.12 397 PHE A O 1
ATOM 3064 N N . ASP A 1 398 ? 6.650 -2.779 -24.306 1.00 89.94 398 ASP A N 1
ATOM 3065 C CA . ASP A 1 398 ? 6.646 -3.006 -25.764 1.00 89.94 398 ASP A CA 1
ATOM 3066 C C . ASP A 1 398 ? 8.046 -2.959 -26.403 1.00 89.94 398 ASP A C 1
ATOM 3068 O O . ASP A 1 398 ? 8.273 -3.527 -27.473 1.00 89.94 398 ASP A O 1
ATOM 3072 N N . ARG A 1 399 ? 9.007 -2.261 -25.786 1.00 84.88 399 ARG A N 1
ATOM 3073 C CA . ARG A 1 399 ? 10.390 -2.202 -26.294 1.00 84.88 399 ARG A CA 1
ATOM 3074 C C . ARG A 1 399 ? 11.175 -3.467 -25.990 1.00 84.88 399 ARG A C 1
ATOM 3076 O O . ARG A 1 399 ? 11.922 -3.929 -26.846 1.00 84.88 399 ARG A O 1
ATOM 3083 N N . TYR A 1 400 ? 10.959 -4.037 -24.811 1.00 81.12 400 TYR A N 1
ATOM 3084 C CA . TYR A 1 400 ? 11.588 -5.288 -24.390 1.00 81.12 400 TYR A CA 1
ATOM 3085 C C . TYR A 1 400 ? 10.884 -6.541 -24.938 1.00 81.12 400 TYR A C 1
ATOM 3087 O O . TYR A 1 400 ? 11.248 -7.652 -24.576 1.00 81.12 400 TYR A O 1
ATOM 3095 N N . GLU A 1 401 ? 9.885 -6.382 -25.811 1.00 68.00 401 GLU A N 1
ATOM 3096 C CA . GLU A 1 401 ? 9.333 -7.468 -26.633 1.00 68.00 401 GLU A CA 1
ATOM 3097 C C . GLU A 1 401 ? 10.158 -7.715 -27.911 1.00 68.00 401 GLU A C 1
ATOM 3099 O O . GLU A 1 401 ? 10.066 -8.783 -28.510 1.00 68.00 401 GLU A O 1
ATOM 3104 N N . ARG A 1 402 ? 10.955 -6.729 -28.348 1.00 54.38 402 ARG A N 1
ATOM 3105 C CA . ARG A 1 402 ? 11.655 -6.739 -29.649 1.00 54.38 402 ARG A CA 1
ATOM 3106 C C . ARG A 1 402 ? 13.149 -7.066 -29.565 1.00 54.38 402 ARG A C 1
ATOM 3108 O O . ARG A 1 402 ? 13.821 -7.016 -30.594 1.00 54.38 402 ARG A O 1
ATOM 3115 N N . GLN A 1 403 ? 13.653 -7.331 -28.364 1.00 53.53 403 GLN A N 1
ATOM 3116 C CA . GLN A 1 403 ? 15.022 -7.764 -28.074 1.00 53.53 403 GLN A CA 1
ATOM 3117 C C . GLN A 1 403 ? 14.965 -9.190 -27.543 1.00 53.53 403 GLN A C 1
ATOM 3119 O O . GLN A 1 403 ? 15.863 -9.975 -27.914 1.00 53.53 403 GLN A O 1
#

Sequence (403 aa):
MTLDHGELNEYLLWVNEEAQTAKISSELKFRSPPRERLRANDRFVRALVTEEVAWSTSAGAHHEFGELTESQLRAVYWEAAERARTTAVSFGAAGHRTLDEYFAVDPSRSEEAALARARGAITPHSPADYLLRTIDEFSVSTGTGPARACRQAMSLLAQGWEGLISERSRGRASSVLRAADLLRAFHETAGSPTPRRRQVEQLPSRGRTDSSPVLLTTAEAREFSTLYMLGKYPFTTKEYEVAGDLVALPRLRSAMLAAHLHFTASSAKPLAELLSAWGTPRVLLPFTEAFVGRTGPGAPLSPNPKLITVLCNNVVPAMAGELIRRGLPAAALDSRAVHAGVVSAKRRHIFSLAVAMFDRFGGPLSSTVRISGFSMRACPALVPFSSFIETWLPYHFDRYERQ

pLDDT: mean 82.4, std 15.68, range [29.98, 98.25]

Secondary structure (DSSP, 8-state):
----HHHHHHHHHH-SHHHHTHHHHHHHH-BPPPHHHHHHHHHHHHHIIIII------TTS--GGGSS-HHHHHHHHHHHHHTTHHHHHHTT----SSSGGGS---GGGSHHHHHHHHHHHPPTTSHHHHHHHHHHHHHHHHT--HHHHHHHHHHHHHHHHHHHHHHHHTT-SSPPEEHHHHHHHHHHHHT--S-------------------EEEEHHHHHHHHHHHGGGG----HHHHHHHHHHHT-HHHHHHHHHHHHHHHHHHHHHHHHHHHHHS-GGGGGGGTTTEEEPSSTTPPEEE-THHHHHHHHHTHHHHHHHHHHHT--GGG--HHHHHHHHHHHHHTTTTEEEEEEEEESSSTT-SEEEEEEEEEEE-TTHHHHHHHHHHHHHHHHHHTT--

Foldseek 3Di:
DDDDLVLVVLLVVQDDLVNLVVVVVCLVQQAFDDPVSLVSNVVNLQCCLPPQFPQDLDPPPDPPLLPDDLVRLQVVQCVLQVLCLVVLVSNPDPSDPGLVVLLAADLCLALVNLLVVLVVQDDPLFLLNLLQLQLVLQCVVVVAGSLVSLQVLLVVCQVCVVVLLCVVCPPPDQAAAESSVSSNVSSVVSNDPDPPPPPPPVPPPPDDDPGRWHKDFSSSSNSNQSRSLSNLRRFHSQLRVLLRVLSVDSLLVSLVSSLLVVSQVSRFVSLVVVCVVNVDPVSCSLVSQAWDARPDPPGTIGGNSNVSSVCSHQQSSLLSVLCVVVVHHSVPRALVSSLSSLVSSVVSCSQKGKGWNWHADPDSPDSMITTPHIDIGGSSNCVSSSVSCSPRSNVSSVSSVVD